Protein 8U38 (pdb70)

Secondary structure (DSSP, 8-state):
--EEEE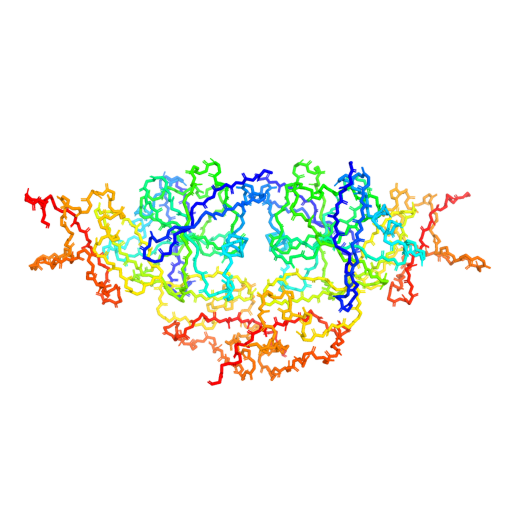EE-TT--EEEEEES-SS-BHHHHHHHTT-SSGGGEEEEEE-TTS-EEEE-TT-B--HHHHT--EEEEEE-SEEEEEEETTEEEEESSSEEEHHHHHHHTTS-GGGEEEEE--TTSPPEEE-TT-EEETTSSS-EEEEEEE---/-EEEEEE-TT--EEEEEES-SS--HHHHHHHTT-SSGGGEEEEEE-TTS-EEEE-TT----TTTTT--EEEEEE-SEEEEEEETTEEEEESSSEEEHHHHHHHTTS-GGGEEEEE--TTSPPEEEPTT-EEETTSSS-EEEEEEE--/--EEEEEE-TT--EEEEEES-SS-BHHHHHHHTT-S-GGGEEEEEE-TTS-EEEE-TT-B--HHHHT--EEEEEE-SEEEEEEETTEEEEESSSEEEHHHHHHHTTS-TTTEEEEE--TTSPPEEE-TT-EEETTSSS-EEEEEEE-SS--/-EEEEEE-TT--EEEEEES-SS--HHHHHHHTT-S-GGGEEEEEE-TTS-EEEE-TT----HHHHT--EEEEEE-SEEEEEEETTEEEEESSSEEEHHHHHHHTTS-GGGEEEEE--TTSPPEEEPTT-EEETTSSS-EEEEEEE--

InterPro domains:
  IPR019726 Protein of unknown function DUF2604 [PF10790] (162-242)
  IPR027802 Multi-ubiquitin domain [PF14452] (20-83)
  IPR027802 Multi-ubiquitin domain [PF14452] (88-153)

Radius of gyration: 26.25 Å; Cα contacts (8 Å, |Δi|>4): 1473; chains: 4; bounding box: 96×46×63 Å

Foldseek 3Di:
DWAWAWEQEQVGDTDIFTDPDLWAAQLSVCVSVVDPPSVQKWKFFQAPLLETHTGDNGRTDRCVVRVTRYMYMYGAPDWFWAEEQRHTHIRRDQWDAQLRSCVSVVHDSVQKWKWFDDPPDDIHTGHRPRIDGSPPPDHTYMYIDGNDD/DQWAWEQEQQRDTDIFDDPDQWAAQLSVCVRVVDPPSVQKWKWFQAPLRATHTGDRGRTDRCVVRVTRYMYMYGAPDWFWAEEQRHTHIHRDQWHAFLVSCVSNVHDSVFKWKWQDDPPDDTHTGHRGRIDGSPDPDHTYMYIGGRD/DWAWAWEQELQGDTDIFTDPDQWAAQLSVCVRVVDPPSVQKWKWFQAPLRATHTGDRGRTDRCVVRVTRYMYIYGAPDWFWAEEQRHTHIHRDQWHAQLVSCVSVVHDSQFKWKWFDDVPDDIHTGHRGRIDGSPDPDHTYMYIDGRPDRD/DAWAWEQELQGDTDIFDDPDLWAAQLSVCVRVPDPDSVQKWKWFQAPLRATHTGDRGRTDRCVVRVTRYMYMYGAPDWFWAEQQRHTHIHRDQWHAQLVSCVSNVHDSVFKWKWFDDPPDDIHTGHRGRIDGRVDPDHTYMYIGGDD

B-factor: mean 117.6, std 20.84, range [69.18, 245.18]

Organism: NCBI:txid269660

Solvent-accessible surface area: 25849 Å² total; per-residue (Å²): 134,74,21,62,6,77,10,24,44,51,98,43,97,60,120,98,9,122,10,131,60,38,50,1,26,0,102,83,2,0,133,44,6,54,80,146,77,12,41,58,30,6,1,0,0,19,30,73,31,22,10,3,25,10,8,10,2,80,30,90,2,44,2,165,104,42,20,5,123,67,0,4,4,0,70,10,41,18,2,26,7,0,10,2,34,34,16,2,0,6,2,3,39,141,12,2,23,0,45,7,0,0,44,8,6,35,12,84,35,74,45,18,40,0,23,9,10,52,39,36,92,91,16,78,107,2,70,25,154,74,122,4,48,3,46,114,206,33,18,10,42,4,42,18,48,128,104,92,150,119,30,65,4,71,12,20,52,56,88,29,89,56,119,106,11,120,9,143,63,35,57,1,29,0,97,78,2,0,140,44,4,55,85,146,80,20,41,54,30,5,2,0,0,11,31,76,35,23,9,3,27,8,10,11,0,65,31,92,2,44,4,171,119,45,31,4,120,58,0,2,6,1,73,9,40,21,2,25,8,0,9,2,28,39,10,4,1,5,0,3,41,142,12,3,24,0,44,6,0,1,48,4,7,37,13,83,36,70,41,26,37,0,21,8,8,56,29,27,91,106,20,79,121,3,90,28,152,69,123,2,50,5,45,97,207,33,16,8,37,6,49,20,44,154,103,147,98,157,22,60,3,78,14,23,42,49,92,39,87,62,121,100,11,112,10,45,53,23,41,2,0,0,22,44,2,0,46,44,6,55,87,74,38,11,23,52,26,5,1,0,0,15,35,87,102,34,7,4,25,8,8,9,4,20,28,30,2,40,4,149,134,53,45,3,124,62,1,4,7,1,72,9,44,20,2,25,8,0,6,2,68,46,40,5,1,9,1,3,43,142,10,2,25,0,45,5,0,1,44,6,26,54,28,89,32,54,30,45,41,0,42,6,44,52,118,97,95,120,74,81,129,2,84,21,150,72,129,2,47,3,45,98,209,35,18,10,54,5,98,20,78,166,36,110,73,96,121,117,20,62,4,80,12,23,43,52,92,33,89,58,122,96,10,136,11,78,43,43,43,1,0,0,22,42,2,0,45,43,7,55,92,79,48,8,23,54,27,5,3,1,0,14,31,90,101,34,8,3,28,7,7,10,7,21,29,28,2,47,2,166,138,46,42,3,123,61,0,2,7,0,69,8,37,19,3,21,8,0,6,3,70,49,41,4,1,8,1,3,45,144,10,3,25,0,46,8,0,6,46,6,24,55,27,86,34,92,47,40,60,0,45,9,45,61,122,96,97,118,71,79,124,3,77,36,153,67,122,3,46,3,47,116,204,33,19,12,58,5,96,20,75,156,48,149

Sequence (594 aa):
DRVAVQVFDENLNAKDVHLTDPVPTGRQIIKAAGKHPVDDYAVLAWMPDNALRPLHLDETFDLRQHGVERILVAPSDTLYRFFIDGQDQEWPVRGITGVVLKTLAGVDPAAFEVFLVIPGDDDIRVEDHELFDLARKGVEHFQTVKRKARVAVQVFDENLNAKDVHLTDPVPTGRQIIKAAGKHPVDDYAVLAWMPDNALRPLHLDETFDLRQHGVERILVAPSDTLYRFFIDGQDQEWPVRGITGVVLKTLAGVDPAAFEVFLVIPGDDDIRVEDHELFDLARKGVEHFQTVKRKDRVAVQVFDENLNAKDVHLTDPVPTGRQIIKAAGKHPVDDYAVLAWMPDNALRPLHLDETFDLRQHGVERILVAPSDTLYRFFIDGQDQEWPVRGITGVVLKTLAGVDPAAFEVFLVIPGDDDIRVEDHELFDLARKGVEHFQTVKRKAPARVAVQVFDENLNAKDVHLTDPVPTGRQIIKAAGKHPVDDYAVLAWMPDNALRPLHLDETFDLRQHGVERILVAPSDTLYRFFIDGQDQEWPVRGITGVVLKTLAGVDPAAFEVFLVIPGDDDIRVEDHELFDLARKGVEHFQTVKRK

Nearest PDB structures (foldseek):
  6d21-assembly1_A  TM=6.622E-01  e=1.595E-02  Danio rerio
  4g3x-assembly1_B  TM=6.341E-01  e=2.158E-02  Homo sapiens
  3qc8-assembly1_B  TM=6.435E-01  e=8.668E-02  Homo sapiens
  8jof-assembly1_A  TM=4.949E-01  e=1.414E-02  Homo sapiens
  3r3m-assembly1_A  TM=5.502E-01  e=3.950E-02  Homo sapiens

Structure (mmCIF, N/CA/C/O backbone):
data_8U38
#
_entry.id   8U38
#
_cell.length_a   136.024
_cell.length_b   136.024
_cell.length_c   105.807
_cell.angle_alpha   90.000
_cell.angle_beta   90.000
_cell.angle_gamma   120.000
#
_symmetry.space_group_name_H-M   'P 31 2 1'
#
loop_
_entity.id
_entity.type
_entity.pdbx_description
1 polymer 'Methylobacterium brachiatum Ubl-BilA'
2 non-polymer 'CALCIUM ION'
3 non-polymer 'PHOSPHATE ION'
4 water water
#
loop_
_atom_site.group_PDB
_atom_site.id
_atom_site.type_symbol
_atom_site.label_atom_id
_atom_site.label_alt_id
_atom_site.label_comp_id
_atom_site.label_asym_id
_atom_site.label_entity_id
_atom_site.label_seq_id
_atom_site.pdbx_PDB_ins_code
_atom_site.Cartn_x
_atom_site.Cartn_y
_atom_site.Cartn_z
_atom_site.occupancy
_atom_site.B_iso_or_equiv
_atom_site.auth_seq_id
_atom_site.auth_comp_id
_atom_site.auth_asym_id
_atom_site.auth_atom_id
_atom_site.pdbx_PDB_model_num
ATOM 1 N N . ASP A 1 9 ? -64.35477 31.88606 -10.96945 1.000 135.76830 9 ASP A N 1
ATOM 2 C CA . ASP A 1 9 ? -63.82818 31.77160 -12.32920 1.000 158.15020 9 ASP A CA 1
ATOM 3 C C . ASP A 1 9 ? -63.42463 30.32766 -12.64055 1.000 157.35887 9 ASP A C 1
ATOM 4 O O . ASP A 1 9 ? -62.36731 30.08151 -13.22603 1.000 161.12956 9 ASP A O 1
ATOM 6 N N . ARG A 1 10 ? -64.28727 29.38445 -12.26222 1.000 160.42209 10 ARG A N 1
ATOM 7 C CA . ARG A 1 10 ? -64.02220 27.95108 -12.35184 1.000 161.20355 10 ARG A CA 1
ATOM 8 C C . ARG A 1 10 ? -64.90558 27.33107 -13.43012 1.000 161.39178 10 ARG A C 1
ATOM 9 O O . ARG A 1 10 ? -66.13488 27.32489 -13.30017 1.000 171.65870 10 ARG A O 1
ATOM 11 N N . VAL A 1 11 ? -64.28440 26.79859 -14.48069 1.000 126.29543 11 VAL A N 1
ATOM 12 C CA . VAL A 1 11 ? -65.00398 26.18259 -15.59261 1.000 117.59145 11 VAL A CA 1
ATOM 13 C C . VAL A 1 11 ? -64.95642 24.67087 -15.39897 1.000 123.05099 11 VAL A C 1
ATOM 14 O O . VAL A 1 11 ? -63.87272 24.07654 -15.34707 1.000 125.36021 11 VAL A O 1
ATOM 18 N N . ALA A 1 12 ? -66.13185 24.05089 -15.28268 1.000 124.96807 12 ALA A N 1
ATOM 19 C CA . ALA A 1 12 ? -66.25701 22.61418 -15.04599 1.000 109.21566 12 ALA A CA 1
ATOM 20 C C . ALA A 1 12 ? -66.44070 21.81799 -16.33605 1.000 104.51314 12 ALA A C 1
ATOM 21 O O . ALA A 1 12 ? -67.29854 22.15018 -17.16094 1.000 123.06264 12 ALA A O 1
ATOM 23 N N . VAL A 1 13 ? -65.62641 20.77248 -16.50557 1.000 104.68445 13 VAL A N 1
ATOM 24 C CA . VAL A 1 13 ? -65.76338 19.80521 -17.59413 1.000 116.19670 13 VAL A CA 1
ATOM 25 C C . VAL A 1 13 ? -65.60616 18.39456 -17.03151 1.000 107.14201 13 VAL A C 1
ATOM 26 O O . VAL A 1 13 ? -64.78781 18.16076 -16.13684 1.000 115.79518 13 VAL A O 1
ATOM 30 N N . GLN A 1 14 ? -66.38433 17.45058 -17.55853 1.000 109.93459 14 GLN A N 1
ATOM 31 C CA . GLN A 1 14 ? -66.21333 16.04034 -17.21768 1.000 100.98457 14 GLN A CA 1
ATOM 32 C C . GLN A 1 14 ? -65.11622 15.41334 -18.07198 1.000 97.71349 14 GLN A C 1
ATOM 33 O O . GLN A 1 14 ? -65.11258 15.56432 -19.29831 1.000 106.30895 14 GLN A O 1
ATOM 39 N N . VAL A 1 15 ? -64.17946 14.72401 -17.42208 1.000 82.85380 15 VAL A N 1
ATOM 40 C CA . VAL A 1 15 ? -63.08837 14.02300 -18.09451 1.000 87.89379 15 VAL A CA 1
ATOM 41 C C . VAL A 1 15 ? -63.33925 12.52015 -18.02847 1.000 94.64640 15 VAL A C 1
ATOM 42 O O . VAL A 1 15 ? -63.40008 11.94073 -16.93693 1.000 78.77189 15 VAL A O 1
ATOM 46 N N . PHE A 1 16 ? -63.44603 11.88887 -19.19737 1.000 93.50269 16 PHE A N 1
ATOM 47 C CA . PHE A 1 16 ? -63.71326 10.46383 -19.33652 1.000 72.74169 16 PHE A CA 1
ATOM 48 C C . PHE A 1 16 ? -62.43193 9.70947 -19.68106 1.000 83.03624 16 PHE A C 1
ATOM 49 O O . PHE A 1 16 ? -61.52750 10.25161 -20.32221 1.000 104.83223 16 PHE A O 1
ATOM 57 N N . ASP A 1 17 ? -62.35839 8.45011 -19.24118 1.000 91.24303 17 ASP A N 1
ATOM 58 C CA . ASP A 1 17 ? -61.29145 7.54262 -19.63758 1.000 89.00971 17 ASP A CA 1
ATOM 59 C C . ASP A 1 17 ? -61.81430 6.53560 -20.66386 1.000 107.88959 17 ASP A C 1
ATOM 60 O O . ASP A 1 17 ? -62.95682 6.61837 -21.12806 1.000 96.98066 17 ASP A O 1
ATOM 65 N N . GLU A 1 18 ? -60.96269 5.57464 -21.03535 1.000 112.72946 18 GLU A N 1
ATOM 66 C CA . GLU A 1 18 ? -61.32034 4.62868 -22.08641 1.000 100.54048 18 GLU A CA 1
ATOM 67 C C . GLU A 1 18 ? -62.51299 3.76323 -21.71130 1.000 93.35877 18 GLU A C 1
ATOM 68 O O . GLU A 1 18 ? -63.18475 3.23167 -22.60132 1.000 97.79960 18 GLU A O 1
ATOM 74 N N . ASN A 1 19 ? -62.78851 3.61108 -20.42192 1.000 100.20397 19 ASN A N 1
ATOM 75 C CA . ASN A 1 19 ? -63.91456 2.82798 -19.94562 1.000 97.03641 19 ASN A CA 1
ATOM 76 C C . ASN A 1 19 ? -65.13119 3.69038 -19.65117 1.000 105.27027 19 ASN A C 1
ATOM 77 O O . ASN A 1 19 ? -66.13640 3.17531 -19.15038 1.000 108.30961 19 ASN A O 1
ATOM 82 N N . LEU A 1 20 ? -65.04609 4.99129 -19.94229 1.000 111.61367 20 LEU A N 1
ATOM 83 C CA . LEU A 1 20 ? -66.11617 5.96181 -19.72422 1.000 106.28566 20 LEU A CA 1
ATOM 84 C C . LEU A 1 20 ? -66.41584 6.19641 -18.24640 1.000 107.87295 20 LEU A C 1
ATOM 85 O O . LEU A 1 20 ? -67.56110 6.46765 -17.88159 1.000 116.43456 20 LEU A O 1
ATOM 90 N N . ASN A 1 21 ? -65.40842 6.08612 -17.38161 1.000 96.11567 21 ASN A N 1
ATOM 91 C CA . ASN A 1 21 ? -65.51628 6.58579 -16.01622 1.000 105.96751 21 ASN A CA 1
ATOM 92 C C . ASN A 1 21 ? -65.10431 8.05427 -15.99500 1.000 108.41762 21 ASN A C 1
ATOM 93 O O . ASN A 1 21 ? -64.01744 8.40687 -16.46561 1.000 110.62898 21 ASN A O 1
ATOM 98 N N . ALA A 1 22 ? -65.96404 8.90009 -15.43072 1.000 101.36005 22 ALA A N 1
ATOM 99 C CA . ALA A 1 22 ? -65.80693 10.34690 -15.48716 1.000 99.50683 22 ALA A CA 1
ATOM 100 C C . ALA A 1 22 ? -65.21720 10.91038 -14.19827 1.000 108.79703 22 ALA A C 1
ATOM 101 O O . ALA A 1 22 ? -65.34608 10.32301 -13.12169 1.000 113.06833 22 ALA A O 1
ATOM 103 N N . LYS A 1 23 ? -64.55367 12.05992 -14.32944 1.000 106.94551 23 LYS A N 1
ATOM 104 C CA . LYS A 1 23 ? -64.08333 12.85427 -13.19999 1.000 90.67265 23 LYS A CA 1
ATOM 105 C C . LYS A 1 23 ? -64.31118 14.32739 -13.50367 1.000 96.65953 23 LYS A C 1
ATOM 106 O O . LYS A 1 23 ? -63.88064 14.81609 -14.55277 1.000 114.20957 23 LYS A O 1
ATOM 112 N N . ASP A 1 24 ? -64.98031 15.03168 -12.59347 1.000 94.91305 24 ASP A N 1
ATOM 113 C CA . ASP A 1 24 ? -65.17078 16.46562 -12.76435 1.000 97.18659 24 ASP A CA 1
ATOM 114 C C . ASP A 1 24 ? -63.84248 17.18894 -12.57640 1.000 103.39411 24 ASP A C 1
ATOM 115 O O . ASP A 1 24 ? -63.09191 16.91160 -11.63643 1.000 104.34919 24 ASP A O 1
ATOM 120 N N . VAL A 1 25 ? -63.55451 18.12706 -13.47529 1.000 94.50608 25 VAL A N 1
ATOM 121 C CA . VAL A 1 25 ? -62.31302 18.88990 -13.44612 1.000 90.81396 25 VAL A CA 1
ATOM 122 C C . VAL A 1 25 ? -62.65315 20.36498 -13.59128 1.000 103.68785 25 VAL A C 1
ATOM 123 O O . VAL A 1 25 ? -63.45335 20.74125 -14.45476 1.000 115.60837 25 VAL A O 1
ATOM 127 N N . HIS A 1 26 ? -62.05513 21.19366 -12.74192 1.000 102.27080 26 HIS A N 1
ATOM 128 C CA . HIS A 1 26 ? -62.26293 22.63345 -12.77065 1.000 105.21427 26 HIS A CA 1
ATOM 129 C C . HIS A 1 26 ? -61.07457 23.29791 -13.44826 1.000 103.88213 26 HIS A C 1
ATOM 130 O O . HIS A 1 26 ? -59.92027 22.99636 -13.12580 1.000 111.10710 26 HIS A O 1
ATOM 137 N N . LEU A 1 27 ? -61.36020 24.18493 -14.39417 1.000 112.84590 27 LEU A N 1
ATOM 138 C CA . LEU A 1 27 ? -60.33610 24.89902 -15.13794 1.000 100.88215 27 LEU A CA 1
ATOM 139 C C . LEU A 1 27 ? -60.38297 26.37986 -14.79915 1.000 107.06208 27 LEU A C 1
ATOM 140 O O . LEU A 1 27 ? -61.46361 26.96503 -14.67866 1.000 106.75968 27 LEU A O 1
ATOM 145 N N . THR A 1 28 ? -59.20410 26.98263 -14.65307 1.000 111.06266 28 THR A N 1
ATOM 146 C CA . THR A 1 28 ? -59.11941 28.42154 -14.44695 1.000 118.19681 28 THR A CA 1
ATOM 147 C C . THR A 1 28 ? -59.27896 29.19078 -15.74789 1.000 125.22068 28 THR A C 1
ATOM 148 O O . THR A 1 28 ? -59.55807 30.39412 -15.71581 1.000 135.68526 28 THR A O 1
ATOM 152 N N . ASP A 1 29 ? -59.09131 28.52176 -16.88132 1.000 144.63791 29 ASP A N 1
ATOM 153 C CA . ASP A 1 29 ? -59.17467 29.12275 -18.20390 1.000 139.73537 29 ASP A CA 1
ATOM 154 C C . ASP A 1 29 ? -60.26808 28.41253 -18.98758 1.000 136.01579 29 ASP A C 1
ATOM 155 O O . ASP A 1 29 ? -60.19736 27.18226 -19.15434 1.000 134.87560 29 ASP A O 1
ATOM 160 N N . PRO A 1 30 ? -61.29486 29.11276 -19.47931 1.000 124.80975 30 PRO A N 1
ATOM 161 C CA . PRO A 1 30 ? -62.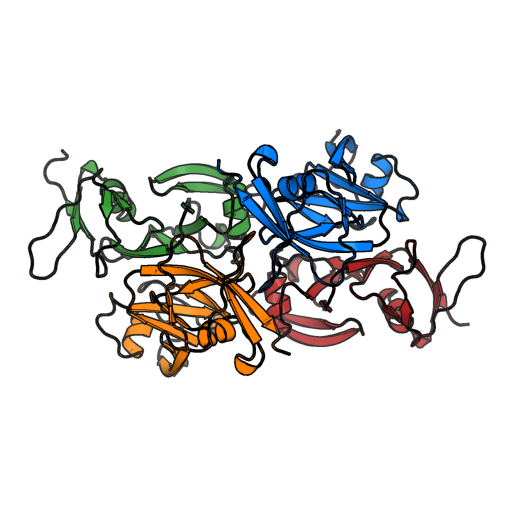30643 28.43681 -20.30481 1.000 118.24624 30 PRO A CA 1
ATOM 162 C C . PRO A 1 30 ? -61.78218 28.01047 -21.66397 1.000 127.62422 30 PRO A C 1
ATOM 163 O O . PRO A 1 30 ? -62.45195 27.22416 -22.34702 1.000 114.54775 30 PRO A O 1
ATOM 167 N N . VAL A 1 31 ? -60.61600 28.50165 -22.07379 1.000 131.87943 31 VAL A N 1
ATOM 168 C CA . VAL A 1 31 ? -59.95874 28.06386 -23.30219 1.000 110.00436 31 VAL A CA 1
ATOM 169 C C . VAL A 1 31 ? -58.61056 27.45565 -22.93050 1.000 103.32540 31 VAL A C 1
ATOM 170 O O . VAL A 1 31 ? -57.57009 28.11482 -23.07678 1.000 110.23047 31 VAL A O 1
ATOM 174 N N . PRO A 1 32 ? -58.57619 26.23081 -22.42035 1.000 99.81368 32 PRO A N 1
ATOM 175 C CA . PRO A 1 32 ? -57.29840 25.59713 -22.09269 1.000 106.45099 32 PRO A CA 1
ATOM 176 C C . PRO A 1 32 ? -56.64684 25.01317 -23.33865 1.000 104.81557 32 PRO A C 1
ATOM 177 O O . PRO A 1 32 ? -57.25963 24.88630 -24.39823 1.000 102.91819 32 PRO A O 1
ATOM 181 N N . THR A 1 33 ? -55.37881 24.65454 -23.19356 1.000 104.68400 33 THR A N 1
ATOM 182 C CA . THR A 1 33 ? -54.74195 23.83589 -24.20850 1.000 97.05178 33 THR A CA 1
ATOM 183 C C . THR A 1 33 ? -54.90473 22.36455 -23.84146 1.000 100.29729 33 THR A C 1
ATOM 184 O O . THR A 1 33 ? -55.36498 22.01708 -22.75299 1.000 111.20168 33 THR A O 1
ATOM 188 N N . GLY A 1 34 ? -54.53661 21.49060 -24.77668 1.000 100.54393 34 GLY A N 1
ATOM 189 C CA . GLY A 1 34 ? -54.58336 20.06707 -24.48961 1.000 106.08144 34 GLY A CA 1
ATOM 190 C C . GLY A 1 34 ? -53.68439 19.69431 -23.32952 1.000 101.45620 34 GLY A C 1
ATOM 191 O O . GLY A 1 34 ? -54.03763 18.85427 -22.49794 1.000 96.34112 34 GLY A O 1
ATOM 192 N N . ARG A 1 35 ? -52.50636 20.31434 -23.26571 1.000 98.46175 35 ARG A N 1
ATOM 193 C CA . ARG A 1 35 ? -51.59163 20.09642 -22.15229 1.000 93.77944 35 ARG A CA 1
ATOM 194 C C . ARG A 1 35 ? -52.24401 20.48610 -20.83193 1.000 99.80794 35 ARG A C 1
ATOM 195 O O . ARG A 1 35 ? -52.20022 19.72992 -19.85453 1.000 98.99627 35 ARG A O 1
ATOM 203 N N . GLN A 1 36 ? -52.85509 21.67411 -20.79024 1.000 95.17282 36 GLN A N 1
ATOM 204 C CA . GLN A 1 36 ? -53.50841 22.14586 -19.57298 1.000 93.51129 36 GLN A CA 1
ATOM 205 C C . GLN A 1 36 ? -54.58711 21.17673 -19.10955 1.000 79.88030 36 GLN A C 1
ATOM 206 O O . GLN A 1 36 ? -54.73498 20.93199 -17.90713 1.000 104.93314 36 GLN A O 1
ATOM 212 N N . ILE A 1 37 ? -55.35978 20.62731 -20.04907 1.000 91.88362 37 ILE A N 1
ATOM 213 C CA . ILE A 1 37 ? -56.39253 19.65470 -19.69858 1.000 90.65749 37 ILE A CA 1
ATOM 214 C C . ILE A 1 37 ? -55.76769 18.41551 -19.07113 1.000 94.22461 37 ILE A C 1
ATOM 215 O O . ILE A 1 37 ? -56.20901 17.94147 -18.01792 1.000 107.10304 37 ILE A O 1
ATOM 220 N N . ILE A 1 38 ? -54.75080 17.85171 -19.72768 1.000 94.20300 38 ILE A N 1
ATOM 221 C CA . ILE A 1 38 ? -54.13810 16.62361 -19.22719 1.000 103.79579 38 ILE A CA 1
ATOM 222 C C . ILE A 1 38 ? -53.51114 16.85285 -17.85635 1.000 102.68510 38 ILE A C 1
ATOM 223 O O . ILE A 1 38 ? -53.67201 16.03527 -16.94099 1.000 89.55245 38 ILE A O 1
ATOM 228 N N . LYS A 1 39 ? -52.79560 17.96887 -17.68957 1.000 95.31172 39 LYS A N 1
ATOM 229 C CA . LYS A 1 39 ? -52.22586 18.30118 -16.38631 1.000 93.92891 39 LYS A CA 1
ATOM 230 C C . LYS A 1 39 ? -53.31583 18.44473 -15.33304 1.000 99.21055 39 LYS A C 1
ATOM 231 O O . LYS A 1 39 ? -53.20012 17.90695 -14.22465 1.000 94.41243 39 LYS A O 1
ATOM 237 N N . ALA A 1 40 ? -54.38043 19.18165 -15.66011 1.000 90.21475 40 ALA A N 1
ATOM 238 C CA . ALA A 1 40 ? -55.47153 19.36102 -14.71002 1.000 93.02166 40 ALA A CA 1
ATOM 239 C C . ALA A 1 40 ? -56.12627 18.02664 -14.37244 1.000 98.06479 40 ALA A C 1
ATOM 240 O O . ALA A 1 40 ? -56.54637 17.80318 -13.23132 1.000 119.66040 40 ALA A O 1
ATOM 242 N N . ALA A 1 41 ? -56.22783 17.12689 -15.35371 1.000 96.76476 41 ALA A N 1
ATOM 243 C CA . ALA A 1 41 ? -56.72897 15.78151 -15.09524 1.000 100.21712 41 ALA A CA 1
ATOM 244 C C . ALA A 1 41 ? -55.80638 14.96017 -14.20121 1.000 101.03946 41 ALA A C 1
ATOM 245 O O . ALA A 1 41 ? -56.21664 13.88897 -13.74221 1.000 92.74099 41 ALA A O 1
ATOM 247 N N . GLY A 1 42 ? -54.58315 15.42308 -13.94700 1.000 94.81556 42 GLY A N 1
ATOM 248 C CA . GLY A 1 42 ? -53.65882 14.69505 -13.09915 1.000 94.22332 42 GLY A CA 1
ATOM 249 C C . GLY A 1 42 ? -53.09827 13.44951 -13.75255 1.000 99.88716 42 GLY A C 1
ATOM 250 O O . GLY A 1 42 ? -53.05028 12.38200 -13.13357 1.000 106.33823 42 GLY A O 1
ATOM 251 N N . LYS A 1 43 ? -52.66053 13.57411 -15.00106 1.000 116.19117 43 LYS A N 1
ATOM 252 C CA . LYS A 1 43 ? -52.11865 12.45639 -15.75778 1.000 109.25796 43 LYS A CA 1
ATOM 253 C C . LYS A 1 43 ? -50.67332 12.75175 -16.12726 1.000 109.29623 43 LYS A C 1
ATOM 254 O O . LYS A 1 43 ? -50.34584 13.86660 -16.54831 1.000 109.05039 43 LYS A O 1
ATOM 260 N N . HIS A 1 44 ? -49.80887 11.75521 -15.97215 1.000 106.19266 44 HIS A N 1
ATOM 261 C CA . HIS A 1 44 ? -48.42242 11.92305 -16.36809 1.000 111.15535 44 HIS A CA 1
ATOM 262 C C . HIS A 1 44 ? -47.86984 10.61278 -16.90620 1.000 114.72613 44 HIS A C 1
ATOM 263 O O . HIS A 1 44 ? -48.30477 9.53197 -16.48994 1.000 111.56917 44 HIS A O 1
ATOM 270 N N . PRO A 1 45 ? -46.89038 10.67942 -17.82153 1.000 116.42483 45 PRO A N 1
ATOM 271 C CA . PRO A 1 45 ? -46.40740 11.88871 -18.51649 1.000 108.01614 45 PRO A CA 1
ATOM 272 C C . PRO A 1 45 ? -47.45309 12.41690 -19.49724 1.000 109.20770 45 PRO A C 1
ATOM 273 O O . PRO A 1 45 ? -48.19866 11.63711 -20.07643 1.000 100.88214 45 PRO A O 1
ATOM 277 N N . VAL A 1 46 ? -47.52447 13.73738 -19.68377 1.000 103.07670 46 VAL A N 1
ATOM 278 C CA . VAL A 1 46 ? -48.54358 14.32259 -20.55414 1.000 99.11480 46 VAL A CA 1
ATOM 279 C C . VAL A 1 46 ? -48.38593 13.81591 -21.98469 1.000 100.11880 46 VAL A C 1
ATOM 280 O O . VAL A 1 46 ? -49.37424 13.60679 -22.70087 1.000 95.46539 46 VAL A O 1
ATOM 284 N N . ASP A 1 47 ? -47.14370 13.60522 -22.42262 1.000 102.63509 47 ASP A N 1
ATOM 285 C CA . ASP A 1 47 ? -46.88379 13.18910 -23.79538 1.000 101.17124 47 ASP A CA 1
ATOM 286 C C . ASP A 1 47 ? -47.39163 11.78281 -24.09865 1.000 105.04308 47 ASP A C 1
ATOM 287 O O . ASP A 1 47 ? -47.37722 11.38027 -25.26683 1.000 128.32960 47 ASP A O 1
ATOM 292 N N . ASP A 1 48 ? -47.83711 11.03067 -23.09102 1.000 97.57876 48 ASP A N 1
ATOM 293 C CA . ASP A 1 48 ? -48.34538 9.67868 -23.28436 1.000 89.67986 48 ASP A CA 1
ATOM 294 C C . ASP A 1 48 ? -49.86815 9.61745 -23.30904 1.000 89.65320 48 ASP A C 1
ATOM 295 O O . ASP A 1 48 ? -50.43018 8.51883 -23.35481 1.000 92.85654 48 ASP A O 1
ATOM 300 N N . TYR A 1 49 ? -50.54910 10.76063 -23.28343 1.000 86.23578 49 TYR A N 1
ATOM 301 C CA . TYR A 1 49 ? -52.00078 10.79639 -23.18150 1.000 84.71415 49 TYR A CA 1
ATOM 302 C C . TYR A 1 49 ? -52.59350 11.54408 -24.36500 1.000 95.15121 49 TYR A C 1
ATOM 303 O O . TYR A 1 49 ? -52.08621 12.59611 -24.76715 1.000 100.07000 49 TYR A O 1
ATOM 312 N N . ALA A 1 50 ? -53.66441 10.98825 -24.92007 1.000 87.75238 50 ALA A N 1
ATOM 313 C CA . ALA A 1 50 ? -54.44363 11.63702 -25.96242 1.000 79.37020 50 ALA A CA 1
ATOM 314 C C . ALA A 1 50 ? -55.65188 12.32171 -25.33864 1.000 87.55255 50 ALA A C 1
ATOM 315 O O . ALA A 1 50 ? -56.26042 11.79378 -24.40404 1.000 107.14605 50 ALA A O 1
ATOM 317 N N . VAL A 1 51 ? -56.00386 13.49223 -25.86290 1.000 94.54894 51 VAL A N 1
ATOM 318 C CA . VAL A 1 51 ? -57.16901 14.23642 -25.40118 1.000 97.19001 51 VAL A CA 1
ATOM 319 C C . VAL A 1 51 ? -58.07394 14.50782 -26.59444 1.000 93.31536 51 VAL A C 1
ATOM 320 O O . VAL A 1 51 ? -57.61775 15.01558 -27.62512 1.000 100.75337 51 VAL A O 1
ATOM 324 N N . LEU A 1 52 ? -59.35372 14.16277 -26.45685 1.000 86.19822 52 LEU A N 1
ATOM 325 C CA . LEU A 1 52 ? -60.32413 14.28779 -27.54077 1.000 99.60233 52 LEU A CA 1
ATOM 326 C C . LEU A 1 52 ? -61.59359 14.92149 -26.99137 1.000 92.83462 52 LEU A C 1
ATOM 327 O O . LEU A 1 52 ? -62.32796 14.28798 -26.22643 1.000 93.18502 52 LEU A O 1
ATOM 332 N N . ALA A 1 53 ? -61.84707 16.16651 -27.38636 1.000 76.48072 53 ALA A N 1
ATOM 333 C CA . ALA A 1 53 ? -63.07633 16.84980 -27.00833 1.000 77.98846 53 ALA A CA 1
ATOM 334 C C . ALA A 1 53 ? -64.29500 16.10789 -27.54225 1.000 81.06774 53 ALA A C 1
ATOM 335 O O . ALA A 1 53 ? -64.35387 15.75216 -28.72158 1.000 96.95467 53 ALA A O 1
ATOM 337 N N . TRP A 1 54 ? -65.26795 15.87134 -26.66552 1.000 83.16556 54 TRP A N 1
ATOM 338 C CA . TRP A 1 54 ? -66.49585 15.15734 -27.01737 1.000 81.60663 54 TRP A CA 1
ATOM 339 C C . TRP A 1 54 ? -67.54052 16.19024 -27.42964 1.000 87.67021 54 TRP A C 1
ATOM 340 O O . TRP A 1 54 ? -68.16550 16.83613 -26.58397 1.000 81.04957 54 TRP A O 1
ATOM 351 N N . MET A 1 55 ? -67.71970 16.34982 -28.74126 1.000 93.82007 55 MET A N 1
ATOM 352 C CA . MET A 1 55 ? -68.55603 17.40740 -29.28482 1.000 81.49573 55 MET A CA 1
ATOM 353 C C . MET A 1 55 ? -70.02916 17.14613 -28.97061 1.000 77.44936 55 MET A C 1
ATOM 354 O O . MET A 1 55 ? -70.40890 16.02871 -28.61224 1.000 91.85509 55 MET A O 1
ATOM 359 N N . PRO A 1 56 ? -70.88013 18.17045 -29.08893 1.000 80.26692 56 PRO A N 1
ATOM 360 C CA . PRO A 1 56 ? -72.30762 17.96411 -28.79124 1.000 88.66555 56 PRO A CA 1
ATOM 361 C C . PRO A 1 56 ? -72.97170 16.89622 -29.64598 1.000 107.33312 56 PRO A C 1
ATOM 362 O O . PRO A 1 56 ? -73.89128 16.22203 -29.16438 1.000 110.39923 56 PRO A O 1
ATOM 366 N N . ASP A 1 57 ? -72.53375 16.71237 -30.89332 1.000 108.97554 57 ASP A N 1
ATOM 367 C CA . ASP A 1 57 ? -73.06826 15.67726 -31.76957 1.000 96.19621 57 ASP A CA 1
ATOM 368 C C . ASP A 1 57 ? -72.36833 14.33172 -31.59163 1.000 77.43932 57 ASP A C 1
ATOM 369 O O . ASP A 1 57 ? -72.39885 13.50249 -32.50890 1.000 96.91737 57 ASP A O 1
ATOM 374 N N . ASN A 1 58 ? -71.73235 14.10939 -30.44038 1.000 100.54167 58 ASN A N 1
ATOM 375 C CA . ASN A 1 58 ? -71.03350 12.87918 -30.07378 1.000 97.03468 58 ASN A CA 1
ATOM 376 C C . ASN A 1 58 ? -69.76447 12.64737 -30.88439 1.000 97.24183 58 ASN A C 1
ATOM 377 O O . ASN A 1 58 ? -69.20380 11.54659 -30.83567 1.000 100.54296 58 ASN A O 1
ATOM 382 N N . ALA A 1 59 ? -69.29066 13.64261 -31.62891 1.000 95.07991 59 ALA A N 1
ATOM 383 C CA . ALA A 1 59 ? -68.04144 13.49737 -32.36225 1.000 88.41079 59 ALA A CA 1
ATOM 384 C C . ALA A 1 59 ? -66.85174 13.69143 -31.43102 1.000 99.05627 59 ALA A C 1
ATOM 385 O O . ALA A 1 59 ? -66.84508 14.59304 -30.58853 1.000 102.03106 59 ALA A O 1
ATOM 387 N N . LEU A 1 60 ? -65.84147 12.83676 -31.58381 1.000 91.31210 60 LEU A N 1
ATOM 388 C CA . LEU A 1 60 ? -64.61971 12.91346 -30.78829 1.000 82.01709 60 LEU A CA 1
ATOM 389 C C . LEU A 1 60 ? -63.55149 13.62809 -31.61194 1.000 99.29372 60 LEU A C 1
ATOM 390 O O . LEU A 1 60 ? -63.09581 13.10646 -32.63482 1.000 101.29839 60 LEU A O 1
ATOM 395 N N . ARG A 1 61 ? -63.15342 14.81885 -31.16743 1.000 92.31904 61 ARG A N 1
ATOM 396 C CA . ARG A 1 61 ? -62.17084 15.62593 -31.88555 1.000 85.56245 61 ARG A CA 1
ATOM 397 C C . ARG A 1 61 ? -60.83425 15.62354 -31.15700 1.000 91.09903 61 ARG A C 1
ATOM 398 O O . ARG A 1 61 ? -60.73802 16.17990 -30.05075 1.000 98.25311 61 ARG A O 1
ATOM 406 N N . PRO A 1 62 ? -59.78245 15.03532 -31.72560 1.000 91.84221 62 PRO A N 1
ATOM 407 C CA . PRO A 1 62 ? -58.48250 15.04456 -31.04708 1.000 94.97631 62 PRO A CA 1
ATOM 408 C C . PRO A 1 62 ? -57.94335 16.45747 -30.92024 1.000 85.91914 62 PRO A C 1
ATOM 409 O O . PRO A 1 62 ? -58.09392 17.28634 -31.82023 1.000 107.16470 62 PRO A O 1
ATOM 413 N N . LEU A 1 63 ? -57.31422 16.72591 -29.78491 1.000 86.11441 63 LEU A N 1
ATOM 414 C CA . LEU A 1 63 ? -56.67714 18.00408 -29.53408 1.000 79.39123 63 LEU A CA 1
ATOM 415 C C . LEU A 1 63 ? -55.18466 17.79080 -29.33562 1.000 111.16122 63 LEU A C 1
ATOM 416 O O . LEU A 1 63 ? -54.75263 16.76565 -28.79833 1.000 102.58386 63 LEU A O 1
ATOM 421 N N . HIS A 1 64 ? -54.40372 18.76945 -29.77556 1.000 114.62249 64 HIS A N 1
ATOM 422 C CA . HIS A 1 64 ? -52.96803 18.76357 -29.55807 1.000 112.62330 64 HIS A CA 1
ATOM 423 C C . HIS A 1 64 ? -52.65313 19.38587 -28.20137 1.000 116.61246 64 HIS A C 1
ATOM 424 O O . HIS A 1 64 ? -53.44935 20.14125 -27.63779 1.000 108.72142 64 HIS A O 1
ATOM 431 N N . LEU A 1 65 ? -51.47386 19.04928 -27.67201 1.000 123.89090 65 LEU A N 1
ATOM 432 C CA . LEU A 1 65 ? -51.07392 19.59156 -26.37712 1.000 110.77745 65 LEU A CA 1
ATOM 433 C C . LEU A 1 65 ? -50.98205 21.10939 -26.41414 1.000 99.18372 65 LEU A C 1
ATOM 434 O O . LEU A 1 65 ? -51.20947 21.77197 -25.39543 1.000 116.87967 65 LEU A O 1
ATOM 439 N N . ASP A 1 66 ? -50.64916 21.67361 -27.57219 1.000 113.85319 66 ASP A N 1
ATOM 440 C CA . ASP A 1 66 ? -50.51587 23.11167 -27.73784 1.000 110.38352 66 ASP A CA 1
ATOM 441 C C . ASP A 1 66 ? -51.71330 23.74844 -28.43073 1.000 110.03424 66 ASP A C 1
ATOM 442 O O . ASP A 1 66 ? -51.69607 24.95861 -28.67389 1.000 101.54928 66 ASP A O 1
ATOM 447 N N . GLU A 1 67 ? -52.74888 22.97753 -28.75150 1.000 111.22000 67 GLU A N 1
ATOM 448 C CA . GLU A 1 67 ? -53.90913 23.50841 -29.45709 1.000 122.51443 67 GLU A CA 1
ATOM 449 C C . GLU A 1 67 ? -54.88385 24.11764 -28.45556 1.000 112.52894 67 GLU A C 1
ATOM 450 O O . GLU A 1 67 ? -55.35152 23.43107 -27.54023 1.000 108.42861 67 GLU A O 1
ATOM 456 N N . THR A 1 68 ? -55.18949 25.40094 -28.63296 1.000 92.11437 68 THR A N 1
ATOM 457 C CA . THR A 1 68 ? -56.18023 26.06953 -27.80274 1.000 108.03391 68 THR A CA 1
ATOM 458 C C . THR A 1 68 ? -57.57967 25.64494 -28.23080 1.000 105.24360 68 THR A C 1
ATOM 459 O O . THR A 1 68 ? -57.85323 25.47697 -29.42264 1.000 130.25634 68 THR A O 1
ATOM 463 N N . PHE A 1 69 ? -58.46886 25.47004 -27.25322 1.000 101.13281 69 PHE A N 1
ATOM 464 C CA . PHE A 1 69 ? -59.82489 24.98562 -27.51377 1.000 95.05209 69 PHE A CA 1
ATOM 465 C C . PHE A 1 69 ? -60.81032 25.77014 -26.65985 1.000 97.95475 69 PHE A C 1
ATOM 466 O O . PHE A 1 69 ? -60.78314 25.67504 -25.42927 1.000 121.35943 69 PHE A O 1
ATOM 474 N N . ASP A 1 70 ? -61.68010 26.53703 -27.31151 1.000 113.46754 70 ASP A N 1
ATOM 475 C CA . ASP A 1 70 ? -62.72510 27.29436 -26.62619 1.000 100.00703 70 ASP A CA 1
ATOM 476 C C . ASP A 1 70 ? -63.85527 26.32507 -26.29687 1.000 112.15140 70 ASP A C 1
ATOM 477 O O . ASP A 1 70 ? -64.65355 25.96467 -27.16529 1.000 126.49946 70 ASP A O 1
ATOM 482 N N . LEU A 1 71 ? -63.91480 25.88386 -25.03652 1.000 106.49430 71 LEU A N 1
ATOM 483 C CA . LEU A 1 71 ? -64.95383 24.94142 -24.62885 1.000 107.44306 71 LEU A CA 1
ATOM 484 C C . LEU A 1 71 ? -66.34567 25.53751 -24.78577 1.000 110.64305 71 LEU A C 1
ATOM 485 O O . LEU A 1 71 ? -67.27433 24.85351 -25.23347 1.000 94.46541 71 LEU A O 1
ATOM 490 N N . ARG A 1 72 ? -66.51017 26.81042 -24.41642 1.000 100.08253 72 ARG A N 1
ATOM 491 C CA . ARG A 1 72 ? -67.83184 27.42973 -24.44563 1.000 100.87529 72 ARG A CA 1
ATOM 492 C C . ARG A 1 72 ? -68.33052 27.61809 -25.87296 1.000 121.55648 72 ARG A C 1
ATOM 493 O O . ARG A 1 72 ? -69.50080 27.34733 -26.16999 1.000 121.29674 72 ARG A O 1
ATOM 501 N N . GLN A 1 73 ? -67.46658 28.11425 -26.76463 1.000 143.52433 73 GLN A N 1
ATOM 502 C CA . GLN A 1 73 ? -67.88097 28.33049 -28.14835 1.000 147.02100 73 GLN A CA 1
ATOM 503 C C . GLN A 1 73 ? -68.34794 27.02983 -28.79153 1.000 141.07888 73 GLN A C 1
ATOM 504 O O . GLN A 1 73 ? -69.37233 27.00406 -29.48408 1.000 144.33573 73 GLN A O 1
ATOM 510 N N . HIS A 1 74 ? -67.61522 25.93930 -28.57171 1.000 117.10862 74 HIS A N 1
ATOM 511 C CA . HIS A 1 74 ? -67.98546 24.65337 -29.14733 1.000 120.46705 74 HIS A CA 1
ATOM 512 C C . HIS A 1 74 ? -69.05886 23.93222 -28.34125 1.000 121.07124 74 HIS A C 1
ATOM 513 O O . HIS A 1 74 ? -69.50714 22.86006 -28.76206 1.000 129.53150 74 HIS A O 1
ATOM 520 N N . GLY A 1 75 ? -69.48971 24.48949 -27.21076 1.000 117.16520 75 GLY A N 1
ATOM 521 C CA . GLY A 1 75 ? -70.49074 23.82478 -26.39215 1.000 124.11315 75 GLY A CA 1
ATOM 522 C C . GLY A 1 75 ? -70.03005 22.49762 -25.83504 1.000 110.10861 75 GLY A C 1
ATOM 523 O O . GLY A 1 75 ? -70.84511 21.58426 -25.66545 1.000 99.57903 75 GLY A O 1
ATOM 524 N N . VAL A 1 76 ? -68.73832 22.36446 -25.54491 1.000 97.49772 76 VAL A N 1
ATOM 525 C CA . VAL A 1 76 ? -68.15766 21.11100 -25.08117 1.000 93.19942 76 VAL A CA 1
ATOM 526 C C . VAL A 1 76 ? -68.09570 21.11869 -23.56349 1.000 104.34275 76 VAL A C 1
ATOM 527 O O . VAL A 1 76 ? -67.49603 22.01692 -22.95974 1.000 112.26425 76 VAL A O 1
ATOM 531 N N . GLU A 1 77 ? -68.69620 20.10437 -22.94859 1.000 101.65191 77 GLU A N 1
ATOM 532 C CA . GLU A 1 77 ? -68.63884 19.92665 -21.50960 1.000 105.37999 77 GLU A CA 1
ATOM 533 C C . GLU A 1 77 ? -68.05711 18.58325 -21.10702 1.000 101.71250 77 GLU A C 1
ATOM 534 O O . GLU A 1 77 ? -67.83602 18.35868 -19.91180 1.000 112.85311 77 GLU A O 1
ATOM 540 N N . ARG A 1 78 ? -67.79738 17.69520 -22.06294 1.000 96.62212 78 ARG A N 1
ATOM 541 C CA . ARG A 1 78 ? -67.21474 16.38818 -21.80564 1.000 107.16582 78 ARG A CA 1
ATOM 542 C C . ARG A 1 78 ? -65.88366 16.29482 -22.54122 1.000 89.84107 78 ARG A C 1
ATOM 543 O O . ARG A 1 78 ? -65.76958 16.73716 -23.68838 1.000 99.10169 78 ARG A O 1
ATOM 551 N N . ILE A 1 79 ? -64.87567 15.72201 -21.88134 1.000 76.29177 79 ILE A N 1
ATOM 552 C CA . ILE A 1 79 ? -63.55609 15.53500 -22.47278 1.000 82.57790 79 ILE A CA 1
ATOM 553 C C . ILE A 1 79 ? -63.10724 14.10000 -22.23408 1.000 87.85748 79 ILE A C 1
ATOM 554 O O . ILE A 1 79 ? -63.39853 13.50267 -21.19358 1.000 97.22483 79 ILE A O 1
ATOM 559 N N . LEU A 1 80 ? -62.40330 13.53989 -23.21442 1.000 97.23242 80 LEU A N 1
ATOM 560 C CA . LEU A 1 80 ? -61.81632 12.21072 -23.10361 1.000 84.75740 80 LEU A CA 1
ATOM 561 C C . LEU A 1 80 ? -60.29892 12.30991 -23.07116 1.000 93.39652 80 LEU A C 1
ATOM 562 O O . LEU A 1 80 ? -59.68805 12.87453 -23.98484 1.000 92.93786 80 LEU A O 1
ATOM 567 N N . VAL A 1 81 ? -59.70022 11.75307 -22.02468 1.000 85.54015 81 VAL A N 1
ATOM 568 C CA . VAL A 1 81 ? -58.25684 11.60818 -21.91155 1.000 78.50563 81 VAL A CA 1
ATOM 569 C C . VAL A 1 81 ? -57.96252 10.13340 -21.69334 1.000 92.28068 81 VAL A C 1
ATOM 570 O O . VAL A 1 81 ? -58.65836 9.46276 -20.92367 1.000 107.86285 81 VAL A O 1
ATOM 574 N N . ALA A 1 82 ? -56.94524 9.62230 -22.38062 1.000 81.17815 82 ALA A N 1
ATOM 575 C CA . ALA A 1 82 ? -56.62590 8.20571 -22.28593 1.000 95.38961 82 ALA A CA 1
ATOM 576 C C . ALA A 1 82 ? -55.17285 8.00314 -22.67223 1.000 95.13984 82 ALA A C 1
ATOM 577 O O . ALA A 1 82 ? -54.65482 8.73645 -23.52181 1.000 94.21259 82 ALA A O 1
ATOM 579 N N . PRO A 1 83 ? -54.48823 7.03280 -22.06814 1.000 98.12866 83 PRO A N 1
ATOM 580 C CA . PRO A 1 83 ? -53.12413 6.71505 -22.50830 1.000 96.12396 83 PRO A CA 1
ATOM 581 C C . PRO A 1 83 ? -53.17757 6.09951 -23.89731 1.000 103.52580 83 PRO A C 1
ATOM 582 O O . PRO A 1 83 ? -53.92460 5.14781 -24.13691 1.000 104.84990 83 PRO A O 1
ATOM 586 N N . SER A 1 84 ? -52.37164 6.63641 -24.81166 1.000 107.01223 84 SER A N 1
ATOM 587 C CA . SER A 1 84 ? -52.47273 6.21940 -26.20394 1.000 104.20305 84 SER A CA 1
ATOM 588 C C . SER A 1 84 ? -51.20278 6.56913 -26.95962 1.000 94.06188 84 SER A C 1
ATOM 589 O O . SER A 1 84 ? -50.70606 7.69431 -26.85847 1.000 98.04598 84 SER A O 1
ATOM 592 N N . ASP A 1 85 ? -50.68107 5.59618 -27.70413 1.000 99.08725 85 ASP A N 1
ATOM 593 C CA . ASP A 1 85 ? -49.64147 5.82636 -28.69524 1.000 109.06164 85 ASP A CA 1
ATOM 594 C C . ASP A 1 85 ? -50.17735 5.75579 -30.11758 1.000 110.97642 85 ASP A C 1
ATOM 595 O O . ASP A 1 85 ? -49.41127 5.95615 -31.06747 1.000 113.60308 85 ASP A O 1
ATOM 600 N N . THR A 1 86 ? -51.47104 5.48139 -30.28397 1.000 106.92331 86 THR A N 1
ATOM 601 C CA . THR A 1 86 ? -52.07265 5.29781 -31.59578 1.000 96.18749 86 THR A CA 1
ATOM 602 C C . THR A 1 86 ? -53.58949 5.40295 -31.49154 1.000 93.10086 86 THR A C 1
ATOM 603 O O . THR A 1 86 ? -54.19086 4.90385 -30.53686 1.000 86.35068 86 THR A O 1
ATOM 607 N N . LEU A 1 87 ? -54.19628 6.05189 -32.48122 1.000 113.89675 87 LEU A N 1
ATOM 608 C CA . LEU A 1 87 ? -55.64162 6.19136 -32.57211 1.000 102.16062 87 LEU A CA 1
ATOM 609 C C . LEU A 1 87 ? -56.15671 5.25543 -33.65482 1.000 100.46962 87 LEU A C 1
ATOM 610 O O . LEU A 1 87 ? -55.53823 5.11876 -34.71515 1.000 94.26764 87 LEU A O 1
ATOM 615 N N . TYR A 1 88 ? -57.27800 4.60004 -33.38163 1.000 100.54961 88 TYR A N 1
ATOM 616 C CA . TYR A 1 88 ? -57.86253 3.64988 -34.31311 1.000 86.35647 88 TYR A CA 1
ATOM 617 C C . TYR A 1 88 ? -59.13387 4.25339 -34.89039 1.000 95.14080 88 TYR A C 1
ATOM 618 O O . TYR A 1 88 ? -59.93867 4.84578 -34.16337 1.000 99.11219 88 TYR A O 1
ATOM 627 N N . ARG A 1 89 ? -59.31250 4.09442 -36.19649 1.000 111.60831 89 ARG A N 1
ATOM 628 C CA . ARG A 1 89 ? -60.38567 4.75960 -36.91605 1.000 91.09200 89 ARG A CA 1
ATOM 629 C C . ARG A 1 89 ? -61.52898 3.78405 -37.14707 1.000 93.12755 89 ARG A C 1
ATOM 630 O O . ARG A 1 89 ? -61.31057 2.63705 -37.54878 1.000 94.23016 89 ARG A O 1
ATOM 638 N N . PHE A 1 90 ? -62.74902 4.24652 -36.89189 1.000 76.06225 90 PHE A N 1
ATOM 639 C CA . PHE A 1 90 ? -63.91853 3.39138 -37.02719 1.000 75.95400 90 PHE A CA 1
ATOM 640 C C . PHE A 1 90 ? -65.14847 4.26384 -37.23121 1.000 78.25106 90 PHE A C 1
ATOM 641 O O . PHE A 1 90 ? -65.10160 5.48873 -37.09593 1.000 85.84289 90 PHE A O 1
ATOM 649 N N . PHE A 1 91 ? -66.25640 3.60779 -37.56013 1.000 86.60303 91 PHE A N 1
ATOM 650 C CA . PHE A 1 91 ? -67.52805 4.27162 -37.79920 1.000 100.79950 91 PHE A CA 1
ATOM 651 C C . PHE A 1 91 ? -68.60089 3.63427 -36.93267 1.000 95.88662 91 PHE A C 1
ATOM 652 O O . PHE A 1 91 ? -68.63508 2.41067 -36.76983 1.000 87.05617 91 PHE A O 1
ATOM 660 N N . ILE A 1 92 ? -69.46601 4.47089 -36.36812 1.000 84.38387 92 ILE A N 1
ATOM 661 C CA . ILE A 1 92 ? -70.63749 4.02113 -35.62560 1.000 108.96267 92 ILE A CA 1
ATOM 662 C C . ILE A 1 92 ? -71.84704 4.78874 -36.14638 1.000 93.88357 92 ILE A C 1
ATOM 663 O O . ILE A 1 92 ? -71.93539 6.01208 -35.97758 1.000 87.03988 92 ILE A O 1
ATOM 668 N N . ASP A 1 93 ? -72.76001 4.07680 -36.80829 1.000 85.74503 93 ASP A N 1
ATOM 669 C CA . ASP A 1 93 ? -73.97049 4.66366 -37.38295 1.000 98.94118 93 ASP A CA 1
ATOM 670 C C . ASP A 1 93 ? -73.64851 5.80789 -38.34420 1.000 101.23611 93 ASP A C 1
ATOM 671 O O . ASP A 1 93 ? -74.41189 6.76933 -38.46044 1.000 110.45406 93 ASP A O 1
ATOM 676 N N . GLY A 1 94 ? -72.51321 5.71800 -39.03794 1.000 96.34460 94 GLY A N 1
ATOM 677 C CA . GLY A 1 94 ? -72.12065 6.72412 -40.00329 1.000 79.80056 94 GLY A CA 1
ATOM 678 C C . GLY A 1 94 ? -71.26869 7.85954 -39.47730 1.000 94.83920 94 GLY A C 1
ATOM 679 O O . GLY A 1 94 ? -70.93977 8.76922 -40.24935 1.000 92.82702 94 GLY A O 1
ATOM 680 N N . GLN A 1 95 ? -70.90618 7.84923 -38.19802 1.000 111.80058 95 GLN A N 1
ATOM 681 C CA . GLN A 1 95 ? -70.10418 8.91897 -37.61868 1.000 88.52117 95 GLN A CA 1
ATOM 682 C C . GLN A 1 95 ? -68.62359 8.55926 -37.68055 1.000 93.23479 95 GLN A C 1
ATOM 683 O O . GLN A 1 95 ? -68.21696 7.48585 -37.22265 1.000 89.97572 95 GLN A O 1
ATOM 689 N N . ASP A 1 96 ? -67.82744 9.45420 -38.26292 1.000 100.74438 96 ASP A N 1
ATOM 690 C CA . ASP A 1 96 ? -66.38051 9.28214 -38.30559 1.000 106.40504 96 ASP A CA 1
ATOM 691 C C . ASP A 1 96 ? -65.81335 9.42889 -36.89657 1.000 108.60434 96 ASP A C 1
ATOM 692 O O . ASP A 1 96 ? -65.95610 10.48386 -36.26968 1.000 91.03265 96 ASP A O 1
ATOM 697 N N . GLN A 1 97 ? -65.17239 8.37607 -36.39238 1.000 89.16241 97 GLN A N 1
ATOM 698 C CA . GLN A 1 97 ? -64.68629 8.38218 -35.02107 1.000 89.59371 97 GLN A CA 1
ATOM 699 C C . GLN A 1 97 ? -63.25565 7.86482 -34.96775 1.000 93.20634 97 GLN A C 1
ATOM 700 O O . GLN A 1 97 ? -62.76646 7.21669 -35.89835 1.000 110.52441 97 GLN A O 1
ATOM 706 N N . GLU A 1 98 ? -62.59121 8.18441 -33.85303 1.000 108.88313 98 GLU A N 1
ATOM 707 C CA . GLU A 1 98 ? -61.24481 7.73717 -33.52513 1.000 109.35169 98 GLU A CA 1
ATOM 708 C C . GLU A 1 98 ? -61.22121 7.29104 -32.07076 1.000 104.99028 98 GLU A C 1
ATOM 709 O O . GLU A 1 98 ? -61.75936 7.97904 -31.19793 1.000 104.29585 98 GLU A O 1
ATOM 715 N N . TRP A 1 99 ? -60.59536 6.14833 -31.80542 1.000 95.69109 99 TRP A N 1
ATOM 716 C CA . TRP A 1 99 ? -60.50841 5.65284 -30.44570 1.000 95.13230 99 TRP A CA 1
ATOM 717 C C . TRP A 1 99 ? -59.04371 5.55528 -30.04601 1.000 97.30020 99 TRP A C 1
ATOM 718 O O . TRP A 1 99 ? -58.24856 4.93672 -30.76898 1.000 84.66292 99 TRP A O 1
ATOM 729 N N . PRO A 1 100 ? -58.64541 6.14642 -28.91630 1.000 96.54391 100 PRO A N 1
ATOM 730 C CA . PRO A 1 100 ? -57.22316 6.16436 -28.55424 1.000 89.27010 100 PRO A CA 1
ATOM 731 C C . PRO A 1 100 ? -56.73221 4.84862 -27.98947 1.000 84.03084 100 PRO A C 1
ATOM 732 O O . PRO A 1 100 ? -55.51542 4.66309 -27.85718 1.000 82.25470 100 PRO A O 1
ATOM 736 N N . VAL A 1 101 ? -57.63636 3.93460 -27.66629 1.000 92.71273 101 VAL A N 1
ATOM 737 C CA . VAL A 1 101 ? -57.29161 2.64816 -27.08320 1.000 103.65517 101 VAL A CA 1
ATOM 738 C C . VAL A 1 101 ? -57.66142 1.55240 -28.06995 1.000 103.83516 101 VAL A C 1
ATOM 739 O O . VAL A 1 101 ? -58.62028 1.66761 -28.84179 1.000 95.19824 101 VAL A O 1
ATOM 743 N N . ARG A 1 102 ? -56.86544 0.48671 -28.05288 1.000 107.66740 102 ARG A N 1
ATOM 744 C CA . ARG A 1 102 ? -57.04486 -0.61821 -28.98142 1.000 90.19429 102 ARG A CA 1
ATOM 745 C C . ARG A 1 102 ? -58.40490 -1.30175 -28.84223 1.000 92.50697 102 ARG A C 1
ATOM 746 O O . ARG A 1 102 ? -58.89344 -1.88006 -29.81902 1.000 90.93578 102 ARG A O 1
ATOM 754 N N . GLY A 1 103 ? -59.04046 -1.22553 -27.67288 1.000 99.18051 103 GLY A N 1
ATOM 755 C CA . GLY A 1 103 ? -60.29877 -1.90707 -27.41666 1.000 87.80092 103 GLY A CA 1
ATOM 756 C C . GLY A 1 103 ? -61.46798 -0.95525 -27.23185 1.000 81.04606 103 GLY A C 1
ATOM 757 O O . GLY A 1 103 ? -61.30109 0.17041 -26.75882 1.000 100.67247 103 GLY A O 1
ATOM 758 N N . ILE A 1 104 ? -62.65814 -1.41272 -27.61815 1.000 81.17376 104 ILE A N 1
ATOM 759 C CA . ILE A 1 104 ? -63.90140 -0.67546 -27.39831 1.000 78.47804 104 ILE A CA 1
ATOM 760 C C . ILE A 1 104 ? -65.02718 -1.68624 -27.21518 1.000 76.50135 104 ILE A C 1
ATOM 761 O O . ILE A 1 104 ? -65.05778 -2.72833 -27.87543 1.000 78.02551 104 ILE A O 1
ATOM 766 N N . THR A 1 105 ? -65.92695 -1.39614 -26.28069 1.000 95.63621 105 THR A N 1
ATOM 767 C CA . THR A 1 105 ? -67.01507 -2.29443 -25.92127 1.000 101.49028 105 THR A CA 1
ATOM 768 C C . THR A 1 105 ? -68.32679 -1.86435 -26.56928 1.000 95.87309 105 THR A C 1
ATOM 769 O O . THR A 1 105 ? -68.50230 -0.71413 -26.98131 1.000 75.72570 105 THR A O 1
ATOM 773 N N . GLY A 1 106 ? -69.25102 -2.82458 -26.66009 1.000 92.37325 106 GLY A N 1
ATOM 774 C CA . GLY A 1 106 ? -70.54444 -2.54579 -27.26360 1.000 93.10519 106 GLY A CA 1
ATOM 775 C C . GLY A 1 106 ? -71.31046 -1.44926 -26.54807 1.000 96.67205 106 GLY A C 1
ATOM 776 O O . GLY A 1 106 ? -71.98492 -0.63514 -27.18332 1.000 94.75577 106 GLY A O 1
ATOM 777 N N . VAL A 1 107 ? -71.21656 -1.40932 -25.21714 1.000 90.83731 107 VAL A N 1
ATOM 778 C CA . VAL A 1 107 ? -71.92609 -0.38066 -24.46176 1.000 95.27689 107 VAL A CA 1
ATOM 779 C C . VAL A 1 107 ? -71.32849 0.99564 -24.74279 1.000 98.24093 107 VAL A C 1
ATOM 780 O O . VAL A 1 107 ? -72.05251 1.99511 -24.82660 1.000 89.20907 107 VAL A O 1
ATOM 784 N N . VAL A 1 108 ? -70.00526 1.06866 -24.91160 1.000 93.16194 108 VAL A N 1
ATOM 785 C CA . VAL A 1 108 ? -69.36683 2.32782 -25.28425 1.000 90.56270 108 VAL A CA 1
ATOM 786 C C . VAL A 1 108 ? -69.80292 2.74538 -26.68244 1.000 93.26130 108 VAL A C 1
ATOM 787 O O . VAL A 1 108 ? -70.09565 3.92224 -26.93296 1.000 83.07719 108 VAL A O 1
ATOM 791 N N . LEU A 1 109 ? -69.84186 1.78997 -27.61459 1.000 88.41866 109 LEU A N 1
ATOM 792 C CA . LEU A 1 109 ? -70.32024 2.06998 -28.96352 1.000 79.83513 109 LEU A CA 1
ATOM 793 C C .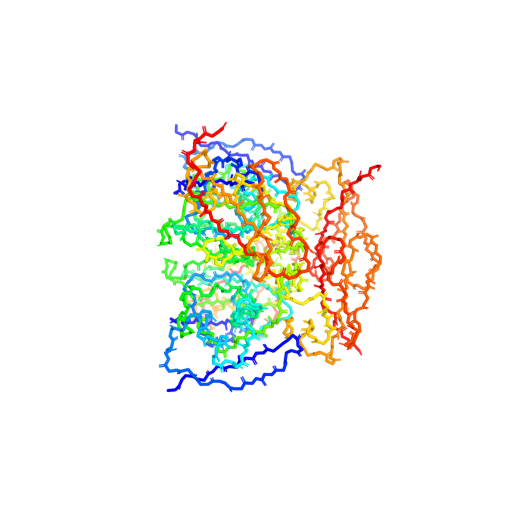 LEU A 1 109 ? -71.73713 2.63000 -28.93562 1.000 90.99277 109 LEU A C 1
ATOM 794 O O . LEU A 1 109 ? -71.99455 3.73427 -29.42904 1.000 101.63934 109 LEU A O 1
ATOM 799 N N . LYS A 1 110 ? -72.67059 1.87772 -28.34448 1.000 89.64790 110 LYS A N 1
ATOM 800 C CA . LYS A 1 110 ? -74.04997 2.34124 -28.22573 1.000 88.04911 110 LYS A CA 1
ATOM 801 C C . LYS A 1 110 ? -74.14449 3.67121 -27.49207 1.000 89.30964 110 LYS A C 1
ATOM 802 O O . LYS A 1 110 ? -75.09371 4.43226 -27.71236 1.000 80.12124 110 LYS A O 1
ATOM 808 N N . THR A 1 111 ? -73.17941 3.96883 -26.61989 1.000 82.19498 111 THR A N 1
ATOM 809 C CA . THR A 1 111 ? -73.13878 5.28303 -25.98788 1.000 97.51255 111 THR A CA 1
ATOM 810 C C . THR A 1 111 ? -72.73444 6.35463 -26.99043 1.000 87.92886 111 THR A C 1
ATOM 811 O O . THR A 1 111 ? -73.35360 7.42308 -27.05711 1.000 90.22265 111 THR A O 1
ATOM 815 N N . LEU A 1 112 ? -71.66878 6.10057 -27.75290 1.000 85.23645 112 LEU A N 1
ATOM 816 C CA . LEU A 1 112 ? -71.28020 7.02522 -28.81225 1.000 89.03496 112 LEU A CA 1
ATOM 817 C C . LEU A 1 112 ? -72.41281 7.23510 -29.80941 1.000 93.68345 112 LEU A C 1
ATOM 818 O O . LEU A 1 112 ? -72.61534 8.34934 -30.30560 1.000 85.45584 112 LEU A O 1
ATOM 823 N N . ALA A 1 113 ? -73.15173 6.16994 -30.12703 1.000 92.98423 113 ALA A N 1
ATOM 824 C CA . ALA A 1 113 ? -74.26234 6.25698 -31.06711 1.000 86.87114 113 ALA A CA 1
ATOM 825 C C . ALA A 1 113 ? -75.45207 7.03548 -30.52058 1.000 91.11501 113 ALA A C 1
ATOM 826 O O . ALA A 1 113 ? -76.36171 7.36046 -31.29271 1.000 93.07533 113 ALA A O 1
ATOM 828 N N . GLY A 1 114 ? -75.47191 7.33692 -29.22279 1.000 90.10155 114 GLY A N 1
ATOM 829 C CA . GLY A 1 114 ? -76.57445 8.07291 -28.63447 1.000 91.25129 114 GLY A CA 1
ATOM 830 C C . GLY A 1 114 ? -77.84244 7.27567 -28.43614 1.000 94.20631 114 GLY A C 1
ATOM 831 O O . GLY A 1 114 ? -78.92510 7.86242 -28.37130 1.000 99.05809 114 GLY A O 1
ATOM 832 N N . VAL A 1 115 ? -77.74727 5.95292 -28.34688 1.000 78.92724 115 VAL A N 1
ATOM 833 C CA . VAL A 1 115 ? -78.91432 5.10973 -28.14102 1.000 95.17871 115 VAL A CA 1
ATOM 834 C C . VAL A 1 115 ? -78.90635 4.57209 -26.71681 1.000 121.35739 115 VAL A C 1
ATOM 835 O O . VAL A 1 115 ? -77.89891 4.61730 -26.00552 1.000 102.08373 115 VAL A O 1
ATOM 839 N N . ASP A 1 116 ? -80.05661 4.05824 -26.30181 1.000 111.82287 116 ASP A N 1
ATOM 840 C CA . ASP A 1 116 ? -80.16871 3.37115 -25.02514 1.000 107.39282 116 ASP A CA 1
ATOM 841 C C . ASP A 1 116 ? -79.54844 1.98161 -25.13565 1.000 109.75181 116 ASP A C 1
ATOM 842 O O . ASP A 1 116 ? -80.10550 1.11334 -25.82031 1.000 120.53960 116 ASP A O 1
ATOM 847 N N . PRO A 1 117 ? -78.39252 1.73764 -24.50476 1.000 105.08327 117 PRO A N 1
ATOM 848 C CA . PRO A 1 117 ? -77.71084 0.44431 -24.69858 1.000 104.34506 117 PRO A CA 1
ATOM 849 C C . PRO A 1 117 ? -78.57512 -0.76041 -24.36520 1.000 95.04930 117 PRO A C 1
ATOM 850 O O . PRO A 1 117 ? -78.38767 -1.83059 -24.95751 1.000 101.68111 117 PRO A O 1
ATOM 854 N N . ALA A 1 118 ? -79.52283 -0.62020 -23.43659 1.000 88.93222 118 ALA A N 1
ATOM 855 C CA . ALA A 1 118 ? -80.38785 -1.74420 -23.09560 1.000 121.01952 118 ALA A CA 1
ATOM 856 C C . ALA A 1 118 ? -81.34294 -2.09254 -24.23182 1.000 118.36455 118 ALA A C 1
ATOM 857 O O . ALA A 1 118 ? -81.70405 -3.26342 -24.39851 1.000 122.18717 118 ALA A O 1
ATOM 859 N N . ALA A 1 119 ? -81.77400 -1.09908 -25.00604 1.000 115.99011 119 ALA A N 1
ATOM 860 C CA . ALA A 1 119 ? -82.79898 -1.28450 -26.02489 1.000 121.83016 119 ALA A CA 1
ATOM 861 C C . ALA A 1 119 ? -82.22611 -1.57576 -27.40689 1.000 119.09726 119 ALA A C 1
ATOM 862 O O . ALA A 1 119 ? -82.99849 -1.74690 -28.35615 1.000 122.93321 119 ALA A O 1
ATOM 864 N N . PHE A 1 120 ? -80.90154 -1.63203 -27.54351 1.000 118.14384 120 PHE A N 1
ATOM 865 C CA . PHE A 1 120 ? -80.24062 -1.79557 -28.83036 1.000 103.19785 120 PHE A CA 1
ATOM 866 C C . PHE A 1 120 ? -79.13964 -2.84726 -28.76038 1.000 110.44108 120 PHE A C 1
ATOM 867 O O . PHE A 1 120 ? -78.58732 -3.14466 -27.69714 1.000 106.44111 120 PHE A O 1
ATOM 875 N N . GLU A 1 121 ? -78.82821 -3.39801 -29.93203 1.000 113.13833 121 GLU A N 1
ATOM 876 C CA . GLU A 1 121 ? -77.64256 -4.20642 -30.16744 1.000 113.77478 121 GLU A CA 1
ATOM 877 C C . GLU A 1 121 ? -76.78201 -3.51990 -31.21445 1.000 94.83861 121 GLU A C 1
ATOM 878 O O . GLU A 1 121 ? -77.28917 -2.84843 -32.11750 1.000 96.62679 121 GLU A O 1
ATOM 884 N N . VAL A 1 122 ? -75.47421 -3.69632 -31.08281 1.000 103.64749 122 VAL A N 1
ATOM 885 C CA . VAL A 1 122 ? -74.50121 -3.15583 -32.01960 1.000 96.00203 122 VAL A CA 1
ATOM 886 C C . VAL A 1 122 ? -73.83122 -4.32149 -32.73753 1.000 97.22275 122 VAL A C 1
ATOM 887 O O . VAL A 1 122 ? -73.47549 -5.32912 -32.11113 1.000 93.19808 122 VAL A O 1
ATOM 891 N N . PHE A 1 123 ? -73.68933 -4.19430 -34.05533 1.000 95.78573 123 PHE A N 1
ATOM 892 C CA . PHE A 1 123 ? -73.06257 -5.20270 -34.89516 1.000 91.20065 123 PHE A CA 1
ATOM 893 C C . PHE A 1 123 ? -71.90051 -4.57360 -35.64389 1.000 100.71213 123 PHE A C 1
ATOM 894 O O . PHE A 1 123 ? -71.96231 -3.40160 -36.02923 1.000 96.81551 123 PHE A O 1
ATOM 902 N N . LEU A 1 124 ? -70.83386 -5.34455 -35.83190 1.000 102.60912 124 LEU A N 1
ATOM 903 C CA . LEU A 1 124 ? -69.82122 -4.99288 -36.81949 1.000 85.60400 124 LEU A CA 1
ATOM 904 C C . LEU A 1 124 ? -70.33429 -5.42326 -38.18679 1.000 101.36985 124 LEU A C 1
ATOM 905 O O . LEU A 1 124 ? -70.39829 -6.62069 -38.48621 1.000 121.67336 124 LEU A O 1
ATOM 910 N N . VAL A 1 125 ? -70.71107 -4.45281 -39.01055 1.000 102.74040 125 VAL A N 1
ATOM 911 C CA . VAL A 1 125 ? -71.29781 -4.73574 -40.31497 1.000 111.15097 125 VAL A CA 1
ATOM 912 C C . VAL A 1 125 ? -70.19364 -5.11174 -41.29567 1.000 105.52998 125 VAL A C 1
ATOM 913 O O . VAL A 1 125 ? -69.24759 -4.34513 -41.50647 1.000 87.76224 125 VAL A O 1
ATOM 917 N N . ILE A 1 126 ? -70.30902 -6.29202 -41.88886 1.000 109.89498 126 ILE A N 1
ATOM 918 C CA . ILE A 1 126 ? -69.40256 -6.77528 -42.92522 1.000 114.88148 126 ILE A CA 1
ATOM 919 C C . ILE A 1 126 ? -70.18507 -6.82104 -44.23463 1.000 121.21734 126 ILE A C 1
ATOM 920 O O . ILE A 1 126 ? -71.13344 -7.60772 -44.35173 1.000 104.64626 126 ILE A O 1
ATOM 925 N N . PRO A 1 127 ? -69.83518 -6.00528 -45.22738 1.000 119.19223 127 PRO A N 1
ATOM 926 C CA . PRO A 1 127 ? -70.58622 -6.01087 -46.49296 1.000 109.34339 127 PRO A CA 1
ATOM 927 C C . PRO A 1 127 ? -70.46226 -7.34393 -47.21354 1.000 107.82080 127 PRO A C 1
ATOM 928 O O . PRO A 1 127 ? -69.36133 -7.82638 -47.48580 1.000 109.72032 127 PRO A O 1
ATOM 932 N N . GLY A 1 128 ? -71.61371 -7.94322 -47.51817 1.000 111.42006 128 GLY A N 1
ATOM 933 C CA . GLY A 1 128 ? -71.67067 -9.19707 -48.24138 1.000 113.44857 128 GLY A CA 1
ATOM 934 C C . GLY A 1 128 ? -71.36890 -10.43619 -47.43086 1.000 109.07623 128 GLY A C 1
ATOM 935 O O . GLY A 1 128 ? -71.64208 -11.54574 -47.90568 1.000 124.52208 128 GLY A O 1
ATOM 936 N N . ASP A 1 129 ? -70.82195 -10.29239 -46.22958 1.000 136.80762 129 ASP A N 1
ATOM 937 C CA . ASP A 1 129 ? -70.52141 -11.41005 -45.35069 1.000 134.10260 129 ASP A CA 1
ATOM 938 C C . ASP A 1 129 ? -71.32619 -11.26212 -44.06464 1.000 131.89532 129 ASP A C 1
ATOM 939 O O . ASP A 1 129 ? -72.02533 -10.26801 -43.85295 1.000 122.97940 129 ASP A O 1
ATOM 944 N N . ASP A 1 130 ? -71.22378 -12.26762 -43.20057 1.000 142.18983 130 ASP A N 1
ATOM 945 C CA . ASP A 1 130 ? -72.00073 -12.27415 -41.97023 1.000 130.08209 130 ASP A CA 1
ATOM 946 C C . ASP A 1 130 ? -71.49751 -11.20954 -41.00175 1.000 127.41327 130 ASP A C 1
ATOM 947 O O . ASP A 1 130 ? -70.29113 -10.98946 -40.86001 1.000 120.44721 130 ASP A O 1
ATOM 952 N N . ASP A 1 131 ? -72.43990 -10.54842 -40.33391 1.000 130.36990 131 ASP A N 1
ATOM 953 C CA . ASP A 1 131 ? -72.12291 -9.49352 -39.38063 1.000 116.89070 131 ASP A CA 1
ATOM 954 C C . ASP A 1 131 ? -71.78163 -10.06974 -38.01190 1.000 120.32718 131 ASP A C 1
ATOM 955 O O . ASP A 1 131 ? -72.34840 -11.08188 -37.58862 1.000 121.67579 131 ASP A O 1
ATOM 960 N N . ILE A 1 132 ? -70.84636 -9.41819 -37.32418 1.000 118.21760 132 ILE A N 1
ATOM 961 C CA . ILE A 1 132 ? -70.40068 -9.82837 -35.99674 1.000 118.72110 132 ILE A CA 1
ATOM 962 C C . ILE A 1 132 ? -71.02558 -8.90021 -34.96314 1.000 108.74085 132 ILE A C 1
ATOM 963 O O . ILE A 1 132 ? -70.81717 -7.68145 -35.00542 1.000 116.11006 132 ILE A O 1
ATOM 968 N N . ARG A 1 133 ? -71.79045 -9.47550 -34.03568 1.000 110.87013 133 ARG A N 1
ATOM 969 C CA . ARG A 1 133 ? -72.43134 -8.70788 -32.97355 1.000 110.51539 133 ARG A CA 1
ATOM 970 C C . ARG A 1 133 ? -71.44411 -8.42021 -31.84810 1.000 112.63072 133 ARG A C 1
ATOM 971 O O . ARG A 1 133 ? -70.72009 -9.31641 -31.40281 1.000 93.42550 133 ARG A O 1
ATOM 979 N N . VAL A 1 134 ? -71.42089 -7.17143 -31.38652 1.000 122.77761 134 VAL A N 1
ATOM 980 C CA . VAL A 1 134 ? -70.54256 -6.74541 -30.30269 1.000 127.89532 134 VAL A CA 1
ATOM 981 C C . VAL A 1 134 ? -71.34908 -6.70358 -29.01262 1.000 124.56680 134 VAL A C 1
ATOM 982 O O . VAL A 1 134 ? -72.28906 -5.91041 -28.88310 1.000 128.77559 134 VAL A O 1
ATOM 986 N N . GLU A 1 135 ? -70.98417 -7.55502 -28.05856 1.000 131.15686 135 GLU A N 1
ATOM 987 C CA . GLU A 1 135 ? -71.68009 -7.59167 -26.78124 1.000 118.15606 135 GLU A CA 1
ATOM 988 C C . GLU A 1 135 ? -71.38332 -6.33312 -25.97050 1.000 114.36410 135 GLU A C 1
ATOM 989 O O . GLU A 1 135 ? -70.34640 -5.68597 -26.14361 1.000 121.36559 135 GLU A O 1
ATOM 995 N N . ASP A 1 136 ? -72.33084 -5.97849 -25.09589 1.000 124.18340 136 ASP A N 1
ATOM 996 C CA . ASP A 1 136 ? -72.21109 -4.77356 -24.27628 1.000 125.71032 136 ASP A CA 1
ATOM 997 C C . ASP A 1 136 ? -70.85855 -4.68195 -23.57853 1.000 102.96282 136 ASP A C 1
ATOM 998 O O . ASP A 1 136 ? -70.19843 -3.63773 -23.61433 1.000 99.65111 136 ASP A O 1
ATOM 1003 N N . HIS A 1 137 ? -70.42572 -5.76797 -22.94211 1.000 114.41384 137 HIS A N 1
ATOM 1004 C CA . HIS A 1 137 ? -69.18850 -5.76431 -22.17552 1.000 113.64342 137 HIS A CA 1
ATOM 1005 C C . HIS A 1 137 ? -68.08337 -6.56897 -22.84440 1.000 117.93870 137 HIS A C 1
ATOM 1006 O O . HIS A 1 137 ? -67.02506 -6.77625 -22.24028 1.000 125.31380 137 HIS A O 1
ATOM 1013 N N . GLU A 1 138 ? -68.30691 -7.03238 -24.07068 1.000 129.76219 138 GLU A N 1
ATOM 1014 C CA . GLU A 1 138 ? -67.22018 -7.55380 -24.88648 1.000 123.77987 138 GLU A CA 1
ATOM 1015 C C . GLU A 1 138 ? -66.30363 -6.41763 -25.31874 1.000 120.32469 138 GLU A C 1
ATOM 1016 O O . GLU A 1 138 ? -66.75682 -5.42992 -25.90318 1.000 119.00090 138 GLU A O 1
ATOM 1022 N N . LEU A 1 139 ? -65.01323 -6.56033 -25.04155 1.000 88.65351 139 LEU A N 1
ATOM 1023 C CA . LEU A 1 139 ? -64.01407 -5.59236 -25.47794 1.000 97.11180 139 LEU A CA 1
ATOM 1024 C C . LEU A 1 139 ? -63.57080 -5.95820 -26.89223 1.000 113.28693 139 LEU A C 1
ATOM 1025 O O . LEU A 1 139 ? -62.88838 -6.96847 -27.09081 1.000 127.47224 139 LEU A O 1
ATOM 1030 N N . PHE A 1 140 ? -63.95582 -5.13861 -27.87415 1.000 106.90915 140 PHE A N 1
ATOM 1031 C CA . PHE A 1 140 ? -63.64886 -5.39868 -29.27898 1.000 104.47110 140 PHE A CA 1
ATOM 1032 C C . PHE A 1 140 ? -62.30959 -4.78777 -29.67267 1.000 103.23330 140 PHE A C 1
ATOM 1033 O O . PHE A 1 140 ? -62.00265 -3.64593 -29.31936 1.000 106.97823 140 PHE A O 1
ATOM 1041 N N . ASP A 1 141 ? -61.52724 -5.55483 -30.43010 1.000 103.42756 141 ASP A N 1
ATOM 1042 C CA . ASP A 1 141 ? -60.18437 -5.16001 -30.84342 1.000 109.45217 141 ASP A CA 1
ATOM 1043 C C . ASP A 1 141 ? -60.26174 -4.34860 -32.13269 1.000 116.94452 141 ASP A C 1
ATOM 1044 O O . ASP A 1 141 ? -60.49034 -4.90318 -33.21266 1.000 107.73165 141 ASP A O 1
ATOM 1049 N N . LEU A 1 142 ? -60.05501 -3.03745 -32.02110 1.000 112.59556 142 LEU A N 1
ATOM 1050 C CA . LEU A 1 142 ? -60.04129 -2.16089 -33.18390 1.000 96.20464 142 LEU A CA 1
ATOM 1051 C C . LEU A 1 142 ? -58.73505 -2.23316 -33.95905 1.000 101.51115 142 LEU A C 1
ATOM 1052 O O . LEU A 1 142 ? -58.59501 -1.53899 -34.97135 1.000 124.28826 142 LEU A O 1
ATOM 1057 N N . ALA A 1 143 ? -57.77660 -3.04492 -33.51985 1.000 99.26638 143 ALA A N 1
ATOM 1058 C CA . ALA A 1 143 ? -56.52706 -3.16863 -34.25509 1.000 111.95580 143 ALA A CA 1
ATOM 1059 C C . ALA A 1 143 ? -56.64448 -4.07550 -35.47188 1.000 116.53284 143 ALA A C 1
ATOM 1060 O O . ALA A 1 143 ? -55.63458 -4.30604 -36.14392 1.000 109.19575 143 ALA A O 1
ATOM 1062 N N . ARG A 1 144 ? -57.83083 -4.61136 -35.75811 1.000 126.91825 144 ARG A N 1
ATOM 1063 C CA . ARG A 1 144 ? -58.01436 -5.39670 -36.97099 1.000 131.67369 144 ARG A CA 1
ATOM 1064 C C . ARG A 1 144 ? -57.77166 -4.52451 -38.19702 1.000 137.67480 144 ARG A C 1
ATOM 1065 O O . ARG A 1 144 ? -58.08630 -3.33085 -38.20121 1.000 133.73134 144 ARG A O 1
ATOM 1073 N N . LYS A 1 145 ? -57.18961 -5.12288 -39.23540 1.000 129.65952 145 LYS A N 1
ATOM 1074 C CA . LYS A 1 145 ? -56.93862 -4.38676 -40.46729 1.000 126.21753 145 LYS A CA 1
ATOM 1075 C C . LYS A 1 145 ? -58.24878 -3.91956 -41.08861 1.000 129.55303 145 LYS A C 1
ATOM 1076 O O . LYS A 1 145 ? -59.23016 -4.66634 -41.15548 1.000 122.46255 145 LYS A O 1
ATOM 1082 N N . GLY A 1 146 ? -58.25576 -2.67387 -41.54739 1.000 127.52927 146 GLY A N 1
ATOM 1083 C CA . GLY A 1 146 ? -59.43376 -2.06283 -42.12063 1.000 120.51794 146 GLY A CA 1
ATOM 1084 C C . GLY A 1 146 ? -60.10785 -1.11411 -41.14480 1.000 101.48394 146 GLY A C 1
ATOM 1085 O O . GLY A 1 146 ? -59.83232 -1.09632 -39.94197 1.000 103.09053 146 GLY A O 1
ATOM 1086 N N . VAL A 1 147 ? -61.01517 -0.31382 -41.68812 1.000 105.46086 147 VAL A N 1
ATOM 1087 C CA . VAL A 1 147 ? -61.78364 0.63804 -40.89811 1.000 86.52393 147 VAL A CA 1
ATOM 1088 C C . VAL A 1 147 ? -63.04608 -0.05502 -40.40552 1.000 84.96758 147 VAL A C 1
ATOM 1089 O O . VAL A 1 147 ? -63.85108 -0.54522 -41.20429 1.000 96.50510 147 VAL A O 1
ATOM 1093 N N . GLU A 1 148 ? -63.21642 -0.09724 -39.08849 1.000 113.24609 148 GLU A N 1
ATOM 1094 C CA . GLU A 1 148 ? -64.30237 -0.85065 -38.48067 1.000 86.03064 148 GLU A CA 1
ATOM 1095 C C . GLU A 1 148 ? -65.61166 -0.08112 -38.61006 1.000 89.22794 148 GLU A C 1
ATOM 1096 O O . GLU A 1 148 ? -65.67756 1.11023 -38.29602 1.000 94.77631 148 GLU A O 1
ATOM 1102 N N . HIS A 1 149 ? -66.64773 -0.75472 -39.09468 1.000 101.37239 149 HIS A N 1
ATOM 1103 C CA . HIS A 1 149 ? -67.95707 -0.14493 -39.28739 1.000 92.29779 149 HIS A CA 1
ATOM 1104 C C . HIS A 1 149 ? -68.94958 -0.80253 -38.34202 1.000 102.90292 149 HIS A C 1
ATOM 1105 O O . HIS A 1 149 ? -69.22148 -2.00169 -38.45798 1.000 112.70586 149 HIS A O 1
ATOM 1112 N N . PHE A 1 150 ? -69.48865 -0.01977 -37.41608 1.000 92.37304 150 PHE A N 1
ATOM 1113 C CA . PHE A 1 150 ? -70.42839 -0.51177 -36.42283 1.000 98.43591 150 PHE A CA 1
ATOM 1114 C C . PHE A 1 150 ? -71.78224 0.13731 -36.66948 1.000 96.61228 150 PHE A C 1
ATOM 1115 O O . PHE A 1 150 ? -71.85789 1.30972 -37.05140 1.000 85.08059 150 PHE A O 1
ATOM 1123 N N . GLN A 1 151 ? -72.84959 -0.62907 -36.46595 1.000 91.92449 151 GLN A N 1
ATOM 1124 C CA . GLN A 1 151 ? -74.19546 -0.11956 -36.67392 1.000 100.11611 151 GLN A CA 1
ATOM 1125 C C . GLN A 1 151 ? -75.12426 -0.71615 -35.62789 1.000 104.26199 151 GLN A C 1
ATOM 1126 O O . GLN A 1 151 ? -75.02002 -1.89960 -35.29512 1.000 96.68476 151 GLN A O 1
ATOM 1132 N N . THR A 1 152 ? -76.02569 0.11472 -35.11041 1.000 100.08197 152 THR A N 1
ATOM 1133 C CA . THR A 1 152 ? -76.91703 -0.26992 -34.02381 1.000 107.18203 152 THR A CA 1
ATOM 1134 C C . THR A 1 152 ? -78.26256 -0.74341 -34.55203 1.000 95.59444 152 THR A C 1
ATOM 1135 O O . THR A 1 152 ? -78.81706 -0.16491 -35.49102 1.000 112.81829 152 THR A O 1
ATOM 1139 N N . VAL A 1 153 ? -78.78381 -1.80018 -33.93517 1.000 104.50561 153 VAL A N 1
ATOM 1140 C CA . VAL A 1 153 ? -80.05987 -2.39228 -34.31086 1.000 92.31798 153 VAL A CA 1
ATOM 1141 C C . VAL A 1 153 ? -80.96938 -2.39848 -33.09086 1.000 105.38626 153 VAL A C 1
ATOM 1142 O O . VAL A 1 153 ? -80.55365 -2.80650 -32.00033 1.000 106.18918 153 VAL A O 1
ATOM 1146 N N . LYS A 1 154 ? -82.20390 -1.94124 -33.28052 1.000 113.27913 154 LYS A N 1
ATOM 1147 C CA . LYS A 1 154 ? -83.19440 -1.92980 -32.21322 1.000 109.05331 154 LYS A CA 1
ATOM 1148 C C . LYS A 1 154 ? -83.45385 -3.34251 -31.70471 1.000 115.72184 154 LYS A C 1
ATOM 1149 O O . LYS A 1 154 ? -83.73329 -4.25512 -32.48759 1.000 117.15915 154 LYS A O 1
ATOM 1155 N N . ARG A 1 155 ? -83.35885 -3.52442 -30.38733 1.000 125.46955 155 ARG A N 1
ATOM 1156 C CA . ARG A 1 155 ? -83.61403 -4.82806 -29.76701 1.000 133.86973 155 ARG A CA 1
ATOM 1157 C C . ARG A 1 155 ? -85.11299 -4.96315 -29.47829 1.000 138.20822 155 ARG A C 1
ATOM 1158 O O . ARG A 1 155 ? -85.56481 -5.13109 -28.33943 1.000 139.96583 155 ARG A O 1
ATOM 1166 N N . LYS A 1 156 ? -85.88667 -4.91168 -30.56493 1.000 126.57320 156 LYS A N 1
ATOM 1167 C CA . LYS A 1 156 ? -87.34249 -4.99212 -30.50771 1.000 140.65926 156 LYS A CA 1
ATOM 1168 C C . LYS A 1 156 ? -87.74744 -6.40532 -30.11357 1.000 145.28578 156 LYS A C 1
ATOM 1169 O O . LYS A 1 156 ? -87.43136 -7.37077 -30.81873 1.000 129.64212 156 LYS A O 1
ATOM 1171 N N . ALA A 1 157 ? -88.43284 -6.53305 -28.98302 1.000 147.48895 157 ALA A N 1
ATOM 1172 C CA . ALA A 1 157 ? -88.99643 -7.81512 -28.59700 1.000 142.53122 157 ALA A CA 1
ATOM 1173 C C . ALA A 1 157 ? -90.36415 -7.99677 -29.26141 1.000 148.79711 157 ALA A C 1
ATOM 1174 O O . ALA A 1 157 ? -90.56252 -7.61945 -30.42203 1.000 153.39745 157 ALA A O 1
ATOM 1176 N N . ARG B 1 10 ? -74.47108 29.72586 -75.45467 1.000 142.17644 10 ARG B N 1
ATOM 1177 C CA . ARG B 1 10 ? -74.92585 28.34551 -75.32181 1.000 158.24072 10 ARG B CA 1
ATOM 1178 C C . ARG B 1 10 ? -74.19806 27.61464 -74.19464 1.000 160.30629 10 ARG B C 1
ATOM 1179 O O . ARG B 1 10 ? -72.98987 27.38750 -74.26785 1.000 154.54316 10 ARG B O 1
ATOM 1181 N N . VAL B 1 11 ? -74.94122 27.24624 -73.15480 1.000 146.87660 11 VAL B N 1
ATOM 1182 C CA . VAL B 1 11 ? -74.39592 26.52888 -72.00864 1.000 151.27859 11 VAL B CA 1
ATOM 1183 C C . VAL B 1 11 ? -74.77188 25.06396 -72.17009 1.000 150.42193 11 VAL B C 1
ATOM 1184 O O . VAL B 1 11 ? -75.95903 24.71884 -72.18768 1.000 152.04201 11 VAL B O 1
ATOM 1188 N N . ALA B 1 12 ? -73.76815 24.19732 -72.25899 1.000 139.30181 12 ALA B N 1
ATOM 1189 C CA . ALA B 1 12 ? -73.99763 22.77165 -72.44415 1.000 124.42157 12 ALA B CA 1
ATOM 1190 C C . ALA B 1 12 ? -74.06238 22.06939 -71.09555 1.000 123.72275 12 ALA B C 1
ATOM 1191 O O . ALA B 1 12 ? -73.16632 22.22831 -70.26067 1.000 142.15346 12 ALA B O 1
ATOM 1193 N N . VAL B 1 13 ? -75.12629 21.29645 -70.88888 1.000 120.92816 13 VAL B N 1
ATOM 1194 C CA . VAL B 1 13 ? -75.28561 20.45858 -69.70722 1.000 127.05331 13 VAL B CA 1
ATOM 1195 C C . VAL B 1 13 ? -75.71451 19.06859 -70.15173 1.000 121.39641 13 VAL B C 1
ATOM 1196 O O . VAL B 1 13 ? -76.51334 18.91935 -71.08397 1.000 123.23590 13 VAL B O 1
ATOM 1200 N N . GLN B 1 14 ? -75.18261 18.05241 -69.48067 1.000 119.55468 14 GLN B N 1
ATOM 1201 C CA . GLN B 1 14 ? -75.61289 16.68268 -69.70916 1.000 103.34896 14 GLN B CA 1
ATOM 1202 C C . GLN B 1 14 ? -76.86865 16.40231 -68.89728 1.000 115.16422 14 GLN B C 1
ATOM 1203 O O . GLN B 1 14 ? -76.88795 16.60987 -67.67978 1.000 116.98647 14 GLN B O 1
ATOM 1209 N N . VAL B 1 15 ? -77.91609 15.93240 -69.56829 1.000 102.56837 15 VAL B N 1
ATOM 1210 C CA . VAL B 1 15 ? -79.16945 15.57536 -68.91457 1.000 110.98551 15 VAL B CA 1
ATOM 1211 C C . VAL B 1 15 ? -79.27737 14.05846 -68.90577 1.000 105.91212 15 VAL B C 1
ATOM 1212 O O . VAL B 1 15 ? -79.29396 13.42381 -69.96733 1.000 103.63219 15 VAL B O 1
ATOM 1216 N N . PHE B 1 16 ? -79.35635 13.48177 -67.71079 1.000 101.35174 16 PHE B N 1
ATOM 1217 C CA . PHE B 1 16 ? -79.42747 12.04072 -67.52417 1.000 96.76077 16 PHE B CA 1
ATOM 1218 C C . PHE B 1 16 ? -80.85455 11.60484 -67.22045 1.000 100.61499 16 PHE B C 1
ATOM 1219 O O . PHE B 1 16 ? -81.64464 12.35103 -66.63639 1.000 111.69243 16 PHE B O 1
ATOM 1227 N N . ASP B 1 17 ? -81.17464 10.38207 -67.62714 1.000 94.03705 17 ASP B N 1
ATOM 1228 C CA . ASP B 1 17 ? -82.41781 9.73189 -67.25406 1.000 105.81461 17 ASP B CA 1
ATOM 1229 C C . ASP B 1 17 ? -82.14167 8.69659 -66.16243 1.000 112.44865 17 ASP B C 1
ATOM 1230 O O . ASP B 1 17 ? -81.02735 8.58471 -65.64537 1.000 102.98181 17 ASP B O 1
ATOM 1235 N N . GLU B 1 18 ? -83.17765 7.93685 -65.79635 1.000 98.31839 18 GLU B N 1
ATOM 1236 C CA . GLU B 1 18 ? -83.05207 7.00342 -64.68014 1.000 101.06111 18 GLU B CA 1
ATOM 1237 C C . GLU B 1 18 ? -82.00343 5.92251 -64.92248 1.000 107.63776 18 GLU B C 1
ATOM 1238 O O . GLU B 1 18 ? -81.52805 5.31170 -63.95942 1.000 101.12257 18 GLU B O 1
ATOM 1244 N N . ASN B 1 19 ? -81.62796 5.67033 -66.17064 1.000 103.17595 19 ASN B N 1
ATOM 1245 C CA . ASN B 1 19 ? -80.61299 4.67099 -66.46554 1.000 101.04163 19 ASN B CA 1
ATOM 1246 C C . ASN B 1 19 ? -79.22199 5.27356 -66.58523 1.000 106.42993 19 ASN B C 1
ATOM 1247 O O . ASN B 1 19 ? -78.27918 4.55678 -66.94049 1.000 97.33888 19 ASN B O 1
ATOM 1252 N N . LEU B 1 20 ? -79.08729 6.57439 -66.31545 1.000 103.05228 20 LEU B N 1
ATOM 1253 C CA . LEU B 1 20 ? -77.82353 7.30069 -66.39942 1.000 97.05790 20 LEU B CA 1
ATOM 1254 C C . LEU B 1 20 ? -77.30786 7.38138 -67.83012 1.000 120.72517 20 LEU B C 1
ATOM 1255 O O . LEU B 1 20 ? -76.09797 7.41751 -68.06079 1.000 120.15885 20 LEU B O 1
ATOM 1260 N N . ASN B 1 21 ? -78.22650 7.38838 -68.79170 1.000 116.06772 21 ASN B N 1
ATOM 1261 C CA . ASN B 1 21 ? -77.92520 7.73612 -70.17270 1.000 110.62754 21 ASN B CA 1
ATOM 1262 C C . ASN B 1 21 ? -78.06318 9.24214 -70.35134 1.000 113.08869 21 ASN B C 1
ATOM 1263 O O . ASN B 1 21 ? -79.06876 9.83076 -69.94140 1.000 114.36307 21 ASN B O 1
ATOM 1268 N N . ALA B 1 22 ? -77.05700 9.85933 -70.95984 1.000 120.68198 22 ALA B N 1
ATOM 1269 C CA . ALA B 1 22 ? -76.97661 11.30790 -71.06049 1.000 110.78625 22 ALA B CA 1
ATOM 1270 C C . ALA B 1 22 ? -77.47535 11.80419 -72.41371 1.000 125.47280 22 ALA B C 1
ATOM 1271 O O . ALA B 1 22 ? -77.44679 11.09179 -73.41988 1.000 100.88327 22 ALA B O 1
ATOM 1273 N N . LYS B 1 23 ? -77.94096 13.05269 -72.41488 1.000 134.40918 23 LYS B N 1
ATOM 1274 C CA . LYS B 1 23 ? -78.28581 13.78577 -73.62672 1.000 122.66373 23 LYS B CA 1
ATOM 1275 C C . LYS B 1 23 ? -77.76543 15.20656 -73.48560 1.000 125.11928 23 LYS B C 1
ATOM 1276 O O . LYS B 1 23 ? -78.06656 15.88387 -72.49757 1.000 137.86524 23 LYS B O 1
ATOM 1282 N N . ASP B 1 24 ? -76.98879 15.65279 -74.47012 1.000 118.99930 24 ASP B N 1
ATOM 1283 C CA . ASP B 1 24 ? -76.46532 17.01159 -74.44771 1.000 126.07961 24 ASP B CA 1
ATOM 1284 C C . ASP B 1 24 ? -77.57923 18.01956 -74.70798 1.000 126.65162 24 ASP B C 1
ATOM 1285 O O . ASP B 1 24 ? -78.36222 17.86940 -75.65177 1.000 146.21352 24 ASP B O 1
ATOM 1290 N N . VAL B 1 25 ? -77.63675 19.05751 -73.87493 1.000 118.44373 25 VAL B N 1
ATOM 1291 C CA . VAL B 1 25 ? -78.63614 20.11497 -73.98334 1.000 117.70886 25 VAL B CA 1
ATOM 1292 C C . VAL B 1 25 ? -77.93591 21.45941 -73.83432 1.000 132.17345 25 VAL B C 1
ATOM 1293 O O . VAL B 1 25 ? -77.08897 21.63342 -72.95171 1.000 141.89879 25 VAL B O 1
ATOM 1297 N N . HIS B 1 26 ? -78.28136 22.40638 -74.70404 1.000 126.22418 26 HIS B N 1
ATOM 1298 C CA . HIS B 1 26 ? -77.72103 23.75182 -74.67087 1.000 131.21372 26 HIS B CA 1
ATOM 1299 C C . HIS B 1 26 ? -78.71830 24.70564 -74.02111 1.000 134.53469 26 HIS B C 1
ATOM 1300 O O . HIS B 1 26 ? -79.90964 24.68162 -74.34912 1.000 135.51336 26 HIS B O 1
ATOM 1307 N N . LEU B 1 27 ? -78.23662 25.52097 -73.08344 1.000 137.23769 27 LEU B N 1
ATOM 1308 C CA . LEU B 1 27 ? -79.06413 26.49157 -72.37845 1.000 137.58661 27 LEU B CA 1
ATOM 1309 C C . LEU B 1 27 ? -78.65332 27.90778 -72.75767 1.000 147.59681 27 LEU B C 1
ATOM 1310 O O . LEU B 1 27 ? -77.46090 28.21769 -72.85046 1.000 150.39089 27 LEU B O 1
ATOM 1315 N N . THR B 1 28 ? -79.64970 28.76859 -72.96445 1.000 129.59534 28 THR B N 1
ATOM 1316 C CA . THR B 1 28 ? -79.38367 30.17311 -73.24185 1.000 128.29350 28 THR B CA 1
ATOM 1317 C C . THR B 1 28 ? -79.09218 30.97101 -71.97937 1.000 144.24782 28 THR B C 1
ATOM 1318 O O . THR B 1 28 ? -78.49714 32.05090 -72.06620 1.000 155.34659 28 THR B O 1
ATOM 1322 N N . ASP B 1 29 ? -79.48521 30.46061 -70.81620 1.000 142.01085 29 ASP B N 1
ATOM 1323 C CA . ASP B 1 29 ? -79.29112 31.14699 -69.54766 1.000 139.53798 29 ASP B CA 1
ATOM 1324 C C . ASP B 1 29 ? -78.43764 30.26374 -68.64805 1.000 139.18434 29 ASP B C 1
ATOM 1325 O O . ASP B 1 29 ? -78.82957 29.11768 -68.36624 1.000 138.20964 29 ASP B O 1
ATOM 1330 N N . PRO B 1 30 ? -77.27966 30.73304 -68.17187 1.000 141.44321 30 PRO B N 1
ATOM 1331 C CA . PRO B 1 30 ? -76.46855 29.90943 -67.26020 1.000 133.66192 30 PRO B CA 1
ATOM 1332 C C . PRO B 1 30 ? -77.08873 29.71855 -65.88528 1.000 121.73528 30 PRO B C 1
ATOM 1333 O O . PRO B 1 30 ? -76.60019 28.87525 -65.12185 1.000 119.63169 30 PRO B O 1
ATOM 1337 N N . VAL B 1 31 ? -78.13537 30.46491 -65.54483 1.000 122.81359 31 VAL B N 1
ATOM 1338 C CA . VAL B 1 31 ? -78.86266 30.26935 -64.29246 1.000 111.61145 31 VAL B CA 1
ATOM 1339 C C . VAL B 1 31 ? -80.28908 29.85914 -64.63799 1.000 118.52818 31 VAL B C 1
ATOM 1340 O O . VAL B 1 31 ? -81.20909 30.68888 -64.57338 1.000 117.88695 31 VAL B O 1
ATOM 1344 N N . PRO B 1 32 ? -80.52107 28.60867 -65.01930 1.000 117.21806 32 PRO B N 1
ATOM 1345 C CA . PRO B 1 32 ? -81.87837 28.17859 -65.35287 1.000 113.29606 32 PRO B CA 1
ATOM 1346 C C . PRO B 1 32 ? -82.70120 27.87004 -64.11209 1.000 111.42658 32 PRO B C 1
ATOM 1347 O O . PRO B 1 32 ? -82.18584 27.69900 -63.00699 1.000 111.89442 32 PRO B O 1
ATOM 1351 N N . THR B 1 33 ? -84.00781 27.79587 -64.32442 1.000 116.63265 33 THR B N 1
ATOM 1352 C CA . THR B 1 33 ? -84.93141 27.26141 -63.34025 1.000 107.84459 33 THR B CA 1
ATOM 1353 C C . THR B 1 33 ? -85.16870 25.77745 -63.60578 1.000 111.43112 33 THR B C 1
ATOM 1354 O O . THR B 1 33 ? -84.69623 25.21236 -64.59385 1.000 103.84673 33 THR B O 1
ATOM 1358 N N . GLY B 1 34 ? -85.88833 25.13406 -62.68722 1.000 103.24991 34 GLY B N 1
ATOM 1359 C CA . GLY B 1 34 ? -86.25263 23.74415 -62.90319 1.000 98.90367 34 GLY B CA 1
ATOM 1360 C C . GLY B 1 34 ? -87.09798 23.56155 -64.14873 1.000 111.50217 34 GLY B C 1
ATOM 1361 O O . GLY B 1 34 ? -86.93381 22.58579 -64.88560 1.000 120.97761 34 GLY B O 1
ATOM 1362 N N . ARG B 1 35 ? -88.02701 24.49161 -64.38781 1.000 111.44522 35 ARG B N 1
ATOM 1363 C CA . ARG B 1 35 ? -88.83511 24.46206 -65.60410 1.000 107.33992 35 ARG B CA 1
ATOM 1364 C C . ARG B 1 35 ? -87.96616 24.56739 -66.85029 1.000 105.20363 35 ARG B C 1
ATOM 1365 O O . ARG B 1 35 ? -88.12075 23.78813 -67.79781 1.000 102.70661 35 ARG B O 1
ATOM 1373 N N . GLN B 1 36 ? -87.04755 25.53730 -66.86581 1.000 117.21596 36 GLN B N 1
ATOM 1374 C CA . GLN B 1 36 ? -86.19908 25.74775 -68.03438 1.000 121.45433 36 GLN B CA 1
ATOM 1375 C C . GLN B 1 36 ? -85.41407 24.49148 -68.38939 1.000 117.88816 36 GLN B C 1
ATOM 1376 O O . GLN B 1 36 ? -85.26665 24.16006 -69.57139 1.000 124.83136 36 GLN B O 1
ATOM 1382 N N . ILE B 1 37 ? -84.89936 23.78160 -67.38291 1.000 104.74660 37 ILE B N 1
ATOM 1383 C CA . ILE B 1 37 ? -84.18050 22.53664 -67.64417 1.000 102.29623 37 ILE B CA 1
ATOM 1384 C C . ILE B 1 37 ? -85.10958 21.50485 -68.27503 1.000 108.89377 37 ILE B C 1
ATOM 1385 O O . ILE B 1 37 ? -84.79388 20.91211 -69.31333 1.000 109.15173 37 ILE B O 1
ATOM 1390 N N . ILE B 1 38 ? -86.26667 21.26852 -67.65068 1.000 110.43164 38 ILE B N 1
ATOM 1391 C CA . ILE B 1 38 ? -87.19253 20.25427 -68.15116 1.000 110.36627 38 ILE B CA 1
ATOM 1392 C C . ILE B 1 38 ? -87.69416 20.61967 -69.54345 1.000 114.66556 38 ILE B C 1
ATOM 1393 O O . ILE B 1 38 ? -87.77035 19.76404 -70.43552 1.000 104.24044 38 ILE B O 1
ATOM 1398 N N . LYS B 1 39 ? -88.03988 21.89471 -69.75284 1.000 126.79262 39 LYS B N 1
ATOM 1399 C CA . LYS B 1 39 ? -88.48904 22.34208 -71.06941 1.000 117.73097 39 LYS B CA 1
ATOM 1400 C C . LYS B 1 39 ? -87.41691 22.10067 -72.12505 1.000 106.76883 39 LYS B C 1
ATOM 1401 O O . LYS B 1 39 ? -87.69705 21.55327 -73.19760 1.000 115.79901 39 LYS B O 1
ATOM 1407 N N . ALA B 1 40 ? -86.17772 22.50594 -71.83630 1.000 115.76209 40 ALA B N 1
ATOM 1408 C CA . ALA B 1 40 ? -85.09078 22.30390 -72.78941 1.000 111.77044 40 ALA B CA 1
ATOM 1409 C C . ALA B 1 40 ? -84.84496 20.81963 -73.03746 1.000 109.73235 40 ALA B C 1
ATOM 1410 O O . ALA B 1 40 ? -84.50321 20.41683 -74.15572 1.000 130.91958 40 ALA B O 1
ATOM 1412 N N . ALA B 1 41 ? -85.00341 19.98997 -72.00313 1.000 115.34608 41 ALA B N 1
ATOM 1413 C CA . ALA B 1 41 ? -84.89544 18.54688 -72.17887 1.000 110.48161 41 ALA B CA 1
ATOM 1414 C C . ALA B 1 41 ? -85.99432 17.97702 -73.06730 1.000 123.57851 41 ALA B C 1
ATOM 1415 O O . ALA B 1 41 ? -85.89821 16.81057 -73.46734 1.000 127.59996 41 ALA B O 1
ATOM 1417 N N . GLY B 1 42 ? -87.02730 18.75818 -73.38339 1.000 112.69071 42 GLY B N 1
ATOM 1418 C CA . GLY B 1 42 ? -88.10048 18.28145 -74.23201 1.000 106.24996 42 GLY B CA 1
ATOM 1419 C C . GLY B 1 42 ? -88.99207 17.28038 -73.53116 1.000 112.76549 42 GLY B C 1
ATOM 1420 O O . GLY B 1 42 ? -89.34579 16.24358 -74.10161 1.000 136.32583 42 GLY B O 1
ATOM 1421 N N . LYS B 1 43 ? -89.36965 17.58774 -72.29358 1.000 119.51028 43 LYS B N 1
ATOM 1422 C CA . LYS B 1 43 ? -90.21114 16.71971 -71.48552 1.000 110.60196 43 LYS B CA 1
ATOM 1423 C C . LYS B 1 43 ? -91.49847 17.45370 -71.13801 1.000 109.25624 43 LYS B C 1
ATOM 1424 O O . LYS B 1 43 ? -91.47048 18.63778 -70.78486 1.000 97.37240 43 LYS B O 1
ATOM 1430 N N . HIS B 1 44 ? -92.62532 16.75230 -71.25277 1.000 117.24350 44 HIS B N 1
ATOM 1431 C CA . HIS B 1 44 ? -93.92178 17.30597 -70.89063 1.000 118.26076 44 HIS B CA 1
ATOM 1432 C C . HIS B 1 44 ? -94.79541 16.19832 -70.32541 1.000 118.54509 44 HIS B C 1
ATOM 1433 O O . HIS B 1 44 ? -94.63412 15.03165 -70.70373 1.000 109.74931 44 HIS B O 1
ATOM 1440 N N . PRO B 1 45 ? -95.74249 16.52782 -69.43301 1.000 125.12732 45 PRO B N 1
ATOM 1441 C CA . PRO B 1 45 ? -95.93262 17.82912 -68.76208 1.000 114.94680 45 PRO B CA 1
ATOM 1442 C C . PRO B 1 45 ? -94.81254 18.11747 -67.75920 1.000 122.06757 45 PRO B C 1
ATOM 1443 O O . PRO B 1 45 ? -94.27339 17.20220 -67.14623 1.000 114.60377 45 PRO B O 1
ATOM 1447 N N . VAL B 1 46 ? -94.45029 19.39286 -67.59401 1.000 124.33182 46 VAL B N 1
ATOM 1448 C CA . VAL B 1 46 ? -93.32575 19.75568 -66.73175 1.000 119.76902 46 VAL B CA 1
ATOM 1449 C C . VAL B 1 46 ? -93.58303 19.33481 -65.28845 1.000 120.79166 46 VAL B C 1
ATOM 1450 O O . VAL B 1 46 ? -92.66537 18.90200 -64.57942 1.000 125.44658 46 VAL B O 1
ATOM 1454 N N . ASP B 1 47 ? -94.83124 19.44547 -64.83032 1.000 113.85061 47 ASP B N 1
ATOM 1455 C CA . ASP B 1 47 ? -95.14770 19.15018 -63.43667 1.000 104.16431 47 ASP B CA 1
ATOM 1456 C C . ASP B 1 47 ? -94.99329 17.67567 -63.08204 1.000 105.44461 47 ASP B C 1
ATOM 1457 O O . ASP B 1 47 ? -95.08146 17.33437 -61.89839 1.000 131.83966 47 ASP B O 1
ATOM 1462 N N . ASP B 1 48 ? -94.76637 16.80083 -64.06054 1.000 102.67760 48 ASP B N 1
ATOM 1463 C CA . ASP B 1 48 ? -94.63494 15.36981 -63.82164 1.000 98.99984 48 ASP B CA 1
ATOM 1464 C C . ASP B 1 48 ? -93.18530 14.89668 -63.79253 1.000 91.72662 48 ASP B C 1
ATOM 1465 O O . ASP B 1 48 ? -92.94329 13.68696 -63.73690 1.000 109.35365 48 ASP B O 1
ATOM 1470 N N . TYR B 1 49 ? -92.21849 15.80862 -63.83706 1.000 91.65595 49 TYR B N 1
ATOM 1471 C CA . TYR B 1 49 ? -90.81304 15.44388 -63.94454 1.000 94.60788 49 TYR B CA 1
ATOM 1472 C C . TYR B 1 49 ? -90.01540 16.01343 -62.78115 1.000 106.27355 49 TYR B C 1
ATOM 1473 O O . TYR B 1 49 ? -90.20130 17.17055 -62.38922 1.000 104.74818 49 TYR B O 1
ATOM 1482 N N . ALA B 1 50 ? -89.11964 15.19235 -62.24221 1.000 102.71346 50 ALA B N 1
ATOM 1483 C CA . ALA B 1 50 ? -88.18891 15.62758 -61.21462 1.000 93.84719 50 ALA B CA 1
ATOM 1484 C C . ALA B 1 50 ? -86.87072 16.02129 -61.86279 1.000 102.68012 50 ALA B C 1
ATOM 1485 O O . ALA B 1 50 ? -86.40898 15.36881 -62.80239 1.000 111.00496 50 ALA B O 1
ATOM 1487 N N . VAL B 1 51 ? -86.25982 17.08339 -61.34848 1.000 107.15426 51 VAL B N 1
ATOM 1488 C CA . VAL B 1 51 ? -84.96599 17.54850 -61.82887 1.000 99.18634 51 VAL B CA 1
ATOM 1489 C C . VAL B 1 51 ? -84.01361 17.60758 -60.64266 1.000 100.74884 51 VAL B C 1
ATOM 1490 O O . VAL B 1 51 ? -84.34540 18.18193 -59.59919 1.000 104.48753 51 VAL B O 1
ATOM 1494 N N . LEU B 1 52 ? -82.84528 16.98319 -60.79240 1.000 99.21243 52 LEU B N 1
ATOM 1495 C CA . LEU B 1 52 ? -81.86874 16.87725 -59.71081 1.000 103.66934 52 LEU B CA 1
ATOM 1496 C C . LEU B 1 52 ? -80.49058 17.19509 -60.26940 1.000 100.67076 52 LEU B C 1
ATOM 1497 O O . LEU B 1 52 ? -79.94031 16.40955 -61.04763 1.000 99.61740 52 LEU B O 1
ATOM 1502 N N . ALA B 1 53 ? -79.93910 18.34041 -59.87778 1.000 96.57069 53 ALA B N 1
ATOM 1503 C CA . ALA B 1 53 ? -78.57217 18.67428 -60.24997 1.000 96.57874 53 ALA B CA 1
ATOM 1504 C C . ALA B 1 53 ? -77.61244 17.63600 -59.68507 1.000 100.11559 53 ALA B C 1
ATOM 1505 O O . ALA B 1 53 ? -77.65188 17.32313 -58.49272 1.000 112.85519 53 ALA B O 1
ATOM 1507 N N . TRP B 1 54 ? -76.74642 17.10081 -60.54221 1.000 104.60667 54 TRP B N 1
ATOM 1508 C CA . TRP B 1 54 ? -75.79367 16.06825 -60.13580 1.000 101.27201 54 TRP B CA 1
ATOM 1509 C C . TRP B 1 54 ? -74.50285 16.77099 -59.73570 1.000 94.57971 54 TRP B C 1
ATOM 1510 O O . TRP B 1 54 ? -73.71583 17.18896 -60.58892 1.000 99.64515 54 TRP B O 1
ATOM 1521 N N . MET B 1 55 ? -74.29024 16.90379 -58.42963 1.000 92.53230 55 MET B N 1
ATOM 1522 C CA . MET B 1 55 ? -73.20727 17.71823 -57.91129 1.000 96.04280 55 MET B CA 1
ATOM 1523 C C . MET B 1 55 ? -71.85124 17.09759 -58.24653 1.000 97.96425 55 MET B C 1
ATOM 1524 O O . MET B 1 55 ? -71.76528 15.91874 -58.60092 1.000 98.64235 55 MET B O 1
ATOM 1529 N N . PRO B 1 56 ? -70.77403 17.88398 -58.15504 1.000 88.63451 56 PRO B N 1
ATOM 1530 C CA . PRO B 1 56 ? -69.44103 17.33237 -58.45079 1.000 96.43910 56 PRO B CA 1
ATOM 1531 C C . PRO B 1 56 ? -69.05237 16.15186 -57.57726 1.000 107.86061 56 PRO B C 1
ATOM 1532 O O . PRO B 1 56 ? -68.31974 15.26885 -58.04019 1.000 120.18062 56 PRO B O 1
ATOM 1536 N N . ASP B 1 57 ? -69.52193 16.09971 -56.33194 1.000 109.73180 57 ASP B N 1
ATOM 1537 C CA . ASP B 1 57 ? -69.25599 14.97373 -55.44820 1.000 89.16615 57 ASP B CA 1
ATOM 1538 C C . ASP B 1 57 ? -70.25433 13.83555 -55.63629 1.000 102.82562 57 ASP B C 1
ATOM 1539 O O . ASP B 1 57 ? -70.42664 13.01488 -54.72704 1.000 115.65995 57 ASP B O 1
ATOM 1544 N N . ASN B 1 58 ? -70.92775 13.78859 -56.78640 1.000 96.63126 58 ASN B N 1
ATOM 1545 C CA . ASN B 1 58 ? -71.89309 12.76237 -57.17283 1.000 97.24182 58 ASN B CA 1
ATOM 1546 C C . ASN B 1 58 ? -73.16097 12.78467 -56.32908 1.000 107.77541 58 ASN B C 1
ATOM 1547 O O . ASN B 1 58 ? -73.96234 11.84625 -56.40885 1.000 100.93564 58 ASN B O 1
ATOM 1552 N N . ALA B 1 59 ? -73.36987 13.82044 -55.52137 1.000 102.74418 59 ALA B N 1
ATOM 1553 C CA . ALA B 1 59 ? -74.60431 13.94556 -54.76080 1.000 90.07417 59 ALA B CA 1
ATOM 1554 C C . ALA B 1 59 ? -75.71553 14.49034 -55.64913 1.000 110.05817 59 ALA B C 1
ATOM 1555 O O . ALA B 1 59 ? -75.49224 15.38767 -56.46655 1.000 115.53661 59 ALA B O 1
ATOM 1557 N N . LEU B 1 60 ? -76.91659 13.93813 -55.49359 1.000 105.76385 60 LEU B N 1
ATOM 1558 C CA . LEU B 1 60 ? -78.08438 14.37535 -56.25267 1.000 107.36065 60 LEU B CA 1
ATOM 1559 C C . LEU B 1 60 ? -78.87831 15.36360 -55.40596 1.000 105.37925 60 LEU B C 1
ATOM 1560 O O . LEU B 1 60 ? -79.43976 14.99226 -54.37042 1.000 93.67762 60 LEU B O 1
ATOM 1565 N N . ARG B 1 61 ? -78.92645 16.61829 -55.84955 1.000 90.03628 61 ARG B N 1
ATOM 1566 C CA . ARG B 1 61 ? -79.63622 17.67487 -55.13561 1.000 83.92724 61 ARG B CA 1
ATOM 1567 C C . ARG B 1 61 ? -80.92079 18.02958 -55.87067 1.000 88.23019 61 ARG B C 1
ATOM 1568 O O . ARG B 1 61 ? -80.85850 18.56875 -56.98717 1.000 102.69291 61 ARG B O 1
ATOM 1576 N N . PRO B 1 62 ? -82.09511 17.75221 -55.30562 1.000 102.05691 62 PRO B N 1
ATOM 1577 C CA . PRO B 1 62 ? -83.34287 18.11349 -55.98962 1.000 110.01764 62 PRO B CA 1
ATOM 1578 C C . PRO B 1 62 ? -83.50201 19.62008 -56.11317 1.000 103.42438 62 PRO B C 1
ATOM 1579 O O . PRO B 1 62 ? -83.14873 20.38044 -55.20827 1.000 113.36244 62 PRO B O 1
ATOM 1583 N N . LEU B 1 63 ? -84.04017 20.04252 -57.25349 1.000 93.05869 63 LEU B N 1
ATOM 1584 C CA . LEU B 1 63 ? -84.33968 21.43816 -57.52735 1.000 101.32058 63 LEU B CA 1
ATOM 1585 C C . LEU B 1 63 ? -85.83803 21.60879 -57.73499 1.000 114.83888 63 LEU B C 1
ATOM 1586 O O . LEU B 1 63 ? -86.51365 20.71357 -58.25193 1.000 95.93285 63 LEU B O 1
ATOM 1591 N N . HIS B 1 64 ? -86.35350 22.76644 -57.33432 1.000 124.42596 64 HIS B N 1
ATOM 1592 C CA . HIS B 1 64 ? -87.74473 23.09388 -57.59966 1.000 122.68193 64 HIS B CA 1
ATOM 1593 C C . HIS B 1 64 ? -87.87669 23.71577 -58.98395 1.000 110.62486 64 HIS B C 1
ATOM 1594 O O . HIS B 1 64 ? -86.92032 24.25734 -59.54321 1.000 98.44626 64 HIS B O 1
ATOM 1601 N N . LEU B 1 65 ? -89.08882 23.62875 -59.53680 1.000 126.00657 65 LEU B N 1
ATOM 1602 C CA . LEU B 1 65 ? -89.33756 24.20318 -60.85478 1.000 131.85895 65 LEU B CA 1
ATOM 1603 C C . LEU B 1 65 ? -89.12132 25.71036 -60.85708 1.000 122.97989 65 LEU B C 1
ATOM 1604 O O . LEU B 1 65 ? -88.72971 26.28181 -61.88123 1.000 119.05938 65 LEU B O 1
ATOM 1609 N N . ASP B 1 66 ? -89.36246 26.36531 -59.72486 1.000 136.29961 66 ASP B N 1
ATOM 1610 C CA . ASP B 1 66 ? -89.18295 27.80237 -59.58927 1.000 137.48867 66 ASP B CA 1
ATOM 1611 C C . ASP B 1 66 ? -87.88627 28.17216 -58.87873 1.000 145.10271 66 ASP B C 1
ATOM 1612 O O . ASP B 1 66 ? -87.65340 29.35751 -58.62258 1.000 156.50498 66 ASP B O 1
ATOM 1617 N N . GLU B 1 67 ? -87.04691 27.19058 -58.54857 1.000 126.96434 67 GLU B N 1
ATOM 1618 C CA . GLU B 1 67 ? -85.78289 27.42959 -57.85929 1.000 131.08537 67 GLU B CA 1
ATOM 1619 C C . GLU B 1 67 ? -84.69651 27.77184 -58.87273 1.000 123.81615 67 GLU B C 1
ATOM 1620 O O . GLU B 1 67 ? -84.42320 26.98586 -59.78663 1.000 114.56303 67 GLU B O 1
ATOM 1626 N N . THR B 1 68 ? -84.08069 28.93914 -58.70984 1.000 131.96391 68 THR B N 1
ATOM 1627 C CA . THR B 1 68 ? -82.95101 29.32487 -59.54256 1.000 126.83101 68 THR B CA 1
ATOM 1628 C C . THR B 1 68 ? -81.69435 28.59313 -59.08778 1.000 127.45697 68 THR B C 1
ATOM 1629 O O . THR B 1 68 ? -81.46184 28.42137 -57.88772 1.000 145.79251 68 THR B O 1
ATOM 1633 N N . PHE B 1 69 ? -80.88198 28.15684 -60.04988 1.000 103.64520 69 PHE B N 1
ATOM 1634 C CA . PHE B 1 69 ? -79.66989 27.40063 -59.74434 1.000 118.54977 69 PHE B CA 1
ATOM 1635 C C . PHE B 1 69 ? -78.54314 27.83444 -60.66721 1.000 120.95382 69 PHE B C 1
ATOM 1636 O O . PHE B 1 69 ? -78.62947 27.65151 -61.88494 1.000 119.39914 69 PHE B O 1
ATOM 1644 N N . ASP B 1 70 ? -77.49381 28.40917 -60.08533 1.000 129.76272 70 ASP B N 1
ATOM 1645 C CA . ASP B 1 70 ? -76.30360 28.81767 -60.82941 1.000 128.88218 70 ASP B CA 1
ATOM 1646 C C . ASP B 1 70 ? -75.44707 27.58340 -61.08532 1.000 130.63847 70 ASP B C 1
ATOM 1647 O O . ASP B 1 70 ? -74.77122 27.08068 -60.18370 1.000 129.12811 70 ASP B O 1
ATOM 1652 N N . LEU B 1 71 ? -75.49097 27.08113 -62.32089 1.000 119.67806 71 LEU B N 1
ATOM 1653 C CA . LEU B 1 71 ? -74.69897 25.90889 -62.67789 1.000 119.62392 71 LEU B CA 1
ATOM 1654 C C . LEU B 1 71 ? -73.20683 26.17642 -62.51268 1.000 120.89085 71 LEU B C 1
ATOM 1655 O O . LEU B 1 71 ? -72.45887 25.30610 -62.05267 1.000 104.71119 71 LEU B O 1
ATOM 1660 N N . ARG B 1 72 ? -72.75567 27.37530 -62.88815 1.000 117.30801 72 ARG B N 1
ATOM 1661 C CA . ARG B 1 72 ? -71.32859 27.68399 -62.85467 1.000 115.17957 72 ARG B CA 1
ATOM 1662 C C . ARG B 1 72 ? -70.79987 27.76927 -61.42684 1.000 128.88351 72 ARG B C 1
ATOM 1663 O O . ARG B 1 72 ? -69.74347 27.20654 -61.11465 1.000 118.52800 72 ARG B O 1
ATOM 1671 N N . GLN B 1 73 ? -71.51933 28.47572 -60.54696 1.000 137.71453 73 GLN B N 1
ATOM 1672 C CA . GLN B 1 73 ? -71.05886 28.64781 -59.17008 1.000 131.72891 73 GLN B CA 1
ATOM 1673 C C . GLN B 1 73 ? -70.87596 27.30949 -58.47090 1.000 127.11369 73 GLN B C 1
ATOM 1674 O O . GLN B 1 73 ? -69.86259 27.08274 -57.79939 1.000 130.79324 73 GLN B O 1
ATOM 1680 N N . HIS B 1 74 ? -71.84425 26.41321 -58.61735 1.000 112.54882 74 HIS B N 1
ATOM 1681 C CA . HIS B 1 74 ? -71.79882 25.10872 -57.97595 1.000 120.73897 74 HIS B CA 1
ATOM 1682 C C . HIS B 1 74 ? -70.97284 24.10133 -58.75918 1.000 123.59499 74 HIS B C 1
ATOM 1683 O O . HIS B 1 74 ? -70.81758 22.96226 -58.30463 1.000 117.43157 74 HIS B O 1
ATOM 1690 N N . GLY B 1 75 ? -70.43928 24.49541 -59.91330 1.000 122.21581 75 GLY B N 1
ATOM 1691 C CA . GLY B 1 75 ? -69.66068 23.58433 -60.73172 1.000 109.10778 75 GLY B CA 1
ATOM 1692 C C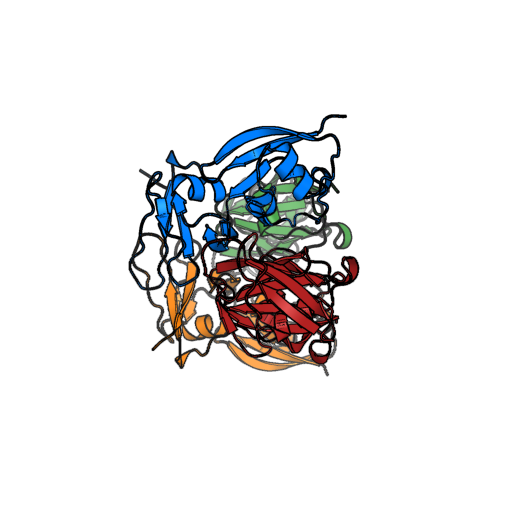 . GLY B 1 75 ? -70.45624 22.41526 -61.26041 1.000 117.42886 75 GLY B C 1
ATOM 1693 O O . GLY B 1 75 ? -69.90502 21.32221 -61.42710 1.000 124.98709 75 GLY B O 1
ATOM 1694 N N . VAL B 1 76 ? -71.74210 22.61536 -61.53373 1.000 127.15643 76 VAL B N 1
ATOM 1695 C CA . VAL B 1 76 ? -72.63089 21.54617 -61.97061 1.000 122.31385 76 VAL B CA 1
ATOM 1696 C C . VAL B 1 76 ? -72.70666 21.56108 -63.49145 1.000 125.59672 76 VAL B C 1
ATOM 1697 O O . VAL B 1 76 ? -73.02187 22.59217 -64.09873 1.000 133.79766 76 VAL B O 1
ATOM 1701 N N . GLU B 1 77 ? -72.39774 20.41523 -64.10418 1.000 127.30395 77 GLU B N 1
ATOM 1702 C CA . GLU B 1 77 ? -72.50798 20.22143 -65.54292 1.000 121.90757 77 GLU B CA 1
ATOM 1703 C C . GLU B 1 77 ? -73.40124 19.04677 -65.91456 1.000 114.37111 77 GLU B C 1
ATOM 1704 O O . GLU B 1 77 ? -73.66705 18.84625 -67.10579 1.000 124.03964 77 GLU B O 1
ATOM 1710 N N . ARG B 1 78 ? -73.86529 18.27145 -64.93629 1.000 119.21215 78 ARG B N 1
ATOM 1711 C CA . ARG B 1 78 ? -74.73678 17.12644 -65.15060 1.000 105.07374 78 ARG B CA 1
ATOM 1712 C C . ARG B 1 78 ? -76.05417 17.36310 -64.42800 1.000 103.03588 78 ARG B C 1
ATOM 1713 O O . ARG B 1 78 ? -76.06906 17.84518 -63.29172 1.000 121.05453 78 ARG B O 1
ATOM 1721 N N . ILE B 1 79 ? -77.15833 17.02309 -65.08582 1.000 86.42026 79 ILE B N 1
ATOM 1722 C CA . ILE B 1 79 ? -78.49094 17.15529 -64.51122 1.000 88.27475 79 ILE B CA 1
ATOM 1723 C C . ILE B 1 79 ? -79.24310 15.85582 -64.75304 1.000 100.28389 79 ILE B C 1
ATOM 1724 O O . ILE B 1 79 ? -79.05942 15.20535 -65.78686 1.000 113.23875 79 ILE B O 1
ATOM 1729 N N . LEU B 1 80 ? -80.07702 15.46736 -63.79677 1.000 100.98257 80 LEU B N 1
ATOM 1730 C CA . LEU B 1 80 ? -80.92934 14.29384 -63.93372 1.000 105.66466 80 LEU B CA 1
ATOM 1731 C C . LEU B 1 80 ? -82.38216 14.74044 -64.02448 1.000 113.09830 80 LEU B C 1
ATOM 1732 O O . LEU B 1 80 ? -82.86960 15.46034 -63.14547 1.000 110.76728 80 LEU B O 1
ATOM 1737 N N . VAL B 1 81 ? -83.06351 14.32221 -65.08920 1.000 98.15645 81 VAL B N 1
ATOM 1738 C CA . VAL B 1 81 ? -84.49639 14.53012 -65.24998 1.000 101.80221 81 VAL B CA 1
ATOM 1739 C C . VAL B 1 81 ? -85.15211 13.17308 -65.45453 1.000 105.06292 81 VAL B C 1
ATOM 1740 O O . VAL B 1 81 ? -84.65874 12.34788 -66.23066 1.000 121.00485 81 VAL B O 1
ATOM 1744 N N . ALA B 1 82 ? -86.27078 12.94790 -64.76744 1.000 94.34248 82 ALA B N 1
ATOM 1745 C CA . ALA B 1 82 ? -86.96950 11.67181 -64.83212 1.000 105.74822 82 ALA B CA 1
ATOM 1746 C C . ALA B 1 82 ? -88.41552 11.88772 -64.41956 1.000 103.04582 82 ALA B C 1
ATOM 1747 O O . ALA B 1 82 ? -88.68758 12.73785 -63.56486 1.000 118.29815 82 ALA B O 1
ATOM 1749 N N . PRO B 1 83 ? -89.36012 11.14435 -64.99753 1.000 102.30690 83 PRO B N 1
ATOM 1750 C CA . PRO B 1 83 ? -90.75216 11.23706 -64.53330 1.000 101.37333 83 PRO B CA 1
ATOM 1751 C C . PRO B 1 83 ? -90.87837 10.65540 -63.13315 1.000 108.87354 83 PRO B C 1
ATOM 1752 O O . PRO B 1 83 ? -90.42733 9.53848 -62.86817 1.000 107.69514 83 PRO B O 1
ATOM 1756 N N . SER B 1 84 ? -91.49673 11.41880 -62.23408 1.000 95.19787 84 SER B N 1
ATOM 1757 C CA . SER B 1 84 ? -91.55254 11.00424 -60.83884 1.000 102.60753 84 SER B CA 1
ATOM 1758 C C . SER B 1 84 ? -92.65220 11.75367 -60.10575 1.000 108.37112 84 SER B C 1
ATOM 1759 O O . SER B 1 84 ? -92.73501 12.98220 -60.19197 1.000 109.80220 84 SER B O 1
ATOM 1762 N N . ASP B 1 85 ? -93.48293 11.00833 -59.37995 1.000 96.73432 85 ASP B N 1
ATOM 1763 C CA . ASP B 1 85 ? -94.41022 11.57198 -58.41138 1.000 105.94141 85 ASP B CA 1
ATOM 1764 C C . ASP B 1 85 ? -93.94926 11.33650 -56.98001 1.000 117.95967 85 ASP B C 1
ATOM 1765 O O . ASP B 1 85 ? -94.63029 11.76527 -56.04106 1.000 120.23175 85 ASP B O 1
ATOM 1770 N N . THR B 1 86 ? -92.80551 10.67563 -56.79614 1.000 113.68253 86 THR B N 1
ATOM 1771 C CA . THR B 1 86 ? -92.28897 10.32723 -55.48084 1.000 113.64932 86 THR B CA 1
ATOM 1772 C C . THR B 1 86 ? -90.80372 9.99526 -55.59723 1.000 107.73263 86 THR B C 1
ATOM 1773 O O . THR B 1 86 ? -90.37501 9.35170 -56.55957 1.000 108.23627 86 THR B O 1
ATOM 1777 N N . LEU B 1 87 ? -90.02734 10.47005 -54.62360 1.000 116.67195 87 LEU B N 1
ATOM 1778 C CA . LEU B 1 87 ? -88.59041 10.24171 -54.54218 1.000 111.40776 87 LEU B CA 1
ATOM 1779 C C . LEU B 1 87 ? -88.28899 9.25295 -53.42255 1.000 108.50584 87 LEU B C 1
ATOM 1780 O O . LEU B 1 87 ? -88.89422 9.31458 -52.34712 1.000 98.34660 87 LEU B O 1
ATOM 1785 N N . TYR B 1 88 ? -87.35600 8.34066 -53.67418 1.000 93.98339 88 TYR B N 1
ATOM 1786 C CA . TYR B 1 88 ? -87.01419 7.30100 -52.71604 1.000 101.07659 88 TYR B CA 1
ATOM 1787 C C . TYR B 1 88 ? -85.63425 7.57966 -52.13648 1.000 109.63190 88 TYR B C 1
ATOM 1788 O O . TYR B 1 88 ? -84.70693 7.94583 -52.86468 1.000 114.81598 88 TYR B O 1
ATOM 1797 N N . ARG B 1 89 ? -85.50589 7.40282 -50.82444 1.000 108.41164 89 ARG B N 1
ATOM 1798 C CA . ARG B 1 89 ? -84.30479 7.77899 -50.09103 1.000 98.46362 89 ARG B CA 1
ATOM 1799 C C . ARG B 1 89 ? -83.46435 6.54119 -49.80675 1.000 98.01946 89 ARG B C 1
ATOM 1800 O O . ARG B 1 89 ? -83.99693 5.49958 -49.41129 1.000 94.18311 89 ARG B O 1
ATOM 1808 N N . PHE B 1 90 ? -82.15775 6.65358 -50.02924 1.000 90.79413 90 PHE B N 1
ATOM 1809 C CA . PHE B 1 90 ? -81.24485 5.53585 -49.83183 1.000 96.21051 90 PHE B CA 1
ATOM 1810 C C . PHE B 1 90 ? -79.83237 6.07608 -49.65269 1.000 104.60619 90 PHE B C 1
ATOM 1811 O O . PHE B 1 90 ? -79.57065 7.26754 -49.83646 1.000 105.23018 90 PHE B O 1
ATOM 1819 N N . PHE B 1 91 ? -78.92055 5.17368 -49.29050 1.000 99.49304 91 PHE B N 1
ATOM 1820 C CA . PHE B 1 91 ? -77.51644 5.50070 -49.08839 1.000 97.55069 91 PHE B CA 1
ATOM 1821 C C . PHE B 1 91 ? -76.66236 4.56616 -49.93200 1.000 102.61878 91 PHE B C 1
ATOM 1822 O O . PHE B 1 91 ? -76.93174 3.36319 -50.00532 1.000 103.62628 91 PHE B O 1
ATOM 1830 N N . ILE B 1 92 ? -75.63015 5.12268 -50.56211 1.000 100.31581 92 ILE B N 1
ATOM 1831 C CA . ILE B 1 92 ? -74.63936 4.35152 -51.30771 1.000 104.63845 92 ILE B CA 1
ATOM 1832 C C . ILE B 1 92 ? -73.24895 4.79663 -50.86998 1.000 100.50644 92 ILE B C 1
ATOM 1833 O O . ILE B 1 92 ? -72.85892 5.94812 -51.10030 1.000 97.45534 92 ILE B O 1
ATOM 1838 N N . ASP B 1 93 ? -72.51470 3.89393 -50.21728 1.000 98.77463 93 ASP B N 1
ATOM 1839 C CA . ASP B 1 93 ? -71.17134 4.17670 -49.71071 1.000 117.94624 93 ASP B CA 1
ATOM 1840 C C . ASP B 1 93 ? -71.16221 5.36980 -48.75892 1.000 116.70381 93 ASP B C 1
ATOM 1841 O O . ASP B 1 93 ? -70.18422 6.11911 -48.69645 1.000 111.52962 93 ASP B O 1
ATOM 1846 N N . GLY B 1 94 ? -72.25522 5.56296 -48.02261 1.000 102.53783 94 GLY B N 1
ATOM 1847 C CA . GLY B 1 94 ? -72.36205 6.64299 -47.06600 1.000 88.36516 94 GLY B CA 1
ATOM 1848 C C . GLY B 1 94 ? -72.92068 7.94500 -47.60067 1.000 118.66322 94 GLY B C 1
ATOM 1849 O O . GLY B 1 94 ? -73.02999 8.91100 -46.83463 1.000 124.43050 94 GLY B O 1
ATOM 1850 N N . GLN B 1 95 ? -73.28383 8.01139 -48.87812 1.000 113.53054 95 GLN B N 1
ATOM 1851 C CA . GLN B 1 95 ? -73.79625 9.24492 -49.46182 1.000 102.77118 95 GLN B CA 1
ATOM 1852 C C . GLN B 1 95 ? -75.31988 9.26251 -49.38571 1.000 116.65450 95 GLN B C 1
ATOM 1853 O O . GLN B 1 95 ? -75.98334 8.32601 -49.84570 1.000 92.40279 95 GLN B O 1
ATOM 1859 N N . ASP B 1 96 ? -75.86768 10.32185 -48.79248 1.000 138.16998 96 ASP B N 1
ATOM 1860 C CA . ASP B 1 96 ? -77.31256 10.51729 -48.75239 1.000 129.33721 96 ASP B CA 1
ATOM 1861 C C . ASP B 1 96 ? -77.82303 10.84501 -50.15218 1.000 128.44069 96 ASP B C 1
ATOM 1862 O O . ASP B 1 96 ? -77.41366 11.84880 -50.74417 1.000 130.07555 96 ASP B O 1
ATOM 1867 N N . GLN B 1 97 ? -78.72509 10.01436 -50.67757 1.000 105.89797 97 GLN B N 1
ATOM 1868 C CA . GLN B 1 97 ? -79.21661 10.16097 -52.04163 1.000 106.40694 97 GLN B CA 1
ATOM 1869 C C . GLN B 1 97 ? -80.73514 10.03926 -52.08241 1.000 108.02920 97 GLN B C 1
ATOM 1870 O O . GLN B 1 97 ? -81.36978 9.54857 -51.14483 1.000 116.60427 97 GLN B O 1
ATOM 1876 N N . GLU B 1 98 ? -81.30436 10.50166 -53.19922 1.000 98.10741 98 GLU B N 1
ATOM 1877 C CA . GLU B 1 98 ? -82.72281 10.38618 -53.51857 1.000 104.73078 98 GLU B CA 1
ATOM 1878 C C . GLU B 1 98 ? -82.86525 9.89038 -54.95066 1.000 107.83180 98 GLU B C 1
ATOM 1879 O O . GLU B 1 98 ? -82.15966 10.35864 -55.85128 1.000 104.24896 98 GLU B O 1
ATOM 1885 N N . TRP B 1 99 ? -83.76175 8.92883 -55.15860 1.000 98.66023 99 TRP B N 1
ATOM 1886 C CA . TRP B 1 99 ? -83.96504 8.37600 -56.48439 1.000 96.85282 99 TRP B CA 1
ATOM 1887 C C . TRP B 1 99 ? -85.39736 8.60746 -56.94327 1.000 101.73305 99 TRP B C 1
ATOM 1888 O O . TRP B 1 99 ? -86.34127 8.27012 -56.21455 1.000 107.17838 99 TRP B O 1
ATOM 1899 N N . PRO B 1 100 ? -85.60302 9.17835 -58.13348 1.000 100.41495 100 PRO B N 1
ATOM 1900 C CA . PRO B 1 100 ? -86.96363 9.52535 -58.56424 1.000 86.70839 100 PRO B CA 1
ATOM 1901 C C . PRO B 1 100 ? -87.78350 8.35634 -59.08150 1.000 93.59786 100 PRO B C 1
ATOM 1902 O O . PRO B 1 100 ? -89.00456 8.50107 -59.22399 1.000 99.46614 100 PRO B O 1
ATOM 1906 N N . VAL B 1 101 ? -87.17533 7.20609 -59.34451 1.000 89.30378 101 VAL B N 1
ATOM 1907 C CA . VAL B 1 101 ? -87.87767 6.05890 -59.90341 1.000 102.24475 101 VAL B CA 1
ATOM 1908 C C . VAL B 1 101 ? -87.87995 4.94010 -58.87291 1.000 102.22523 101 VAL B C 1
ATOM 1909 O O . VAL B 1 101 ? -86.92295 4.78017 -58.10637 1.000 99.57738 101 VAL B O 1
ATOM 1913 N N . ARG B 1 102 ? -88.97098 4.17347 -58.85085 1.000 106.53193 102 ARG B N 1
ATOM 1914 C CA . ARG B 1 102 ? -89.12170 3.10782 -57.86738 1.000 100.69179 102 ARG B CA 1
ATOM 1915 C C . ARG B 1 102 ? -88.03479 2.04576 -58.00266 1.000 106.73778 102 ARG B C 1
ATOM 1916 O O . ARG B 1 102 ? -87.69966 1.37358 -57.02011 1.000 102.48982 102 ARG B O 1
ATOM 1924 N N . GLY B 1 103 ? -87.45479 1.89601 -59.19136 1.000 109.38281 103 GLY B N 1
ATOM 1925 C CA . GLY B 1 103 ? -86.45209 0.87842 -59.44870 1.000 109.23860 103 GLY B CA 1
ATOM 1926 C C . GLY B 1 103 ? -85.08491 1.48619 -59.70562 1.000 105.48793 103 GLY B C 1
ATOM 1927 O O . GLY B 1 103 ? -84.97233 2.59093 -60.24230 1.000 88.24605 103 GLY B O 1
ATOM 1928 N N . ILE B 1 104 ? -84.04212 0.75563 -59.31799 1.000 106.86683 104 ILE B N 1
ATOM 1929 C CA . ILE B 1 104 ? -82.66450 1.15557 -59.58974 1.000 105.82498 104 ILE B CA 1
ATOM 1930 C C . ILE B 1 104 ? -81.81337 -0.10057 -59.73097 1.000 100.32647 104 ILE B C 1
ATOM 1931 O O . ILE B 1 104 ? -82.00172 -1.07937 -59.00431 1.000 109.61813 104 ILE B O 1
ATOM 1936 N N . THR B 1 105 ? -80.88697 -0.07457 -60.68334 1.000 102.31044 105 THR B N 1
ATOM 1937 C CA . THR B 1 105 ? -80.05480 -1.22251 -61.01267 1.000 118.79192 105 THR B CA 1
ATOM 1938 C C . THR B 1 105 ? -78.67525 -1.11101 -60.36956 1.000 106.62520 105 THR B C 1
ATOM 1939 O O . THR B 1 105 ? -78.22544 -0.03012 -59.98145 1.000 98.91660 105 THR B O 1
ATOM 1943 N N . GLY B 1 106 ? -78.01964 -2.26873 -60.23952 1.000 99.78524 106 GLY B N 1
ATOM 1944 C CA . GLY B 1 106 ? -76.70499 -2.31594 -59.61435 1.000 104.75025 106 GLY B CA 1
ATOM 1945 C C . GLY B 1 106 ? -75.65241 -1.48609 -60.32724 1.000 95.49132 106 GLY B C 1
ATOM 1946 O O . GLY B 1 106 ? -74.78565 -0.88725 -59.68557 1.000 103.06853 106 GLY B O 1
ATOM 1947 N N . VAL B 1 107 ? -75.69620 -1.45537 -61.66143 1.000 96.38621 107 VAL B N 1
ATOM 1948 C CA . VAL B 1 107 ? -74.70324 -0.68738 -62.41026 1.000 113.33287 107 VAL B CA 1
ATOM 1949 C C . VAL B 1 107 ? -74.88532 0.80699 -62.16702 1.000 104.07270 107 VAL B C 1
ATOM 1950 O O . VAL B 1 107 ? -73.90646 1.56073 -62.10093 1.000 105.28643 107 VAL B O 1
ATOM 1954 N N . VAL B 1 108 ? -76.13437 1.25897 -62.02652 1.000 101.21856 108 VAL B N 1
ATOM 1955 C CA . VAL B 1 108 ? -76.39065 2.66074 -61.70825 1.000 84.15884 108 VAL B CA 1
ATOM 1956 C C . VAL B 1 108 ? -75.85809 2.98737 -60.32035 1.000 103.52226 108 VAL B C 1
ATOM 1957 O O . VAL B 1 108 ? -75.22371 4.02793 -60.10541 1.000 101.00936 108 VAL B O 1
ATOM 1961 N N . LEU B 1 109 ? -76.12543 2.10570 -59.35439 1.000 107.38571 109 LEU B N 1
ATOM 1962 C CA . LEU B 1 109 ? -75.59539 2.28069 -58.00725 1.000 94.64340 109 LEU B CA 1
ATOM 1963 C C . LEU B 1 109 ? -74.07354 2.34843 -58.02649 1.000 95.37875 109 LEU B C 1
ATOM 1964 O O . LEU B 1 109 ? -73.47517 3.32071 -57.55154 1.000 103.01361 109 LEU B O 1
ATOM 1969 N N . LYS B 1 110 ? -73.42790 1.32062 -58.58676 1.000 94.19637 110 LYS B N 1
ATOM 1970 C CA . LYS B 1 110 ? -71.97297 1.33714 -58.69530 1.000 96.43698 110 LYS B CA 1
ATOM 1971 C C . LYS B 1 110 ? -71.48187 2.56326 -59.44924 1.000 102.37193 110 LYS B C 1
ATOM 1972 O O . LYS B 1 110 ? -70.36607 3.03408 -59.20642 1.000 96.63663 110 LYS B O 1
ATOM 1978 N N . THR B 1 111 ? -72.29796 3.09872 -60.35757 1.000 101.44837 111 THR B N 1
ATOM 1979 C CA . THR B 1 111 ? -71.94324 4.34851 -61.02006 1.000 94.99403 111 THR B CA 1
ATOM 1980 C C . THR B 1 111 ? -72.08764 5.53178 -60.06892 1.000 99.12930 111 THR B C 1
ATOM 1981 O O . THR B 1 111 ? -71.20213 6.39187 -59.99713 1.000 104.44764 111 THR B O 1
ATOM 1985 N N . LEU B 1 112 ? -73.21003 5.60212 -59.34290 1.000 98.46959 112 LEU B N 1
ATOM 1986 C CA . LEU B 1 112 ? -73.38740 6.65205 -58.34116 1.000 100.32822 112 LEU B CA 1
ATOM 1987 C C . LEU B 1 112 ? -72.25118 6.65521 -57.32875 1.000 101.81474 112 LEU B C 1
ATOM 1988 O O . LEU B 1 112 ? -71.78451 7.72051 -56.90849 1.000 103.64162 112 LEU B O 1
ATOM 1993 N N . ALA B 1 113 ? -71.78948 5.46824 -56.92991 1.000 105.46157 113 ALA B N 1
ATOM 1994 C CA . ALA B 1 113 ? -70.69614 5.34865 -55.97448 1.000 96.85927 113 ALA B CA 1
ATOM 1995 C C . ALA B 1 113 ? -69.36292 5.81208 -56.54082 1.000 94.72685 113 ALA B C 1
ATOM 1996 O O . ALA B 1 113 ? -68.40310 5.95667 -55.77716 1.000 115.22757 113 ALA B O 1
ATOM 1998 N N . GLY B 1 114 ? -69.27915 6.04842 -57.84686 1.000 91.35430 114 GLY B N 1
ATOM 1999 C CA . GLY B 1 114 ? -68.03356 6.47798 -58.44614 1.000 104.10507 114 GLY B CA 1
ATOM 2000 C C . GLY B 1 114 ? -67.00347 5.38479 -58.59688 1.000 92.36603 114 GLY B C 1
ATOM 2001 O O . GLY B 1 114 ? -65.80974 5.68038 -58.69022 1.000 105.87747 114 GLY B O 1
ATOM 2002 N N . VAL B 1 115 ? -67.43249 4.12609 -58.63037 1.000 102.55102 115 VAL B N 1
ATOM 2003 C CA . VAL B 1 115 ? -66.53613 2.99148 -58.79661 1.000 112.12142 115 VAL B CA 1
ATOM 2004 C C . VAL B 1 115 ? -66.70288 2.44294 -60.20858 1.000 119.75722 115 VAL B C 1
ATOM 2005 O O . VAL B 1 115 ? -67.66790 2.74888 -60.91478 1.000 115.33518 115 VAL B O 1
ATOM 2009 N N . ASP B 1 116 ? -65.74939 1.61860 -60.61734 1.000 123.77950 116 ASP B N 1
ATOM 2010 C CA . ASP B 1 116 ? -65.83923 0.92546 -61.89863 1.000 124.08692 116 ASP B CA 1
ATOM 2011 C C . ASP B 1 116 ? -66.84978 -0.21003 -61.79690 1.000 134.57609 116 ASP B C 1
ATOM 2012 O O . ASP B 1 116 ? -66.57760 -1.19599 -61.09880 1.000 125.67676 116 ASP B O 1
ATOM 2017 N N . PRO B 1 117 ? -68.01829 -0.11640 -62.44491 1.000 134.69085 117 PRO B N 1
ATOM 2018 C CA . PRO B 1 117 ? -69.06303 -1.13668 -62.23734 1.000 130.47360 117 PRO B CA 1
ATOM 2019 C C . PRO B 1 117 ? -68.60388 -2.56002 -62.50473 1.000 123.22997 117 PRO B C 1
ATOM 2020 O O . PRO B 1 117 ? -69.11653 -3.49624 -61.87768 1.000 131.55423 117 PRO B O 1
ATOM 2024 N N . ALA B 1 118 ? -67.65013 -2.75391 -63.41727 1.000 125.77407 118 ALA B N 1
ATOM 2025 C CA . ALA B 1 118 ? -67.15191 -4.09734 -63.69128 1.000 134.17760 118 ALA B CA 1
ATOM 2026 C C . ALA B 1 118 ? -66.32145 -4.64476 -62.53656 1.000 134.15489 118 ALA B C 1
ATOM 2027 O O . ALA B 1 118 ? -66.32698 -5.85628 -62.29108 1.000 135.52961 118 ALA B O 1
ATOM 2029 N N . ALA B 1 119 ? -65.60690 -3.77924 -61.82221 1.000 143.00058 119 ALA B N 1
ATOM 2030 C CA . ALA B 1 119 ? -64.64150 -4.20269 -60.81674 1.000 144.68839 119 ALA B CA 1
ATOM 2031 C C . ALA B 1 119 ? -65.21275 -4.27411 -59.40543 1.000 135.93986 119 ALA B C 1
ATOM 2032 O O . ALA B 1 119 ? -64.46732 -4.59184 -58.47316 1.000 132.33475 119 ALA B O 1
ATOM 2034 N N . PHE B 1 120 ? -66.49562 -3.97610 -59.21128 1.000 135.03267 120 PHE B N 1
ATOM 2035 C CA . PHE B 1 120 ? -67.06299 -3.90811 -57.87339 1.000 118.22296 120 PHE B CA 1
ATOM 2036 C C . PHE B 1 120 ? -68.39296 -4.64742 -57.81826 1.000 130.21077 120 PHE B C 1
ATOM 2037 O O . PHE B 1 120 ? -69.06029 -4.85417 -58.83527 1.000 117.88195 120 PHE B O 1
ATOM 2045 N N . GLU B 1 121 ? -68.77196 -5.03785 -56.60428 1.000 127.20382 121 GLU B N 1
ATOM 2046 C CA . GLU B 1 121 ? -70.09431 -5.56723 -56.31498 1.000 117.22151 121 GLU B CA 1
ATOM 2047 C C . GLU B 1 121 ? -70.80024 -4.62727 -55.35234 1.000 105.73565 121 GLU B C 1
ATOM 2048 O O . GLU B 1 121 ? -70.16729 -4.02525 -54.48219 1.000 116.89020 121 GLU B O 1
ATOM 2054 N N . VAL B 1 122 ? -72.11449 -4.50456 -55.50739 1.000 101.21080 122 VAL B N 1
ATOM 2055 C CA . VAL B 1 122 ? -72.93335 -3.69341 -54.61582 1.000 104.98021 122 VAL B CA 1
ATOM 2056 C C . VAL B 1 122 ? -73.89067 -4.60934 -53.86337 1.000 116.93283 122 VAL B C 1
ATOM 2057 O O . VAL B 1 122 ? -74.48508 -5.52600 -54.44492 1.000 101.91759 122 VAL B O 1
ATOM 2061 N N . PHE B 1 123 ? -74.01250 -4.37580 -52.56007 1.000 109.25016 123 PHE B N 1
ATOM 2062 C CA . PHE B 1 123 ? -74.89440 -5.13484 -51.69007 1.000 99.29744 123 PHE B CA 1
ATOM 2063 C C . PHE B 1 123 ? -75.85728 -4.19316 -50.98591 1.000 105.54274 123 PHE B C 1
ATOM 2064 O O . PHE B 1 123 ? -75.50530 -3.05850 -50.64769 1.000 100.70965 123 PHE B O 1
ATOM 2072 N N . LEU B 1 124 ? -77.07921 -4.66976 -50.76900 1.000 107.85951 124 LEU B N 1
ATOM 2073 C CA . LEU B 1 124 ? -77.95706 -4.04036 -49.79145 1.000 106.20237 124 LEU B CA 1
ATOM 2074 C C . LEU B 1 124 ? -77.50975 -4.51532 -48.41617 1.000 110.27879 124 LEU B C 1
ATOM 2075 O O . LEU B 1 124 ? -77.73536 -5.67243 -48.04637 1.000 123.30957 124 LEU B O 1
ATOM 2080 N N . VAL B 1 125 ? -76.87542 -3.62655 -47.65966 1.000 114.74407 125 VAL B N 1
ATOM 2081 C CA . VAL B 1 125 ? -76.30808 -3.98480 -46.36464 1.000 111.61460 125 VAL B CA 1
ATOM 2082 C C . VAL B 1 125 ? -77.42192 -4.05757 -45.33044 1.000 98.29328 125 VAL B C 1
ATOM 2083 O O . VAL B 1 125 ? -78.12328 -3.06982 -45.08467 1.000 104.72315 125 VAL B O 1
ATOM 2087 N N . ILE B 1 126 ? -77.58612 -5.22698 -44.71678 1.000 105.30906 126 ILE B N 1
ATOM 2088 C CA . ILE B 1 126 ? -78.54053 -5.42669 -43.64088 1.000 121.30924 126 ILE B CA 1
ATOM 2089 C C . ILE B 1 126 ? -77.75282 -5.71385 -42.35810 1.000 114.85094 126 ILE B C 1
ATOM 2090 O O . ILE B 1 126 ? -77.08699 -6.75434 -42.26344 1.000 108.97613 126 ILE B O 1
ATOM 2095 N N . PRO B 1 127 ? -77.78507 -4.82249 -41.37061 1.000 122.80637 127 PRO B N 1
ATOM 2096 C CA . PRO B 1 127 ? -77.06719 -5.08105 -40.11323 1.000 111.38815 127 PRO B CA 1
ATOM 2097 C C . PRO B 1 127 ? -77.66495 -6.27152 -39.37650 1.000 115.12325 127 PRO B C 1
ATOM 2098 O O . PRO B 1 127 ? -78.87011 -6.32351 -39.12334 1.000 116.56839 127 PRO B O 1
ATOM 2102 N N . GLY B 1 128 ? -76.80581 -7.22624 -39.02462 1.000 117.51264 128 GLY B N 1
ATOM 2103 C CA . GLY B 1 128 ? -77.21239 -8.42147 -38.31611 1.000 122.01025 128 GLY B CA 1
ATOM 2104 C C . GLY B 1 128 ? -77.80806 -9.52015 -39.16844 1.000 122.49557 128 GLY B C 1
ATOM 2105 O O . GLY B 1 128 ? -77.92927 -10.65368 -38.68616 1.000 126.53137 128 GLY B O 1
ATOM 2106 N N . ASP B 1 129 ? -78.18467 -9.23603 -40.41055 1.000 135.56430 129 ASP B N 1
ATOM 2107 C CA . ASP B 1 129 ? -78.65663 -10.25260 -41.33737 1.000 130.07180 129 ASP B CA 1
ATOM 2108 C C . ASP B 1 129 ? -77.73398 -10.29212 -42.54695 1.000 137.28313 129 ASP B C 1
ATOM 2109 O O . ASP B 1 129 ? -76.82565 -9.47036 -42.69281 1.000 121.73676 129 ASP B O 1
ATOM 2114 N N . ASP B 1 130 ? -77.97214 -11.27320 -43.41250 1.000 149.24556 130 ASP B N 1
ATOM 2115 C CA . ASP B 1 130 ? -77.16001 -11.42492 -44.61009 1.000 138.58741 130 ASP B CA 1
ATOM 2116 C C . ASP B 1 130 ? -77.48152 -10.32612 -45.61272 1.000 130.32181 130 ASP B C 1
ATOM 2117 O O . ASP B 1 130 ? -78.63758 -9.92437 -45.77623 1.000 111.05035 130 ASP B O 1
ATOM 2122 N N . ASP B 1 131 ? -76.44328 -9.84467 -46.28666 1.000 138.44649 131 ASP B N 1
ATOM 2123 C CA . ASP B 1 131 ? -76.58872 -8.77671 -47.26278 1.000 129.40947 131 ASP B CA 1
ATOM 2124 C C . ASP B 1 131 ? -77.07550 -9.33415 -48.59393 1.000 130.24253 131 ASP B C 1
ATOM 2125 O O . ASP B 1 131 ? -76.72432 -10.45340 -48.98057 1.000 126.60785 131 ASP B O 1
ATOM 2130 N N . ILE B 1 132 ? -77.89769 -8.55137 -49.28812 1.000 127.97691 132 ILE B N 1
ATOM 2131 C CA . ILE B 1 132 ? -78.45707 -8.94298 -50.57535 1.000 122.26992 132 ILE B CA 1
ATOM 2132 C C . ILE B 1 132 ? -77.68112 -8.22476 -51.66810 1.000 119.44481 132 ILE B C 1
ATOM 2133 O O . ILE B 1 132 ? -77.64982 -6.98887 -51.71217 1.000 119.34802 132 ILE B O 1
ATOM 2138 N N . ARG B 1 133 ? -77.06261 -8.99992 -52.55284 1.000 112.72035 133 ARG B N 1
ATOM 2139 C CA . ARG B 1 133 ? -76.28441 -8.44219 -53.64838 1.000 125.37102 133 ARG B CA 1
ATOM 2140 C C . ARG B 1 133 ? -77.20392 -8.00697 -54.78161 1.000 122.70772 133 ARG B C 1
ATOM 2141 O O . ARG B 1 133 ? -78.09928 -8.75431 -55.18986 1.000 109.19884 133 ARG B O 1
ATOM 2149 N N . VAL B 1 134 ? -76.97470 -6.80179 -55.29275 1.000 131.48832 134 VAL B N 1
ATOM 2150 C CA . VAL B 1 134 ? -77.75027 -6.25534 -56.39775 1.000 124.71559 134 VAL B CA 1
ATOM 2151 C C . VAL B 1 134 ? -76.93475 -6.47134 -57.66360 1.000 117.97341 134 VAL B C 1
ATOM 2152 O O . VAL B 1 134 ? -75.83123 -5.93350 -57.80384 1.000 112.84240 134 VAL B O 1
ATOM 2156 N N . GLU B 1 135 ? -77.47158 -7.27196 -58.57905 1.000 136.44544 135 GLU B N 1
ATOM 2157 C CA . GLU B 1 135 ? -76.77952 -7.56884 -59.82238 1.000 132.00406 135 GLU B CA 1
ATOM 2158 C C . GLU B 1 135 ? -76.73241 -6.31186 -60.68947 1.000 132.59067 135 GLU B C 1
ATOM 2159 O O . GLU B 1 135 ? -77.55240 -5.40256 -60.53688 1.000 139.85867 135 GLU B O 1
ATOM 2165 N N . ASP B 1 136 ? -75.73783 -6.25099 -61.58282 1.000 126.08092 136 ASP B N 1
ATOM 2166 C CA . ASP B 1 136 ? -75.54566 -5.06718 -62.42283 1.000 126.70316 136 ASP B CA 1
ATOM 2167 C C . ASP B 1 136 ? -76.84976 -4.60095 -63.06528 1.000 127.24927 136 ASP B C 1
ATOM 2168 O O . ASP B 1 136 ? -77.18780 -3.41255 -63.01834 1.000 131.85409 136 ASP B O 1
ATOM 2173 N N . HIS B 1 137 ? -77.60440 -5.52682 -63.65692 1.000 126.00730 137 HIS B N 1
ATOM 2174 C CA . HIS B 1 137 ? -78.82862 -5.19272 -64.37396 1.000 122.43682 137 HIS B CA 1
ATOM 2175 C C . HIS B 1 137 ? -80.08422 -5.67112 -63.65477 1.000 137.86117 137 HIS B C 1
ATOM 2176 O O . HIS B 1 137 ? -81.17723 -5.61346 -64.22939 1.000 123.30731 137 HIS B O 1
ATOM 2183 N N . GLU B 1 138 ? -79.95029 -6.15949 -62.42324 1.000 150.93251 138 GLU B N 1
ATOM 2184 C CA . GLU B 1 138 ? -81.10815 -6.37390 -61.56647 1.000 146.48142 138 GLU B CA 1
ATOM 2185 C C . GLU B 1 138 ? -81.70117 -5.03291 -61.15880 1.000 145.55303 138 GLU B C 1
ATOM 2186 O O . GLU B 1 138 ? -81.00076 -4.17409 -60.61565 1.000 144.70511 138 GLU B O 1
ATOM 2192 N N . LEU B 1 139 ? -82.99665 -4.86033 -61.39825 1.000 127.96277 139 LEU B N 1
ATOM 2193 C CA . LEU B 1 139 ? -83.70386 -3.65131 -60.99222 1.000 128.38487 139 LEU B CA 1
ATOM 2194 C C . LEU B 1 139 ? -84.14482 -3.81381 -59.54257 1.000 126.46706 139 LEU B C 1
ATOM 2195 O O . LEU B 1 139 ? -85.03377 -4.61757 -59.24363 1.000 130.26224 139 LEU B O 1
ATOM 2200 N N . PHE B 1 140 ? -83.53004 -3.05068 -58.64288 1.000 123.58518 140 PHE B N 1
ATOM 2201 C CA . PHE B 1 140 ? -83.83690 -3.15128 -57.22446 1.000 113.42256 140 PHE B CA 1
ATOM 2202 C C . PHE B 1 140 ? -85.00331 -2.23184 -56.88325 1.000 116.52667 140 PHE B C 1
ATOM 2203 O O . PHE B 1 140 ? -85.04803 -1.07442 -57.31190 1.000 115.56030 140 PHE B O 1
ATOM 2211 N N . ASP B 1 141 ? -85.94081 -2.75597 -56.09667 1.000 122.47334 141 ASP B N 1
ATOM 2212 C CA . ASP B 1 141 ? -87.16136 -2.04150 -55.73915 1.000 113.06149 141 ASP B CA 1
ATOM 2213 C C . ASP B 1 141 ? -86.89391 -1.18811 -54.50539 1.000 118.61559 141 ASP B C 1
ATOM 2214 O O . ASP B 1 141 ? -86.77394 -1.71182 -53.39335 1.000 125.81731 141 ASP B O 1
ATOM 2219 N N . LEU B 1 142 ? -86.79678 0.12569 -54.69978 1.000 115.08620 142 LEU B N 1
ATOM 2220 C CA . LEU B 1 142 ? -86.59814 1.03582 -53.58018 1.000 111.12402 142 LEU B CA 1
ATOM 2221 C C . LEU B 1 142 ? -87.87805 1.30127 -52.80327 1.000 104.19850 142 LEU B C 1
ATOM 2222 O O . LEU B 1 142 ? -87.84223 2.05012 -51.82167 1.000 121.78750 142 LEU B O 1
ATOM 2227 N N . ALA B 1 143 ? -89.00003 0.71450 -53.21408 1.000 112.08120 143 ALA B N 1
ATOM 2228 C CA . ALA B 1 143 ? -90.24962 0.86571 -52.48429 1.000 116.03329 143 ALA B CA 1
ATOM 2229 C C . ALA B 1 143 ? -90.32213 -0.04130 -51.26783 1.000 126.82247 143 ALA B C 1
ATOM 2230 O O . ALA B 1 143 ? -91.35027 -0.04919 -50.58241 1.000 137.04830 143 ALA B O 1
ATOM 2232 N N . ARG B 1 144 ? -89.27061 -0.81204 -50.99900 1.000 148.98194 144 ARG B N 1
ATOM 2233 C CA . ARG B 1 144 ? -89.22673 -1.61921 -49.79101 1.000 151.10460 144 ARG B CA 1
ATOM 2234 C C . ARG B 1 144 ? -89.28896 -0.72232 -48.56174 1.000 153.36123 144 ARG B C 1
ATOM 2235 O O . ARG B 1 144 ? -88.79596 0.40959 -48.56478 1.000 151.10574 144 ARG B O 1
ATOM 2243 N N . LYS B 1 145 ? -89.92662 -1.23244 -47.51139 1.000 141.45024 145 LYS B N 1
ATOM 2244 C CA . LYS B 1 145 ? -89.98619 -0.50995 -46.24914 1.000 130.88766 145 LYS B CA 1
ATOM 2245 C C . LYS B 1 145 ? -88.58451 -0.27910 -45.69912 1.000 131.88004 145 LYS B C 1
ATOM 2246 O O . LYS B 1 145 ? -87.74968 -1.18791 -45.67578 1.000 122.16110 145 LYS B O 1
ATOM 2252 N N . GLY B 1 146 ? -88.32976 0.94326 -45.24816 1.000 136.99375 146 GLY B N 1
ATOM 2253 C CA . GLY B 1 146 ? -87.03744 1.29744 -44.70293 1.000 130.40220 146 GLY B CA 1
ATOM 2254 C C . GLY B 1 146 ? -86.17891 2.05365 -45.70112 1.000 119.95064 146 GLY B C 1
ATOM 2255 O O . GLY B 1 146 ? -86.46614 2.13269 -46.89824 1.000 129.76361 146 GLY B O 1
ATOM 2256 N N . VAL B 1 147 ? -85.09982 2.62252 -45.17759 1.000 128.78238 147 VAL B N 1
ATOM 2257 C CA . VAL B 1 147 ? -84.11859 3.33175 -45.98873 1.000 112.94143 147 VAL B CA 1
ATOM 2258 C C . VAL B 1 147 ? -83.06980 2.32648 -46.44473 1.000 117.42567 147 VAL B C 1
ATOM 2259 O O . VAL B 1 147 ? -82.43685 1.65840 -45.62033 1.000 128.08893 147 VAL B O 1
ATOM 2263 N N . GLU B 1 148 ? -82.90325 2.20214 -47.75815 1.000 115.11477 148 GLU B N 1
ATOM 2264 C CA . GLU B 1 148 ? -82.02393 1.19040 -48.32604 1.000 110.70786 148 GLU B CA 1
ATOM 2265 C C . GLU B 1 148 ? -80.57225 1.63243 -48.18447 1.000 116.11530 148 GLU B C 1
ATOM 2266 O O . GLU B 1 148 ? -80.22549 2.77014 -48.51483 1.000 109.87245 148 GLU B O 1
ATOM 2272 N N . HIS B 1 149 ? -79.72817 0.73927 -47.67692 1.000 125.34427 149 HIS B N 1
ATOM 2273 C CA . HIS B 1 149 ? -78.31898 1.03082 -47.44161 1.000 105.02015 149 HIS B CA 1
ATOM 2274 C C . HIS B 1 149 ? -77.47933 0.17825 -48.38460 1.000 100.91515 149 HIS B C 1
ATOM 2275 O O . HIS B 1 149 ? -77.48891 -1.05310 -48.28213 1.000 109.70001 149 HIS B O 1
ATOM 2282 N N . PHE B 1 150 ? -76.75432 0.82921 -49.29403 1.000 99.39175 150 PHE B N 1
ATOM 2283 C CA . PHE B 1 150 ? -75.95736 0.14421 -50.30344 1.000 104.79860 150 PHE B CA 1
ATOM 2284 C C . PHE B 1 150 ? -74.47333 0.42751 -50.10285 1.000 97.37015 150 PHE B C 1
ATOM 2285 O O . PHE B 1 150 ? -74.08643 1.54087 -49.73016 1.000 88.58919 150 PHE B O 1
ATOM 2293 N N . GLN B 1 151 ? -73.64484 -0.58712 -50.35350 1.000 87.87065 151 GLN B N 1
ATOM 2294 C CA . GLN B 1 151 ? -72.20041 -0.45519 -50.22070 1.000 97.61126 151 GLN B CA 1
ATOM 2295 C C . GLN B 1 151 ? -71.51217 -1.29572 -51.28854 1.000 106.85305 151 GLN B C 1
ATOM 2296 O O . GLN B 1 151 ? -71.95927 -2.40338 -51.59940 1.000 90.89625 151 GLN B O 1
ATOM 2302 N N . THR B 1 152 ? -70.43544 -0.75237 -51.85483 1.000 112.89617 152 THR B N 1
ATOM 2303 C CA . THR B 1 152 ? -69.69287 -1.38817 -52.93665 1.000 101.81724 152 THR B CA 1
ATOM 2304 C C . THR B 1 152 ? -68.49925 -2.16453 -52.38880 1.000 99.43036 152 THR B C 1
ATOM 2305 O O . THR B 1 152 ? -67.80295 -1.69627 -51.48334 1.000 110.24806 152 THR B O 1
ATOM 2309 N N . VAL B 1 153 ? -68.26529 -3.35090 -52.95142 1.000 112.19299 153 VAL B N 1
ATOM 2310 C CA . VAL B 1 153 ? -67.20149 -4.25567 -52.52421 1.000 99.38803 153 VAL B CA 1
ATOM 2311 C C . VAL B 1 153 ? -66.30115 -4.57664 -53.71447 1.000 119.42901 153 VAL B C 1
ATOM 2312 O O . VAL B 1 153 ? -66.79728 -4.86310 -54.81087 1.000 122.06989 153 VAL B O 1
ATOM 2316 N N . LYS B 1 154 ? -64.98105 -4.51649 -53.49925 1.000 128.18017 154 LYS B N 1
ATOM 2317 C CA . LYS B 1 154 ? -64.01642 -4.84716 -54.54903 1.000 118.57556 154 LYS B CA 1
ATOM 2318 C C . LYS B 1 154 ? -64.19792 -6.28009 -55.03996 1.000 123.58248 154 LYS B C 1
ATOM 2319 O O . LYS B 1 154 ? -64.18605 -7.22432 -54.24083 1.000 112.10171 154 LYS B O 1
ATOM 2325 N N . ARG B 1 155 ? -64.36136 -6.44119 -56.35837 1.000 158.79285 155 ARG B N 1
ATOM 2326 C CA . ARG B 1 155 ? -64.52455 -7.76071 -56.97507 1.000 155.09597 155 ARG B CA 1
ATOM 2327 C C . ARG B 1 155 ? -63.17607 -8.32878 -57.40869 1.000 154.78179 155 ARG B C 1
ATOM 2328 O O . ARG B 1 155 ? -62.69210 -8.04649 -58.51118 1.000 169.34218 155 ARG B O 1
ATOM 2336 N N . LYS B 1 156 ? -62.58847 -9.16989 -56.56571 1.000 140.25387 156 LYS B N 1
ATOM 2337 C CA . LYS B 1 156 ? -61.30856 -9.78154 -56.89433 1.000 141.71012 156 LYS B CA 1
ATOM 2338 C C . LYS B 1 156 ? -61.55511 -10.77540 -58.03144 1.000 140.81475 156 LYS B C 1
ATOM 2339 O O . LYS B 1 156 ? -60.63198 -11.39532 -58.55253 1.000 130.93914 156 LYS B O 1
ATOM 2341 N N . ASP C 1 9 ? -71.62538 30.96390 -31.10459 1.000 223.00051 9 ASP C N 1
ATOM 2342 C CA . ASP C 1 9 ? -72.80975 31.54021 -31.73238 1.000 227.20318 9 ASP C CA 1
ATOM 2343 C C . ASP C 1 9 ? -74.01225 30.60674 -31.61781 1.000 218.77366 9 ASP C C 1
ATOM 2344 O O . ASP C 1 9 ? -74.15985 29.68054 -32.41458 1.000 213.93336 9 ASP C O 1
ATOM 2349 N N . ARG C 1 10 ? -74.87148 30.85710 -30.62862 1.000 185.85188 10 ARG C N 1
ATOM 2350 C CA . ARG C 1 10 ? -76.06791 30.04425 -30.42571 1.000 164.31363 10 ARG C CA 1
ATOM 2351 C C . ARG C 1 10 ? -77.14342 30.47890 -31.41336 1.000 165.06233 10 ARG C C 1
ATOM 2352 O O . ARG C 1 10 ? -77.68150 31.58629 -31.31326 1.000 172.16289 10 ARG C O 1
ATOM 2360 N N . VAL C 1 11 ? -77.46155 29.60452 -32.36164 1.000 144.91090 11 VAL C N 1
ATOM 2361 C CA . VAL C 1 11 ? -78.46499 29.87182 -33.38381 1.000 139.25713 11 VAL C CA 1
ATOM 2362 C C . VAL C 1 11 ? -79.72598 29.09784 -33.02983 1.000 133.05013 11 VAL C C 1
ATOM 2363 O O . VAL C 1 11 ? -79.69503 27.86712 -32.90861 1.000 133.61926 11 VAL C O 1
ATOM 2367 N N . ALA C 1 12 ? -80.83214 29.81412 -32.85459 1.000 125.39077 12 ALA C N 1
ATOM 2368 C CA . ALA C 1 12 ? -82.11337 29.19486 -32.54909 1.000 126.54537 12 ALA C CA 1
ATOM 2369 C C . ALA C 1 12 ? -82.86320 28.93351 -33.84824 1.000 137.01508 12 ALA C C 1
ATOM 2370 O O . ALA C 1 12 ? -83.00558 29.83574 -34.67894 1.000 148.38114 12 ALA C O 1
ATOM 2372 N N . VAL C 1 13 ? -83.33746 27.70182 -34.02286 1.000 109.26058 13 VAL C N 1
ATOM 2373 C CA . VAL C 1 13 ? -84.15334 27.32938 -35.17124 1.000 116.56669 13 VAL C CA 1
ATOM 2374 C C . VAL C 1 13 ? -85.37616 26.57001 -34.67890 1.000 112.49402 13 VAL C C 1
ATOM 2375 O O . VAL C 1 13 ? -85.28838 25.76863 -33.74212 1.000 117.62957 13 VAL C O 1
ATOM 2379 N N . GLN C 1 14 ? -86.51959 26.82938 -35.30439 1.000 109.19298 14 GLN C N 1
ATOM 2380 C CA . GLN C 1 14 ? -87.71782 26.04913 -35.03546 1.000 115.53033 14 GLN C CA 1
ATOM 2381 C C . GLN C 1 14 ? -87.68072 24.78234 -35.87735 1.000 125.76170 14 GLN C C 1
ATOM 2382 O O . GLN C 1 14 ? -87.51088 24.84617 -37.09984 1.000 119.93034 14 GLN C O 1
ATOM 2388 N N . VAL C 1 15 ? -87.83396 23.63364 -35.22660 1.000 111.08931 15 VAL C N 1
ATOM 2389 C CA . VAL C 1 15 ? -87.85448 22.34662 -35.90709 1.000 109.82367 15 VAL C CA 1
ATOM 2390 C C . VAL C 1 15 ? -89.28572 21.83613 -35.90465 1.000 111.17636 15 VAL C C 1
ATOM 2391 O O . VAL C 1 15 ? -89.87420 21.61882 -34.83874 1.000 110.93746 15 VAL C O 1
ATOM 2395 N N . PHE C 1 16 ? -89.84046 21.64194 -37.09505 1.000 104.62012 16 PHE C N 1
ATOM 2396 C CA . PHE C 1 16 ? -91.21011 21.18607 -37.25763 1.000 102.30812 16 PHE C CA 1
ATOM 2397 C C . PHE C 1 16 ? -91.21658 19.70551 -37.61061 1.000 104.95362 16 PHE C C 1
ATOM 2398 O O . PHE C 1 16 ? -90.28269 19.19191 -38.23250 1.000 115.07234 16 PHE C O 1
ATOM 2406 N N . ASP C 1 17 ? -92.27416 19.02150 -37.19772 1.000 92.39385 17 ASP C N 1
ATOM 2407 C CA . ASP C 1 17 ? -92.50405 17.64716 -37.59925 1.000 114.60396 17 ASP C CA 1
ATOM 2408 C C . ASP C 1 17 ? -93.58611 17.60619 -38.67341 1.000 120.61567 17 ASP C C 1
ATOM 2409 O O . ASP C 1 17 ? -94.05915 18.64056 -39.15597 1.000 104.43578 17 ASP C O 1
ATOM 2414 N N . GLU C 1 18 ? -93.98618 16.39224 -39.05294 1.000 118.00519 18 GLU C N 1
ATOM 2415 C CA . GLU C 1 18 ? -94.96421 16.22127 -40.11801 1.000 115.62696 18 GLU C CA 1
ATOM 2416 C C . GLU C 1 18 ? -96.30178 16.85238 -39.76960 1.000 114.67401 18 GLU C C 1
ATOM 2417 O O . GLU C 1 18 ? -97.09147 17.15211 -40.67122 1.000 114.61748 18 GLU C O 1
ATOM 2423 N N . ASN C 1 19 ? -96.56970 17.05865 -38.48534 1.000 120.55180 19 ASN C N 1
ATOM 2424 C CA . ASN C 1 19 ? -97.79720 17.68298 -38.02816 1.000 121.31411 19 ASN C CA 1
ATOM 2425 C C . ASN C 1 19 ? -97.62590 19.17395 -37.78617 1.000 121.64724 19 ASN C C 1
ATOM 2426 O O . ASN C 1 19 ? -98.56586 19.82368 -37.31650 1.000 123.34005 19 ASN C O 1
ATOM 2431 N N . LEU C 1 20 ? -96.43897 19.71747 -38.07386 1.000 114.05962 20 LEU C N 1
ATOM 2432 C CA . LEU C 1 20 ? -96.11878 21.12867 -37.87247 1.000 109.78563 20 LEU C CA 1
ATOM 2433 C C . LEU C 1 20 ? -96.12418 21.51391 -36.39560 1.000 130.07933 20 LEU C C 1
ATOM 2434 O O . LEU C 1 20 ? -96.48044 22.63828 -36.03884 1.000 110.60747 20 LEU C O 1
ATOM 2439 N N . ASN C 1 21 ? -95.74396 20.57880 -35.53017 1.000 124.74264 21 ASN C N 1
ATOM 2440 C CA . ASN C 1 21 ? -95.44854 20.87823 -34.13689 1.000 110.74174 21 ASN C CA 1
ATOM 2441 C C . ASN C 1 21 ? -93.99497 21.32251 -34.03169 1.000 115.49923 21 ASN C C 1
ATOM 2442 O O . ASN C 1 21 ? -93.09704 20.63747 -34.53182 1.000 138.40796 21 ASN C O 1
ATOM 2447 N N . ALA C 1 22 ? -93.76170 22.46036 -33.38234 1.000 119.24347 22 ALA C N 1
ATOM 2448 C CA . ALA C 1 22 ? -92.43599 23.06186 -33.35605 1.000 124.80523 22 ALA C CA 1
ATOM 2449 C C . ALA C 1 22 ? -91.69625 22.75775 -32.05661 1.000 116.12208 22 ALA C C 1
ATOM 2450 O O . ALA C 1 22 ? -92.30335 22.55178 -31.00201 1.000 117.14167 22 ALA C O 1
ATOM 2452 N N . LYS C 1 23 ? -90.36581 22.72152 -32.15509 1.000 113.05050 23 LYS C N 1
ATOM 2453 C CA . LYS C 1 23 ? -89.47550 22.64753 -31.00300 1.000 107.13914 23 LYS C CA 1
ATOM 2454 C C . LYS C 1 23 ? -88.25237 23.51435 -31.26563 1.000 121.91534 23 LYS C C 1
ATOM 2455 O O . LYS C 1 23 ? -87.58910 23.35628 -32.29479 1.000 129.94778 23 LYS C O 1
ATOM 2461 N N . ASP C 1 24 ? -87.95459 24.42051 -30.33822 1.000 125.25218 24 ASP C N 1
ATOM 2462 C CA . ASP C 1 24 ? -86.77145 25.26390 -30.45872 1.000 119.57316 24 ASP C CA 1
ATOM 2463 C C . ASP C 1 24 ? -85.49418 24.46042 -30.23308 1.000 117.22443 24 ASP C C 1
ATOM 2464 O O . ASP C 1 24 ? -85.41434 23.62785 -29.32536 1.000 124.72350 24 ASP C O 1
ATOM 2469 N N . VAL C 1 25 ? -84.49538 24.70547 -31.08077 1.000 113.86354 25 VAL C N 1
ATOM 2470 C CA . VAL C 1 25 ? -83.19375 24.05179 -30.99862 1.000 107.83171 25 VAL C CA 1
ATOM 2471 C C . VAL C 1 25 ? -82.11718 25.12191 -31.11269 1.000 116.09784 25 VAL C C 1
ATOM 2472 O O . VAL C 1 25 ? -82.19141 25.98939 -31.98941 1.000 125.70772 25 VAL C O 1
ATOM 2476 N N . HIS C 1 26 ? -81.12136 25.06238 -30.23308 1.000 125.62826 26 HIS C N 1
ATOM 2477 C CA . HIS C 1 26 ? -79.99785 25.98919 -30.26238 1.000 127.10631 26 HIS C CA 1
ATOM 2478 C C . HIS C 1 26 ? -78.81132 25.29328 -30.91179 1.000 131.54407 26 HIS C C 1
ATOM 2479 O O . HIS C 1 26 ? -78.47180 24.16363 -30.54442 1.000 130.25269 26 HIS C O 1
ATOM 2486 N N . LEU C 1 27 ? -78.19062 25.96257 -31.87684 1.000 132.25109 27 LEU C N 1
ATOM 2487 C CA . LEU C 1 27 ? -77.05890 25.41317 -32.60618 1.000 123.23507 27 LEU C CA 1
ATOM 2488 C C . LEU C 1 27 ? -75.80241 26.20785 -32.28545 1.000 134.57045 27 LEU C C 1
ATOM 2489 O O . LEU C 1 27 ? -75.83746 27.43939 -32.22001 1.000 143.12907 27 LEU C O 1
ATOM 2494 N N . THR C 1 28 ? -74.68788 25.49913 -32.10491 1.000 133.67318 28 THR C N 1
ATOM 2495 C CA . THR C 1 28 ? -73.41236 26.15881 -31.85607 1.000 135.11756 28 THR C CA 1
ATOM 2496 C C . THR C 1 28 ? -72.76544 26.69139 -33.12609 1.000 140.47322 28 THR C C 1
ATOM 2497 O O . THR C 1 28 ? -71.88998 27.55964 -33.04219 1.000 149.52805 28 THR C O 1
ATOM 2501 N N . ASP C 1 29 ? -73.16893 26.19041 -34.28964 1.000 142.72099 29 ASP C N 1
ATOM 2502 C CA . ASP C 1 29 ? -72.59831 26.59183 -35.56848 1.000 149.04706 29 ASP C CA 1
ATOM 2503 C C . ASP C 1 29 ? -73.70763 27.16572 -36.43829 1.000 140.73217 29 ASP C C 1
ATOM 2504 O O . ASP C 1 29 ? -74.71261 26.47484 -36.68100 1.000 141.89902 29 ASP C O 1
ATOM 2509 N N . PRO C 1 30 ? -73.59260 28.40562 -36.92403 1.000 137.37445 30 PRO C N 1
ATOM 2510 C CA . PRO C 1 30 ? -74.63190 28.94220 -37.81668 1.000 131.96633 30 PRO C CA 1
ATOM 2511 C C . PRO C 1 30 ? -74.67786 28.27400 -39.18202 1.000 126.11780 30 PRO C C 1
ATOM 2512 O O . PRO C 1 30 ? -75.64752 28.49309 -39.91990 1.000 118.96656 30 PRO C O 1
ATOM 2516 N N . VAL C 1 31 ? -73.67766 27.47423 -39.54194 1.000 124.94826 31 VAL C N 1
ATOM 2517 C CA . VAL C 1 31 ? -73.70483 26.70789 -40.78646 1.000 105.81816 31 VAL C CA 1
ATOM 2518 C C . VAL C 1 31 ? -73.66852 25.22254 -40.43875 1.000 104.89604 31 VAL C C 1
ATOM 2519 O O . VAL C 1 31 ? -72.61397 24.58119 -40.56015 1.000 100.00547 31 VAL C O 1
ATOM 2523 N N . PRO C 1 32 ? -74.77568 24.63962 -39.99061 1.000 105.27619 32 PRO C N 1
ATOM 2524 C CA . PRO C 1 32 ? -74.78817 23.21316 -39.65859 1.000 102.05321 32 PRO C CA 1
ATOM 2525 C C . PRO C 1 32 ? -74.96305 22.34573 -40.89781 1.000 102.73114 32 PRO C C 1
ATOM 2526 O O . PRO C 1 32 ? -75.33501 22.80880 -41.97559 1.000 109.18093 32 PRO C O 1
ATOM 2530 N N . THR C 1 33 ? -74.69032 21.05927 -40.71918 1.000 104.19715 33 THR C N 1
ATOM 2531 C CA . THR C 1 33 ? -75.06277 20.07054 -41.71501 1.000 99.28928 33 THR C CA 1
ATOM 2532 C C . THR C 1 33 ? -76.42247 19.46725 -41.37212 1.000 95.19953 33 THR C C 1
ATOM 2533 O O . THR C 1 33 ? -76.98364 19.69977 -40.30059 1.000 101.06592 33 THR C O 1
ATOM 2537 N N . GLY C 1 34 ? -76.96128 18.69108 -42.31312 1.000 101.76800 34 GLY C N 1
ATOM 2538 C CA . GLY C 1 34 ? -78.20626 17.98864 -42.04881 1.000 87.75781 34 GLY C CA 1
ATOM 2539 C C . GLY C 1 34 ? -78.07148 17.00908 -40.90164 1.000 95.19345 34 GLY C C 1
ATOM 2540 O O . GLY C 1 34 ? -78.98223 16.86235 -40.08284 1.000 102.82322 34 GLY C O 1
ATOM 2541 N N . ARG C 1 35 ? -76.93223 16.31841 -40.83888 1.000 96.90636 35 ARG C N 1
ATOM 2542 C CA . ARG C 1 35 ? -76.65020 15.40458 -39.73784 1.000 102.87141 35 ARG C CA 1
ATOM 2543 C C . ARG C 1 35 ? -76.67401 16.13764 -38.40262 1.000 102.11860 35 ARG C C 1
ATOM 2544 O O . ARG C 1 35 ? -77.30876 15.68810 -37.44187 1.000 102.96282 35 ARG C O 1
ATOM 2552 N N . GLN C 1 36 ? -75.96905 17.26811 -38.32492 1.000 96.26889 36 GLN C N 1
ATOM 2553 C CA . GLN C 1 36 ? -75.92823 18.04889 -37.09284 1.000 94.63526 36 GLN C CA 1
ATOM 2554 C C . GLN C 1 36 ? -77.31802 18.50939 -36.67138 1.000 94.02786 36 GLN C C 1
ATOM 2555 O O . GLN C 1 36 ? -77.64117 18.50841 -35.47837 1.000 91.79759 36 GLN C O 1
ATOM 2561 N N . ILE C 1 37 ? -78.14736 18.92537 -37.63178 1.000 96.74290 37 ILE C N 1
ATOM 2562 C CA . ILE C 1 37 ? -79.50734 19.35409 -37.30811 1.000 93.40804 37 ILE C CA 1
ATOM 2563 C C . ILE C 1 37 ? -80.30317 18.20524 -36.70231 1.000 105.22230 37 ILE C C 1
ATOM 2564 O O . ILE C 1 37 ? -80.95808 18.36072 -35.66469 1.000 107.54218 37 ILE C O 1
ATOM 2569 N N . ILE C 1 38 ? -80.28673 17.04351 -37.36015 1.000 98.81476 38 ILE C N 1
ATOM 2570 C CA . ILE C 1 38 ? -81.06483 15.90600 -36.87572 1.000 111.32876 38 ILE C CA 1
ATOM 2571 C C . ILE C 1 38 ? -80.58990 15.48377 -35.48961 1.000 114.19235 38 ILE C C 1
ATOM 2572 O O . ILE C 1 38 ? -81.40132 15.18469 -34.60279 1.000 100.18312 38 ILE C O 1
ATOM 2577 N N . LYS C 1 39 ? -79.26944 15.44955 -35.28357 1.000 111.84406 39 LYS C N 1
ATOM 2578 C CA . LYS C 1 39 ? -78.71778 15.13196 -33.96832 1.000 103.67601 39 LYS C CA 1
ATOM 2579 C C . LYS C 1 39 ? -79.19456 16.13060 -32.91753 1.000 110.15561 39 LYS C C 1
ATOM 2580 O O . LYS C 1 39 ? -79.63714 15.74424 -31.82802 1.000 106.15922 39 LYS C O 1
ATOM 2586 N N . ALA C 1 40 ? -79.10199 17.42734 -33.23043 1.000 113.91924 40 ALA C N 1
ATOM 2587 C CA . ALA C 1 40 ? -79.50517 18.46062 -32.28041 1.000 93.42878 40 ALA C CA 1
ATOM 2588 C C . ALA C 1 40 ? -80.99083 18.36974 -31.95075 1.000 99.21099 40 ALA C C 1
ATOM 2589 O O . ALA C 1 40 ? -81.39824 18.62394 -30.81067 1.000 110.41479 40 ALA C O 1
ATOM 2591 N N . ALA C 1 41 ? -81.81755 18.01194 -32.93633 1.000 105.78737 41 ALA C N 1
ATOM 2592 C CA . ALA C 1 41 ? -83.23901 17.79208 -32.69211 1.000 113.43227 41 ALA C CA 1
ATOM 2593 C C . ALA C 1 41 ? -83.50268 16.61685 -31.75937 1.000 113.94763 41 ALA C C 1
ATOM 2594 O O . ALA C 1 41 ? -84.64531 16.43987 -31.32245 1.000 111.22126 41 ALA C O 1
ATOM 2596 N N . GLY C 1 42 ? -82.48360 15.82106 -31.44331 1.000 94.69487 42 GLY C N 1
ATOM 2597 C CA . GLY C 1 42 ? -82.63516 14.67075 -30.57676 1.000 104.46629 42 GLY C CA 1
ATOM 2598 C C . GLY C 1 42 ? -83.34670 13.53051 -31.26925 1.000 99.30924 42 GLY C C 1
ATOM 2599 O O . GLY C 1 42 ? -84.25308 12.90913 -30.70525 1.000 118.52070 42 GLY C O 1
ATOM 2600 N N . LYS C 1 43 ? -82.93966 13.25203 -32.50347 1.000 96.90294 43 LYS C N 1
ATOM 2601 C CA . LYS C 1 43 ? -83.52316 12.18955 -33.30676 1.000 108.08449 43 LYS C CA 1
ATOM 2602 C C . LYS C 1 43 ? -82.44743 11.18430 -33.68482 1.000 107.58552 43 LYS C C 1
ATOM 2603 O O . LYS C 1 43 ? -81.34857 11.56948 -34.09705 1.000 113.76265 43 LYS C O 1
ATOM 2609 N N . HIS C 1 44 ? -82.76406 9.90206 -33.53989 1.000 96.05060 44 HIS C N 1
ATOM 2610 C CA . HIS C 1 44 ? -81.88637 8.83557 -33.99175 1.000 100.97051 44 HIS C CA 1
ATOM 2611 C C . HIS C 1 44 ? -82.76660 7.67954 -34.43514 1.000 111.59072 44 HIS C C 1
ATOM 2612 O O . HIS C 1 44 ? -83.89634 7.54828 -33.94942 1.000 110.30921 44 HIS C O 1
ATOM 2619 N N . PRO C 1 45 ? -82.29194 6.83131 -35.35843 1.000 117.85173 45 PRO C N 1
ATOM 2620 C CA . PRO C 1 45 ? -81.05493 6.95504 -36.14862 1.000 106.02784 45 PRO C CA 1
ATOM 2621 C C . PRO C 1 45 ? -81.13550 8.09695 -37.15626 1.000 113.17702 45 PRO C C 1
ATOM 2622 O O . PRO C 1 45 ? -82.19445 8.37984 -37.70531 1.000 99.99065 45 PRO C O 1
ATOM 2626 N N . VAL C 1 46 ? -80.00566 8.76352 -37.39934 1.000 125.82793 46 VAL C N 1
ATOM 2627 C CA . VAL C 1 46 ? -79.98406 9.91384 -38.29907 1.000 117.03424 46 VAL C CA 1
ATOM 2628 C C . VAL C 1 46 ? -80.37079 9.49867 -39.71530 1.000 120.89585 46 VAL C C 1
ATOM 2629 O O . VAL C 1 46 ? -81.04700 10.24373 -40.43633 1.000 128.12433 46 VAL C O 1
ATOM 2633 N N . ASP C 1 47 ? -79.95684 8.29986 -40.13358 1.000 116.30675 47 ASP C N 1
ATOM 2634 C CA . ASP C 1 47 ? -80.17374 7.84992 -41.50475 1.000 112.63055 47 ASP C CA 1
ATOM 2635 C C . ASP C 1 47 ? -81.64082 7.60971 -41.84416 1.000 112.82652 47 ASP C C 1
ATOM 2636 O O . ASP C 1 47 ? -81.95504 7.41127 -43.02231 1.000 133.58558 47 ASP C O 1
ATOM 2641 N N . ASP C 1 48 ? -82.54028 7.62259 -40.86221 1.000 107.25317 48 ASP C N 1
ATOM 2642 C CA . ASP C 1 48 ? -83.96058 7.40468 -41.10259 1.000 102.43257 48 ASP C CA 1
ATOM 2643 C C . ASP C 1 48 ? -84.76451 8.69837 -41.11251 1.000 99.10486 48 ASP C C 1
ATOM 2644 O O . ASP C 1 48 ? -85.99758 8.64791 -41.16305 1.000 89.35475 48 ASP C O 1
ATOM 2649 N N . TYR C 1 49 ? -84.10379 9.85134 -41.06346 1.000 108.66551 49 TYR C N 1
ATOM 2650 C CA . TYR C 1 49 ? -84.78456 11.13218 -40.95283 1.000 101.39974 49 TYR C CA 1
ATOM 2651 C C . TYR C 1 49 ? -84.43031 12.02243 -42.13342 1.000 102.95318 49 TYR C C 1
ATOM 2652 O O . TYR C 1 49 ? -83.26370 12.11987 -42.52929 1.000 105.23562 49 TYR C O 1
ATOM 2661 N N . ALA C 1 50 ? -85.44644 12.66970 -42.68869 1.000 84.35019 50 ALA C N 1
ATOM 2662 C CA . ALA C 1 50 ? -85.26468 13.67427 -43.72111 1.000 82.38081 50 ALA C CA 1
ATOM 2663 C C . ALA C 1 50 ? -85.28181 15.04942 -43.07314 1.000 79.49257 50 ALA C C 1
ATOM 2664 O O . ALA C 1 50 ? -86.05321 15.29706 -42.14222 1.000 95.26524 50 ALA C O 1
ATOM 2666 N N . VAL C 1 51 ? -84.43669 15.94429 -43.57061 1.000 109.20349 51 VAL C N 1
ATOM 2667 C CA . VAL C 1 51 ? -84.38177 17.31929 -43.09325 1.000 101.17306 51 VAL C CA 1
ATOM 2668 C C . VAL C 1 51 ? -84.58383 18.24145 -44.28686 1.000 96.07268 51 VAL C C 1
ATOM 2669 O O . VAL C 1 51 ? -83.91424 18.09274 -45.31603 1.000 94.29288 51 VAL C O 1
ATOM 2673 N N . LEU C 1 52 ? -85.52373 19.17685 -44.15496 1.000 97.27782 52 LEU C N 1
ATOM 2674 C CA . LEU C 1 52 ? -85.89266 20.08635 -45.23545 1.000 103.93699 52 LEU C CA 1
ATOM 2675 C C . LEU C 1 52 ? -85.97293 21.49830 -44.67593 1.000 98.18328 52 LEU C C 1
ATOM 2676 O O . LEU C 1 52 ? -86.89078 21.81603 -43.91221 1.000 99.19743 52 LEU C O 1
ATOM 2681 N N . ALA C 1 53 ? -85.01365 22.33862 -45.05584 1.000 85.30426 53 ALA C N 1
ATOM 2682 C CA . ALA C 1 53 ? -85.05170 23.74365 -44.67627 1.000 88.20180 53 ALA C CA 1
ATOM 2683 C C . ALA C 1 53 ? -86.29696 24.40943 -45.24681 1.000 85.06545 53 ALA C C 1
ATOM 2684 O O . ALA C 1 53 ? -86.58801 24.29192 -46.44013 1.000 106.12660 53 ALA C O 1
ATOM 2686 N N . TRP C 1 54 ? -87.03045 25.11474 -44.39008 1.000 86.58506 54 TRP C N 1
ATOM 2687 C CA . TRP C 1 54 ? -88.27470 25.77352 -44.78308 1.000 94.19694 54 TRP C CA 1
ATOM 2688 C C . TRP C 1 54 ? -87.93265 27.19807 -45.20584 1.000 96.82812 54 TRP C C 1
ATOM 2689 O O . TRP C 1 54 ? -87.70351 28.07136 -44.36559 1.000 97.04463 54 TRP C O 1
ATOM 2700 N N . MET C 1 55 ? -87.88688 27.42899 -46.51554 1.000 100.11972 55 MET C N 1
ATOM 2701 C CA . MET C 1 55 ? -87.40654 28.68926 -47.05484 1.000 98.51936 55 MET C CA 1
ATOM 2702 C C . MET C 1 55 ? -88.36557 29.83253 -46.72138 1.000 95.75740 55 MET C C 1
ATOM 2703 O O . MET C 1 55 ? -89.52156 29.60232 -46.35675 1.000 92.25251 55 MET C O 1
ATOM 2708 N N . PRO C 1 56 ? -87.89841 31.08173 -46.83043 1.000 92.42076 56 PRO C N 1
ATOM 2709 C CA . PRO C 1 56 ? -88.78820 32.22131 -46.54934 1.000 93.11690 56 PRO C CA 1
ATOM 2710 C C . PRO C 1 56 ? -90.02100 32.27085 -47.43439 1.000 100.24438 56 PRO C C 1
ATOM 2711 O O . PRO C 1 56 ? -91.07263 32.74487 -46.98555 1.000 122.32833 56 PRO C O 1
ATOM 2715 N N . ASP C 1 57 ? -89.93136 31.80258 -48.67922 1.000 93.16146 57 ASP C N 1
ATOM 2716 C CA . ASP C 1 57 ? -91.09129 31.73701 -49.55610 1.000 95.40552 57 ASP C CA 1
ATOM 2717 C C . ASP C 1 57 ? -91.88755 30.45084 -49.36252 1.000 85.25724 57 ASP C C 1
ATOM 2718 O O . ASP C 1 57 ? -92.65567 30.06302 -50.25047 1.000 96.41215 57 ASP C O 1
ATOM 2723 N N . ASN C 1 58 ? -91.70513 29.78570 -48.22112 1.000 106.04449 58 ASN C N 1
ATOM 2724 C CA . ASN C 1 58 ? -92.40897 28.57912 -47.79483 1.000 107.74561 58 ASN C CA 1
ATOM 2725 C C . ASN C 1 58 ? -92.08952 27.35097 -48.63962 1.000 106.88531 58 ASN C C 1
ATOM 2726 O O . ASN C 1 58 ? -92.78291 26.33379 -48.52081 1.000 106.87762 58 ASN C O 1
ATOM 2731 N N . ALA C 1 59 ? -91.06443 27.40417 -49.48538 1.000 102.44778 59 ALA C N 1
ATOM 2732 C CA . ALA C 1 59 ? -90.65347 26.22614 -50.23621 1.000 97.53949 59 ALA C CA 1
ATOM 2733 C C . ALA C 1 59 ? -89.82496 25.30808 -49.34668 1.000 111.63569 59 ALA C C 1
ATOM 2734 O O . ALA C 1 59 ? -88.98776 25.76824 -48.56530 1.000 107.85161 59 ALA C O 1
ATOM 2736 N N . LEU C 1 60 ? -90.06139 24.00323 -49.46511 1.000 111.61936 60 LEU C N 1
ATOM 2737 C CA . LEU C 1 60 ? -89.34070 23.00455 -48.68205 1.000 105.03778 60 LEU C CA 1
ATOM 2738 C C . LEU C 1 60 ? -88.18386 22.46063 -49.51216 1.000 107.26906 60 LEU C C 1
ATOM 2739 O O . LEU C 1 60 ? -88.39845 21.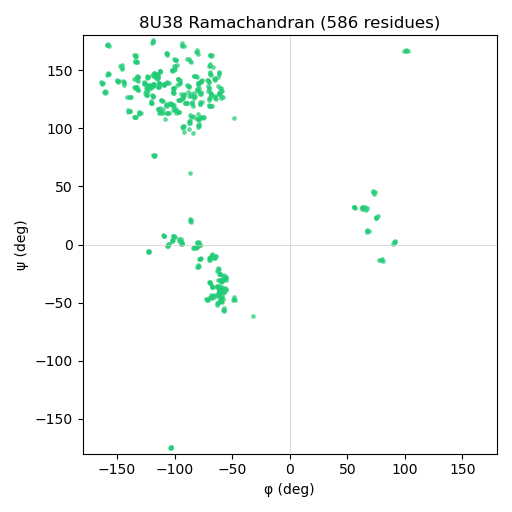79061 -50.52732 1.000 111.75144 60 LEU C O 1
ATOM 2744 N N . ARG C 1 61 ? -86.96101 22.74793 -49.07037 1.000 89.69320 61 ARG C N 1
ATOM 2745 C CA . ARG C 1 61 ? -85.74189 22.31835 -49.74680 1.000 95.48717 61 ARG C CA 1
ATOM 2746 C C . ARG C 1 61 ? -85.09357 21.18920 -48.96091 1.000 101.42495 61 ARG C C 1
ATOM 2747 O O . ARG C 1 61 ? -84.61109 21.42171 -47.84052 1.000 108.16476 61 ARG C O 1
ATOM 2755 N N . PRO C 1 62 ? -85.04336 19.96943 -49.49223 1.000 101.00959 62 PRO C N 1
ATOM 2756 C CA . PRO C 1 62 ? -84.40749 18.87306 -48.75373 1.000 105.10843 62 PRO C CA 1
ATOM 2757 C C . PRO C 1 62 ? -82.91993 19.12999 -48.57263 1.000 98.74408 62 PRO C C 1
ATOM 2758 O O . PRO C 1 62 ? -82.25393 19.67639 -49.45484 1.000 109.31652 62 PRO C O 1
ATOM 2762 N N . LEU C 1 63 ? -82.40553 18.74181 -47.40758 1.000 99.19016 63 LEU C N 1
ATOM 2763 C CA . LEU C 1 63 ? -80.98624 18.83785 -47.10157 1.000 105.29897 63 LEU C CA 1
ATOM 2764 C C . LEU C 1 63 ? -80.42074 17.44374 -46.87261 1.000 107.37495 63 LEU C C 1
ATOM 2765 O O . LEU C 1 63 ? -81.09317 16.57532 -46.30787 1.000 93.89816 63 LEU C O 1
ATOM 2770 N N . HIS C 1 64 ? -79.18178 17.23886 -47.30338 1.000 107.31684 64 HIS C N 1
ATOM 2771 C CA . HIS C 1 64 ? -78.46836 15.99779 -47.04956 1.000 115.58247 64 HIS C CA 1
ATOM 2772 C C . HIS C 1 64 ? -77.71403 16.08035 -45.72551 1.000 122.41857 64 HIS C C 1
ATOM 2773 O O . HIS C 1 64 ? -77.44741 17.16369 -45.19954 1.000 116.17724 64 HIS C O 1
ATOM 2780 N N . LEU C 1 65 ? -77.37817 14.90555 -45.18483 1.000 131.80108 65 LEU C N 1
ATOM 2781 C CA . LEU C 1 65 ? -76.68734 14.84529 -43.89977 1.000 109.43919 65 LEU C CA 1
ATOM 2782 C C . LEU C 1 65 ? -75.34432 15.56282 -43.93794 1.000 112.99543 65 LEU C C 1
ATOM 2783 O O . LEU C 1 65 ? -74.90342 16.10594 -42.91872 1.000 118.30936 65 LEU C O 1
ATOM 2788 N N . ASP C 1 66 ? -74.68468 15.58076 -45.09410 1.000 116.03519 66 ASP C N 1
ATOM 2789 C CA . ASP C 1 66 ? -73.38755 16.22350 -45.24663 1.000 104.32508 66 ASP C CA 1
ATOM 2790 C C . ASP C 1 66 ? -73.46285 17.58503 -45.92888 1.000 117.04307 66 ASP C C 1
ATOM 2791 O O . ASP C 1 66 ? -72.41803 18.20649 -46.14795 1.000 113.58909 66 ASP C O 1
ATOM 2796 N N . GLU C 1 67 ? -74.66047 18.07268 -46.25215 1.000 125.41049 67 GLU C N 1
ATOM 2797 C CA . GLU C 1 67 ? -74.81787 19.33345 -46.97081 1.000 138.72874 67 GLU C CA 1
ATOM 2798 C C . GLU C 1 67 ? -74.79137 20.50051 -45.98990 1.000 125.91742 67 GLU C C 1
ATOM 2799 O O . GLU C 1 67 ? -75.62055 20.57143 -45.07763 1.000 117.64853 67 GLU C O 1
ATOM 2805 N N . THR C 1 68 ? -73.84456 21.41452 -46.18649 1.000 121.87320 68 THR C N 1
ATOM 2806 C CA . THR C 1 68 ? -73.76022 22.61822 -45.37248 1.000 115.85519 68 THR C CA 1
ATOM 2807 C C . THR C 1 68 ? -74.81175 23.63173 -45.80521 1.000 117.10996 68 THR C C 1
ATOM 2808 O O . THR C 1 68 ? -75.08732 23.79254 -46.99830 1.000 125.85166 68 THR C O 1
ATOM 2812 N N . PHE C 1 69 ? -75.40818 24.30994 -44.82512 1.000 111.70666 69 PHE C N 1
ATOM 2813 C CA . PHE C 1 69 ? -76.47963 25.26685 -45.08908 1.000 107.27275 69 PHE C CA 1
ATOM 2814 C C . PHE C 1 69 ? -76.29274 26.46550 -44.16899 1.000 104.04106 69 PHE C C 1
ATOM 2815 O O . PHE C 1 69 ? -76.41452 26.33839 -42.94688 1.000 117.92216 69 PHE C O 1
ATOM 2823 N N . ASP C 1 70 ? -75.99564 27.62290 -44.75085 1.000 113.04496 70 ASP C N 1
ATOM 2824 C CA . ASP C 1 70 ? -75.84922 28.86172 -43.98998 1.000 103.61954 70 ASP C CA 1
ATOM 2825 C C . ASP C 1 70 ? -77.24484 29.40272 -43.70326 1.000 107.20626 70 ASP C C 1
ATOM 2826 O O . ASP C 1 70 ? -77.89919 29.96399 -44.58456 1.000 117.24500 70 ASP C O 1
ATOM 2831 N N . LEU C 1 71 ? -77.71451 29.21572 -42.46741 1.000 109.83662 71 LEU C N 1
ATOM 2832 C CA . LEU C 1 71 ? -79.04413 29.69439 -42.09867 1.000 109.96112 71 LEU C CA 1
ATOM 2833 C C . LEU C 1 71 ? -79.15305 31.20644 -42.24728 1.000 121.40462 71 LEU C C 1
ATOM 2834 O O . LEU C 1 71 ? -80.19351 31.72281 -42.67224 1.000 111.88753 71 LEU C O 1
ATOM 2839 N N . ARG C 1 72 ? -78.09542 31.93302 -41.88014 1.000 126.28199 72 ARG C N 1
ATOM 2840 C CA . ARG C 1 72 ? -78.13225 33.39125 -41.93136 1.000 127.27654 72 ARG C CA 1
ATOM 2841 C C . ARG C 1 72 ? -78.19681 33.88414 -43.37192 1.000 124.76732 72 ARG C C 1
ATOM 2842 O O . ARG C 1 72 ? -78.97021 34.79433 -43.69531 1.000 124.14017 72 ARG C O 1
ATOM 2850 N N . GLN C 1 73 ? -77.36206 33.30984 -44.24322 1.000 131.68092 73 GLN C N 1
ATOM 2851 C CA . GLN C 1 73 ? -77.33969 33.70367 -45.64946 1.000 130.01469 73 GLN C CA 1
ATOM 2852 C C . GLN C 1 73 ? -78.68834 33.46994 -46.31952 1.000 123.21917 73 GLN C C 1
ATOM 2853 O O . GLN C 1 73 ? -79.20553 34.34394 -47.02493 1.000 129.69453 73 GLN C O 1
ATOM 2859 N N . HIS C 1 74 ? -79.27351 32.29276 -46.11112 1.000 116.98604 74 HIS C N 1
ATOM 2860 C CA . HIS C 1 74 ? -80.53935 31.94814 -46.74461 1.000 100.81390 74 HIS C CA 1
ATOM 2861 C C . HIS C 1 74 ? -81.74724 32.48241 -45.98972 1.000 113.17447 74 HIS C C 1
ATOM 2862 O O . HIS C 1 74 ? -82.87704 32.30505 -46.45917 1.000 106.25934 74 HIS C O 1
ATOM 2869 N N . GLY C 1 75 ? -81.53804 33.12552 -44.84327 1.000 122.70448 75 GLY C N 1
ATOM 2870 C CA . GLY C 1 75 ? -82.64206 33.65106 -44.05890 1.000 101.53662 75 GLY C CA 1
ATOM 2871 C C . GLY C 1 75 ? -83.59249 32.59051 -43.55107 1.000 100.46085 75 GLY C C 1
ATOM 2872 O O . GLY C 1 75 ? -84.78906 32.85960 -43.40037 1.000 94.43748 75 GLY C O 1
ATOM 2873 N N . VAL C 1 76 ? -83.09401 31.38452 -43.28736 1.000 86.52009 76 VAL C N 1
ATOM 2874 C CA . VAL C 1 76 ? -83.91804 30.26639 -42.84501 1.000 102.58308 76 VAL C CA 1
ATOM 2875 C C . VAL C 1 76 ? -83.84053 30.16277 -41.32871 1.000 114.85006 76 VAL C C 1
ATOM 2876 O O . VAL C 1 76 ? -82.74742 30.04927 -40.76045 1.000 116.42157 76 VAL C O 1
ATOM 2880 N N . GLU C 1 77 ? -85.00306 30.18976 -40.67511 1.000 126.80975 77 GLU C N 1
ATOM 2881 C CA . GLU C 1 77 ? -85.10730 30.01195 -39.23384 1.000 112.99838 77 GLU C CA 1
ATOM 2882 C C . GLU C 1 77 ? -85.99972 28.84365 -38.85191 1.000 106.18865 77 GLU C C 1
ATOM 2883 O O . GLU C 1 77 ? -86.08737 28.51497 -37.66316 1.000 123.18300 77 GLU C O 1
ATOM 2889 N N . ARG C 1 78 ? -86.65346 28.21239 -39.82060 1.000 111.68807 78 ARG C N 1
ATOM 2890 C CA . ARG C 1 78 ? -87.52838 27.07400 -39.60099 1.000 114.10596 78 ARG C CA 1
ATOM 2891 C C . ARG C 1 78 ? -86.95617 25.87281 -40.33860 1.000 99.12509 78 ARG C C 1
ATOM 2892 O O . ARG C 1 78 ? -86.51215 25.99065 -41.48460 1.000 97.76663 78 ARG C O 1
ATOM 2900 N N . ILE C 1 79 ? -86.97426 24.71558 -39.68329 1.000 94.22533 79 ILE C N 1
ATOM 2901 C CA . ILE C 1 79 ? -86.47540 23.47820 -40.26596 1.000 84.21960 79 ILE C CA 1
ATOM 2902 C C . ILE C 1 79 ? -87.51840 22.39373 -40.04718 1.000 102.22983 79 ILE C C 1
ATOM 2903 O O . ILE C 1 79 ? -88.20428 22.36395 -39.02118 1.000 110.15932 79 ILE C O 1
ATOM 2908 N N . LEU C 1 80 ? -87.64527 21.50047 -41.02168 1.000 101.93032 80 LEU C N 1
ATOM 2909 C CA . LEU C 1 80 ? -88.54104 20.35757 -40.91465 1.000 98.75782 80 LEU C CA 1
ATOM 2910 C C . LEU C 1 80 ? -87.71271 19.08477 -40.81408 1.000 100.64503 80 LEU C C 1
ATOM 2911 O O . LEU C 1 80 ? -86.88110 18.80924 -41.68550 1.000 112.89351 80 LEU C O 1
ATOM 2916 N N . VAL C 1 81 ? -87.94004 18.31837 -39.75264 1.000 98.95563 81 VAL C N 1
ATOM 2917 C CA . VAL C 1 81 ? -87.35387 16.99669 -39.58150 1.000 102.90307 81 VAL C CA 1
ATOM 2918 C C . VAL C 1 81 ? -88.49213 16.00956 -39.38241 1.000 105.86612 81 VAL C C 1
ATOM 2919 O O . VAL C 1 81 ? -89.44029 16.28632 -38.64042 1.000 120.60361 81 VAL C O 1
ATOM 2923 N N . ALA C 1 82 ? -88.40407 14.86288 -40.05033 1.000 83.75937 82 ALA C N 1
ATOM 2924 C CA . ALA C 1 82 ? -89.46083 13.86482 -39.98020 1.000 86.56615 82 ALA C CA 1
ATOM 2925 C C . ALA C 1 82 ? -88.88095 12.51363 -40.35842 1.000 111.53205 82 ALA C C 1
ATOM 2926 O O . ALA C 1 82 ? -87.95992 12.44811 -41.18096 1.000 105.20932 82 ALA C O 1
ATOM 2928 N N . PRO C 1 83 ? -89.38113 11.42586 -39.77336 1.000 106.65787 83 PRO C N 1
ATOM 2929 C CA . PRO C 1 83 ? -88.94136 10.09101 -40.19991 1.000 99.76542 83 PRO C CA 1
ATOM 2930 C C . PRO C 1 83 ? -89.44881 9.81125 -41.60584 1.000 109.78954 83 PRO C C 1
ATOM 2931 O O . PRO C 1 83 ? -90.63718 9.97447 -41.89240 1.000 110.57455 83 PRO C O 1
ATOM 2935 N N . SER C 1 84 ? -88.54495 9.38032 -42.48345 1.000 112.19809 84 SER C N 1
ATOM 2936 C CA . SER C 1 84 ? -88.90768 9.22917 -43.88617 1.000 114.66529 84 SER C CA 1
ATOM 2937 C C . SER C 1 84 ? -87.92751 8.31043 -44.59386 1.000 106.93792 84 SER C C 1
ATOM 2938 O O . SER C 1 84 ? -86.71203 8.48909 -44.48096 1.000 106.12534 84 SER C O 1
ATOM 2941 N N . ASP C 1 85 ? -88.46509 7.33336 -45.32057 1.000 113.93526 85 ASP C N 1
ATOM 2942 C CA . ASP C 1 85 ? -87.70385 6.54016 -46.27288 1.000 119.16765 85 ASP C CA 1
ATOM 2943 C C . ASP C 1 85 ? -88.02691 6.90767 -47.71372 1.000 105.93019 85 ASP C C 1
ATOM 2944 O O . ASP C 1 85 ? -87.43849 6.33189 -48.63680 1.000 100.57093 85 ASP C O 1
ATOM 2949 N N . THR C 1 86 ? -88.94103 7.85556 -47.92267 1.000 107.55615 86 THR C N 1
ATOM 2950 C CA . THR C 1 86 ? -89.39460 8.24833 -49.24854 1.000 111.63573 86 THR C CA 1
ATOM 2951 C C . THR C 1 86 ? -90.09978 9.59835 -49.16555 1.000 107.11265 86 THR C C 1
ATOM 2952 O O . THR C 1 86 ? -90.86518 9.85141 -48.23126 1.000 103.37921 86 THR C O 1
ATOM 2956 N N . LEU C 1 87 ? -89.83605 10.45386 -50.15141 1.000 120.59946 87 LEU C N 1
ATOM 2957 C CA . LEU C 1 87 ? -90.43536 11.77783 -50.25242 1.000 110.59896 87 LEU C CA 1
ATOM 2958 C C . LEU C 1 87 ? -91.47805 11.78974 -51.36282 1.000 117.19913 87 LEU C C 1
ATOM 2959 O O . LEU C 1 87 ? -91.27585 11.19034 -52.42432 1.000 98.64720 87 LEU C O 1
ATOM 2964 N N . TYR C 1 88 ? -92.59612 12.46454 -51.11185 1.000 115.81090 88 TYR C N 1
ATOM 2965 C CA . TYR C 1 88 ? -93.70489 12.52208 -52.05282 1.000 102.56806 88 TYR C CA 1
ATOM 2966 C C . TYR C 1 88 ? -93.80133 13.91468 -52.65866 1.000 105.77486 88 TYR C C 1
ATOM 2967 O O . TYR C 1 88 ? -93.64696 14.92155 -51.95989 1.000 117.02910 88 TYR C O 1
ATOM 2976 N N . ARG C 1 89 ? -94.05863 13.96136 -53.96184 1.000 125.02452 89 ARG C N 1
ATOM 2977 C CA . ARG C 1 89 ? -94.02664 15.19904 -54.72567 1.000 122.28651 89 ARG C CA 1
ATOM 2978 C C . ARG C 1 89 ? -95.45023 15.69399 -54.93652 1.000 116.49899 89 ARG C C 1
ATOM 2979 O O . ARG C 1 89 ? -96.33936 14.91072 -55.28637 1.000 107.54733 89 ARG C O 1
ATOM 2987 N N . PHE C 1 90 ? -95.66246 16.98894 -54.72285 1.000 100.46348 90 PHE C N 1
ATOM 2988 C CA . PHE C 1 90 ? -96.99187 17.56889 -54.85009 1.000 99.46824 90 PHE C CA 1
ATOM 2989 C C . PHE C 1 90 ? -96.86351 19.06808 -55.07705 1.000 97.22811 90 PHE C C 1
ATOM 2990 O O . PHE C 1 90 ? -95.77784 19.64510 -54.98485 1.000 103.08578 90 PHE C O 1
ATOM 2998 N N . PHE C 1 91 ? -97.99743 19.69058 -55.37855 1.000 100.42883 91 PHE C N 1
ATOM 2999 C CA . PHE C 1 91 ? -98.07699 21.12099 -55.62798 1.000 97.62016 91 PHE C CA 1
ATOM 3000 C C . PHE C 1 91 ? -99.12749 21.73358 -54.72039 1.000 104.73753 91 PHE C C 1
ATOM 3001 O O . PHE C 1 91 ? -100.19664 21.15292 -54.51799 1.000 105.03453 91 PHE C O 1
ATOM 3009 N N . ILE C 1 92 ? -98.82620 22.90675 -54.17471 1.000 104.03872 92 ILE C N 1
ATOM 3010 C CA . ILE C 1 92 ? -99.80366 23.68333 -53.41787 1.000 113.46551 92 ILE C CA 1
ATOM 3011 C C . ILE C 1 92 ? -99.78964 25.11474 -53.92804 1.000 105.32738 92 ILE C C 1
ATOM 3012 O O . ILE C 1 92 ? -98.79868 25.83587 -53.74971 1.000 96.40541 92 ILE C O 1
ATOM 3017 N N . ASP C 1 93 ? -100.89718 25.52991 -54.54408 1.000 107.81207 93 ASP C N 1
ATOM 3018 C CA . ASP C 1 93 ? -101.04208 26.86643 -55.11483 1.000 105.51222 93 ASP C CA 1
ATOM 3019 C C . ASP C 1 93 ? -99.93255 27.16050 -56.11399 1.000 106.37621 93 ASP C C 1
ATOM 3020 O O . ASP C 1 93 ? -99.50219 28.30536 -56.26196 1.000 109.81624 93 ASP C O 1
ATOM 3025 N N . GLY C 1 94 ? -99.45978 26.12387 -56.80278 1.000 111.12335 94 GLY C N 1
ATOM 3026 C CA . GLY C 1 94 ? -98.41957 26.27938 -57.79339 1.000 94.58618 94 GLY C CA 1
ATOM 3027 C C . GLY C 1 94 ? -97.00253 26.13451 -57.28322 1.000 112.02966 94 GLY C C 1
ATOM 3028 O O . GLY C 1 94 ? -96.06313 26.30639 -58.06934 1.000 105.25911 94 GLY C O 1
ATOM 3029 N N . GLN C 1 95 ? -96.81086 25.83584 -56.00021 1.000 125.82959 95 GLN C N 1
ATOM 3030 C CA . GLN C 1 95 ? -95.47507 25.70986 -55.42938 1.000 109.32914 95 GLN C CA 1
ATOM 3031 C C . GLN C 1 95 ? -94.99897 24.26340 -55.48319 1.000 113.50820 95 GLN C C 1
ATOM 3032 O O . GLN C 1 95 ? -95.68642 23.35510 -55.00508 1.000 101.25652 95 GLN C O 1
ATOM 3038 N N . ASP C 1 96 ? -93.82311 24.05788 -56.07273 1.000 119.17150 96 ASP C N 1
ATOM 3039 C CA . ASP C 1 96 ? -93.19957 22.74077 -56.09688 1.000 112.31745 96 ASP C CA 1
ATOM 3040 C C . ASP C 1 96 ? -92.75081 22.36305 -54.68795 1.000 119.06468 96 ASP C C 1
ATOM 3041 O O . ASP C 1 96 ? -91.92681 23.06074 -54.08661 1.000 108.32986 96 ASP C O 1
ATOM 3046 N N . GLN C 1 97 ? -93.28955 21.26447 -54.15842 1.000 88.62295 97 GLN C N 1
ATOM 3047 C CA . GLN C 1 97 ? -93.01765 20.85464 -52.78871 1.000 109.07666 97 GLN C CA 1
ATOM 3048 C C . GLN C 1 97 ? -92.73150 19.36060 -52.71209 1.000 112.33521 97 GLN C C 1
ATOM 3049 O O . GLN C 1 97 ? -93.04531 18.59236 -53.62541 1.000 114.60049 97 GLN C O 1
ATOM 3055 N N . GLU C 1 98 ? -92.12950 18.96684 -51.58822 1.000 111.89041 98 GLU C N 1
ATOM 3056 C CA . GLU C 1 98 ? -91.85592 17.57568 -51.24484 1.000 112.30470 98 GLU C CA 1
ATOM 3057 C C . GLU C 1 98 ? -92.27826 17.33492 -49.80143 1.000 116.68957 98 GLU C C 1
ATOM 3058 O O . GLU C 1 98 ? -92.01384 18.16718 -48.92588 1.000 125.75640 98 GLU C O 1
ATOM 3064 N N . TRP C 1 99 ? -92.95996 16.21652 -49.56163 1.000 102.72770 99 TRP C N 1
ATOM 3065 C CA . TRP C 1 99 ? -93.42471 15.86782 -48.23267 1.000 96.36803 99 TRP C CA 1
ATOM 3066 C C . TRP C 1 99 ? -92.80998 14.54799 -47.78792 1.000 103.52177 99 TRP C C 1
ATOM 3067 O O . TRP C 1 99 ? -92.87413 13.55830 -48.53067 1.000 110.47541 99 TRP C O 1
ATOM 3078 N N . PRO C 1 100 ? -92.20109 14.49017 -46.59931 1.000 95.06446 100 PRO C N 1
ATOM 3079 C CA . PRO C 1 100 ? -91.49553 13.26916 -46.18561 1.000 85.33794 100 PRO C CA 1
ATOM 3080 C C . PRO C 1 100 ? -92.40238 12.15850 -45.68919 1.000 98.32500 100 PRO C C 1
ATOM 3081 O O . PRO C 1 100 ? -91.93160 11.02317 -45.53753 1.000 97.47690 100 PRO C O 1
ATOM 3085 N N . VAL C 1 101 ? -93.67455 12.43820 -45.43388 1.000 106.70184 101 VAL C N 1
ATOM 3086 C CA . VAL C 1 101 ? -94.59849 11.44565 -44.90512 1.000 114.93092 101 VAL C CA 1
ATOM 3087 C C . VAL C 1 101 ? -95.68891 11.17727 -45.93100 1.000 119.15838 101 VAL C C 1
ATOM 3088 O O . VAL C 1 101 ? -96.07988 12.05917 -46.70271 1.000 110.47078 101 VAL C O 1
ATOM 3092 N N . ARG C 1 102 ? -96.16090 9.92906 -45.94936 1.000 128.24416 102 ARG C N 1
ATOM 3093 C CA . ARG C 1 102 ? -97.19283 9.52615 -46.89436 1.000 104.80760 102 ARG C CA 1
ATOM 3094 C C . ARG C 1 102 ? -98.47664 10.32881 -46.72072 1.000 107.22025 102 ARG C C 1
ATOM 3095 O O . ARG C 1 102 ? -99.23395 10.48310 -47.68547 1.000 105.06375 102 ARG C O 1
ATOM 3103 N N . GLY C 1 103 ? -98.72367 10.86563 -45.52801 1.000 107.47873 103 GLY C N 1
ATOM 3104 C CA . GLY C 1 103 ? -99.94277 11.59488 -45.23426 1.000 107.48262 103 GLY C CA 1
ATOM 3105 C C . GLY C 1 103 ? -99.68486 13.07036 -44.99310 1.000 102.42951 103 GLY C C 1
ATOM 3106 O O . GLY C 1 103 ? -98.62345 13.45943 -44.50261 1.000 103.42969 103 GLY C O 1
ATOM 3107 N N . ILE C 1 104 ? -100.66843 13.89132 -45.34563 1.000 106.25684 104 ILE C N 1
ATOM 3108 C CA . ILE C 1 104 ? -100.63899 15.32496 -45.07628 1.000 106.20589 104 ILE C CA 1
ATOM 3109 C C . ILE C 1 104 ? -102.07328 15.78516 -44.86288 1.000 113.44419 104 ILE C C 1
ATOM 3110 O O . ILE C 1 104 ? -102.99846 15.30961 -45.52724 1.000 112.61997 104 ILE C O 1
ATOM 3115 N N . THR C 1 105 ? -102.26339 16.68544 -43.90980 1.000 109.90521 105 THR C N 1
ATOM 3116 C CA . THR C 1 105 ? -103.59740 17.13331 -43.54834 1.000 120.36608 105 THR C CA 1
ATOM 3117 C C . THR C 1 105 ? -103.91632 18.46134 -44.22489 1.000 118.45017 105 THR C C 1
ATOM 3118 O O . THR C 1 105 ? -103.02745 19.19949 -44.65587 1.000 120.13417 105 THR C O 1
ATOM 3122 N N . GLY C 1 106 ? -105.21610 18.73869 -44.34087 1.000 119.22788 106 GLY C N 1
ATOM 3123 C CA . GLY C 1 106 ? -105.64945 19.97016 -44.98110 1.000 117.62648 106 GLY C CA 1
ATOM 3124 C C . GLY C 1 106 ? -105.11808 21.20907 -44.28895 1.000 123.56696 106 GLY C C 1
ATOM 3125 O O . GLY C 1 106 ? -104.79787 22.20726 -44.94000 1.000 124.13139 106 GLY C O 1
ATOM 3126 N N . VAL C 1 107 ? -105.02212 21.16616 -42.95868 1.000 126.30101 107 VAL C N 1
ATOM 3127 C CA . VAL C 1 107 ? -104.51073 22.31884 -42.22567 1.000 127.43643 107 VAL C CA 1
ATOM 3128 C C . VAL C 1 107 ? -103.03561 22.54129 -42.54467 1.000 108.87138 107 VAL C C 1
ATOM 3129 O O . VAL C 1 107 ? -102.57541 23.68487 -42.63755 1.000 105.24782 107 VAL C O 1
ATOM 3133 N N . VAL C 1 108 ? -102.27347 21.45974 -42.72754 1.000 100.05396 108 VAL C N 1
ATOM 3134 C CA . VAL C 1 108 ? -100.87343 21.59718 -43.11750 1.000 109.75405 108 VAL C CA 1
ATOM 3135 C C . VAL C 1 108 ? -100.76210 22.16814 -44.52705 1.000 122.24026 108 VAL C C 1
ATOM 3136 O O . VAL C 1 108 ? -99.94126 23.05671 -44.78783 1.000 108.12758 108 VAL C O 1
ATOM 3140 N N . LEU C 1 109 ? -101.57675 21.66223 -45.45728 1.000 120.58692 109 LEU C N 1
ATOM 3141 C CA . LEU C 1 109 ? -101.58378 22.18285 -46.82166 1.000 118.39686 109 LEU C CA 1
ATOM 3142 C C . LEU C 1 109 ? -101.88534 23.67697 -46.84070 1.000 119.31032 109 LEU C C 1
ATOM 3143 O O . LEU C 1 109 ? -101.11585 24.47321 -47.39054 1.000 124.76021 109 LEU C O 1
ATOM 3148 N N . LYS C 1 110 ? -103.02300 24.07312 -46.26308 1.000 115.59459 110 LYS C N 1
ATOM 3149 C CA . LYS C 1 110 ? -103.36149 25.49094 -46.18867 1.000 107.89894 110 LYS C CA 1
ATOM 3150 C C . LYS C 1 110 ? -102.29684 26.29297 -45.45000 1.000 110.18433 110 LYS C C 1
ATOM 3151 O O . LYS C 1 110 ? -102.12967 27.48852 -45.71354 1.000 104.43243 110 LYS C O 1
ATOM 3157 N N . THR C 1 111 ? -101.56914 25.66072 -44.52674 1.000 117.73230 111 THR C N 1
ATOM 3158 C CA . THR C 1 111 ? -100.45193 26.33830 -43.87477 1.000 115.54251 111 THR C CA 1
ATOM 3159 C C . THR C 1 111 ? -99.27816 26.49933 -44.83241 1.000 116.63903 111 THR C C 1
ATOM 3160 O O . THR C 1 111 ? -98.67057 27.57387 -44.91080 1.000 118.13292 111 THR C O 1
ATOM 3164 N N . LEU C 1 112 ? -98.92391 25.42689 -45.54592 1.000 114.59026 112 LEU C N 1
ATOM 3165 C CA . LEU C 1 112 ? -97.88397 25.52592 -46.56494 1.000 116.89360 112 LEU C CA 1
ATOM 3166 C C . LEU C 1 112 ? -98.21957 26.60608 -47.58467 1.000 97.53522 112 LEU C C 1
ATOM 3167 O O . LEU C 1 112 ? -97.33262 27.33277 -48.04776 1.000 95.34841 112 LEU C O 1
ATOM 3172 N N . ALA C 1 113 ? -99.49878 26.72447 -47.94730 1.000 100.60986 113 ALA C N 1
ATOM 3173 C CA . ALA C 1 113 ? -99.93751 27.74633 -48.88873 1.000 121.26193 113 ALA C CA 1
ATOM 3174 C C . ALA C 1 113 ? -99.85129 29.15345 -48.31331 1.000 113.40560 113 ALA C C 1
ATOM 3175 O O . ALA C 1 113 ? -99.98411 30.12123 -49.06915 1.000 105.47861 113 ALA C O 1
ATOM 3177 N N . GLY C 1 114 ? -99.62049 29.29331 -47.00997 1.000 119.51503 114 GLY C N 1
ATOM 3178 C CA . GLY C 1 114 ? -99.53105 30.60580 -46.40358 1.000 117.77431 114 GLY C CA 1
ATOM 3179 C C . GLY C 1 114 ? -100.85085 31.30598 -46.18796 1.000 107.85043 114 GLY C C 1
ATOM 3180 O O . GLY C 1 114 ? -100.88015 32.53871 -46.11795 1.000 104.36538 114 GLY C O 1
ATOM 3181 N N . VAL C 1 115 ? -101.94752 30.56223 -46.08525 1.000 108.36882 115 VAL C N 1
ATOM 3182 C CA . VAL C 1 115 ? -103.25839 31.14328 -45.84719 1.000 122.92060 115 VAL C CA 1
ATOM 3183 C C . VAL C 1 115 ? -103.66901 30.85804 -44.40970 1.000 135.59996 115 VAL C C 1
ATOM 3184 O O . VAL C 1 115 ? -103.10318 29.99810 -43.72763 1.000 136.22991 115 VAL C O 1
ATOM 3188 N N . ASP C 1 116 ? -104.66308 31.60743 -43.94434 1.000 134.15785 116 ASP C N 1
ATOM 3189 C CA . ASP C 1 116 ? -105.29005 31.33330 -42.65971 1.000 137.24323 116 ASP C CA 1
ATOM 3190 C C . ASP C 1 116 ? -106.23796 30.15143 -42.83840 1.000 145.62610 116 ASP C C 1
ATOM 3191 O O . ASP C 1 116 ? -107.26704 30.27974 -43.51599 1.000 139.51471 116 ASP C O 1
ATOM 3196 N N . PRO C 1 117 ? -105.91134 28.98612 -42.27043 1.000 144.41671 117 PRO C N 1
ATOM 3197 C CA . PRO C 1 117 ? -106.70057 27.77004 -42.54181 1.000 136.93856 117 PRO C CA 1
ATOM 3198 C C . PRO C 1 117 ? -108.18490 27.90461 -42.25354 1.000 135.32497 117 PRO C C 1
ATOM 3199 O O . PRO C 1 117 ? -108.99355 27.20399 -42.87670 1.000 137.35263 117 PRO C O 1
ATOM 3203 N N . ALA C 1 118 ? -108.57077 28.77018 -41.31418 1.000 141.38843 118 ALA C N 1
ATOM 3204 C CA . ALA C 1 118 ? -109.98723 28.93524 -41.00866 1.000 144.65063 118 ALA C CA 1
ATOM 3205 C C . ALA C 1 118 ? -110.74285 29.61097 -42.14701 1.000 148.37595 118 ALA C C 1
ATOM 3206 O O . ALA C 1 118 ? -111.91902 29.30520 -42.37367 1.000 150.76480 118 ALA C O 1
ATOM 3208 N N . ALA C 1 119 ? -110.09886 30.52352 -42.86939 1.000 149.91674 119 ALA C N 1
ATOM 3209 C CA . ALA C 1 119 ? -110.78245 31.31933 -43.88018 1.000 147.20752 119 ALA C CA 1
ATOM 3210 C C . ALA C 1 119 ? -110.68435 30.72676 -45.28122 1.000 129.74476 119 ALA C C 1
ATOM 3211 O O . ALA C 1 119 ? -111.23159 31.31080 -46.22204 1.000 128.57412 119 ALA C O 1
ATOM 3213 N N . PHE C 1 120 ? -110.01594 29.58727 -45.44821 1.000 138.59608 120 PHE C N 1
ATOM 3214 C CA . PHE C 1 120 ? -109.78831 29.00918 -46.76409 1.000 123.50637 120 PHE C CA 1
ATOM 3215 C C . PHE C 1 120 ? -110.12557 27.52728 -46.74446 1.000 123.67461 120 PHE C C 1
ATOM 3216 O O . PHE C 1 120 ? -110.13843 26.88158 -45.69356 1.000 137.67480 120 PHE C O 1
ATOM 3224 N N . GLU C 1 121 ? -110.41802 27.00290 -47.92877 1.000 122.28779 121 GLU C N 1
ATOM 3225 C CA . GLU C 1 121 ? -110.54375 25.57433 -48.15582 1.000 130.14403 121 GLU C CA 1
ATOM 3226 C C . GLU C 1 121 ? -109.50443 25.15299 -49.18478 1.000 121.66534 121 GLU C C 1
ATOM 3227 O O . GLU C 1 121 ? -109.19094 25.90737 -50.11058 1.000 137.19209 121 GLU C O 1
ATOM 3233 N N . VAL C 1 122 ? -108.97600 23.94208 -49.02874 1.000 116.36043 122 VAL C N 1
ATOM 3234 C CA . VAL C 1 122 ? -107.99690 23.38985 -49.95718 1.000 115.29985 122 VAL C CA 1
ATOM 3235 C C . VAL C 1 122 ? -108.62724 22.20709 -50.67957 1.000 123.17062 122 VAL C C 1
ATOM 3236 O O . VAL C 1 122 ? -109.31426 21.37926 -50.06759 1.000 126.02541 122 VAL C O 1
ATOM 3240 N N . PHE C 1 123 ? -108.41233 22.14770 -51.99068 1.000 118.77628 123 PHE C N 1
ATOM 3241 C CA . PHE C 1 123 ? -108.94802 21.09563 -52.83870 1.000 121.42949 123 PHE C CA 1
ATOM 3242 C C . PHE C 1 123 ? -107.81471 20.40074 -53.57251 1.000 128.57382 123 PHE C C 1
ATOM 3243 O O . PHE C 1 123 ? -106.83585 21.04099 -53.96707 1.000 132.14137 123 PHE C O 1
ATOM 3251 N N . LEU C 1 124 ? -107.95381 19.09282 -53.76372 1.000 128.60444 124 LEU C N 1
ATOM 3252 C CA . LEU C 1 124 ? -107.13373 18.38832 -54.74083 1.000 123.08224 124 LEU C CA 1
ATOM 3253 C C . LEU C 1 124 ? -107.72113 18.65655 -56.11873 1.000 129.57912 124 LEU C C 1
ATOM 3254 O O . LEU C 1 124 ? -108.79593 18.14821 -56.45463 1.000 134.72022 124 LEU C O 1
ATOM 3259 N N . VAL C 1 125 ? -107.02277 19.45573 -56.91627 1.000 140.01727 125 VAL C N 1
ATOM 3260 C CA . VAL C 1 125 ? -107.52837 19.85255 -58.22385 1.000 137.48868 125 VAL C CA 1
ATOM 3261 C C . VAL C 1 125 ? -107.35302 18.68508 -59.18616 1.000 134.54588 125 VAL C C 1
ATOM 3262 O O . VAL C 1 125 ? -106.23576 18.19376 -59.38590 1.000 134.81505 125 VAL C O 1
ATOM 3266 N N . ILE C 1 126 ? -108.45374 18.24129 -59.77459 1.000 133.21135 126 ILE C N 1
ATOM 3267 C CA . ILE C 1 126 ? -108.43180 17.18837 -60.78887 1.000 137.85483 126 ILE C CA 1
ATOM 3268 C C . ILE C 1 126 ? -108.78498 17.84231 -62.12087 1.000 145.63958 126 ILE C C 1
ATOM 3269 O O . ILE C 1 126 ? -109.92056 18.30655 -62.30128 1.000 141.43036 126 ILE C O 1
ATOM 3274 N N . PRO C 1 127 ? -107.85535 17.91109 -63.06856 1.000 149.04004 127 PRO C N 1
ATOM 3275 C CA . PRO C 1 127 ? -108.15953 18.54109 -64.35822 1.000 137.44513 127 PRO C CA 1
ATOM 3276 C C . PRO C 1 127 ? -109.22465 17.75712 -65.11095 1.000 134.45060 127 PRO C C 1
ATOM 3277 O O . PRO C 1 127 ? -109.09175 16.55287 -65.33887 1.000 143.75879 127 PRO C O 1
ATOM 3281 N N . GLY C 1 128 ? -110.28746 18.45790 -65.50501 1.000 129.50600 128 GLY C N 1
ATOM 3282 C CA . GLY C 1 128 ? -111.38596 17.85568 -66.23040 1.000 146.08117 128 GLY C CA 1
ATOM 3283 C C . GLY C 1 128 ? -112.38281 17.09546 -65.38502 1.000 142.61428 128 GLY C C 1
ATOM 3284 O O . GLY C 1 128 ? -113.46312 16.75877 -65.88625 1.000 147.11388 128 GLY C O 1
ATOM 3285 N N . ASP C 1 129 ? -112.06795 16.81648 -64.12543 1.000 152.37116 129 ASP C N 1
ATOM 3286 C CA . ASP C 1 129 ? -112.97233 16.12996 -63.21826 1.000 154.57241 129 ASP C CA 1
ATOM 3287 C C . ASP C 1 129 ? -113.30033 17.02914 -62.03254 1.000 163.10905 129 ASP C C 1
ATOM 3288 O O . ASP C 1 129 ? -112.74605 18.11947 -61.87218 1.000 159.68208 129 ASP C O 1
ATOM 3293 N N . ASP C 1 130 ? -114.21948 16.55234 -61.19855 1.000 171.15521 130 ASP C N 1
ATOM 3294 C CA . ASP C 1 130 ? -114.64908 17.30985 -60.03405 1.000 173.12569 130 ASP C CA 1
ATOM 3295 C C . ASP C 1 130 ? -113.53322 17.34226 -58.99974 1.000 169.89161 130 ASP C C 1
ATOM 3296 O O . ASP C 1 130 ? -112.82281 16.35338 -58.79772 1.000 159.17386 130 ASP C O 1
ATOM 3301 N N . ASP C 1 131 ? -113.38461 18.48302 -58.33592 1.000 172.65472 131 ASP C N 1
ATOM 3302 C CA . ASP C 1 131 ? -112.32737 18.64056 -57.34943 1.000 164.85566 131 ASP C CA 1
ATOM 3303 C C . ASP C 1 131 ? -112.71957 18.02075 -56.01763 1.000 164.87683 131 ASP C C 1
ATOM 3304 O O . ASP C 1 131 ? -113.88082 18.07680 -55.60245 1.000 164.72806 131 ASP C O 1
ATOM 3309 N N . ILE C 1 132 ? -111.72992 17.44147 -55.34633 1.000 162.15448 132 ILE C N 1
ATOM 3310 C CA . ILE C 1 132 ? -111.91539 16.75534 -54.07543 1.000 144.18274 132 ILE C CA 1
ATOM 3311 C C . ILE C 1 132 ? -111.42230 17.66614 -52.95994 1.000 143.29904 132 ILE C C 1
ATOM 3312 O O . ILE C 1 132 ? -110.24777 18.05473 -52.93950 1.000 142.42288 132 ILE C O 1
ATOM 3317 N N . ARG C 1 133 ? -112.31277 17.99321 -52.02413 1.000 134.58975 133 ARG C N 1
ATOM 3318 C CA . ARG C 1 133 ? -111.96855 18.86764 -50.90991 1.000 134.05345 133 ARG C CA 1
ATOM 3319 C C . ARG C 1 133 ? -111.21417 18.10315 -49.82982 1.000 127.54180 133 ARG C C 1
ATOM 3320 O O . ARG C 1 133 ? -111.61601 17.00366 -49.43687 1.000 117.12496 133 ARG C O 1
ATOM 3328 N N . VAL C 1 134 ? -110.12044 18.69124 -49.35312 1.000 133.12894 134 VAL C N 1
ATOM 3329 C CA . VAL C 1 134 ? -109.31395 18.12514 -48.27841 1.000 136.74527 134 VAL C CA 1
ATOM 3330 C C . VAL C 1 134 ? -109.66239 18.85153 -46.98673 1.000 138.14941 134 VAL C C 1
ATOM 3331 O O . VAL C 1 134 ? -109.40989 20.05485 -46.85638 1.000 135.26000 134 VAL C O 1
ATOM 3335 N N . GLU C 1 135 ? -110.23437 18.12647 -46.02997 1.000 139.83095 135 GLU C N 1
ATOM 3336 C CA . GLU C 1 135 ? -110.57777 18.71899 -44.74495 1.000 146.27276 135 GLU C CA 1
ATOM 3337 C C . GLU C 1 135 ? -109.31536 19.06252 -43.96130 1.000 142.97411 135 GLU C C 1
ATOM 3338 O O . GLU C 1 135 ? -108.25641 18.45975 -44.15468 1.000 149.12008 135 GLU C O 1
ATOM 3344 N N . ASP C 1 136 ? -109.43897 20.06439 -43.08439 1.000 153.69430 136 ASP C N 1
ATOM 3345 C CA . ASP C 1 136 ? -108.30620 20.53834 -42.29098 1.000 157.52855 136 ASP C CA 1
ATOM 3346 C C . ASP C 1 136 ? -107.55226 19.39237 -41.62439 1.000 149.02158 136 ASP C C 1
ATOM 3347 O O . ASP C 1 136 ? -106.31819 19.33342 -41.67182 1.000 145.27032 136 ASP C O 1
ATOM 3352 N N . HIS C 1 137 ? -108.28038 18.47182 -40.99483 1.000 146.48551 137 HIS C N 1
ATOM 3353 C CA . HIS C 1 137 ? -107.67420 17.38496 -40.23920 1.000 142.01021 137 HIS C CA 1
ATOM 3354 C C . HIS C 1 137 ? -107.84314 16.03069 -40.91776 1.000 146.06712 137 HIS C C 1
ATOM 3355 O O . HIS C 1 137 ? -107.50226 15.00195 -40.32262 1.000 145.44325 137 HIS C O 1
ATOM 3362 N N . GLU C 1 138 ? -108.35916 16.00609 -42.14466 1.000 148.83472 138 GLU C N 1
ATOM 3363 C CA . GLU C 1 138 ? -108.32629 14.79590 -42.95564 1.000 143.28980 138 GLU C CA 1
ATOM 3364 C C . GLU C 1 138 ? -106.89638 14.47543 -43.36689 1.000 138.53098 138 GLU C C 1
ATOM 3365 O O . GLU C 1 138 ? -106.19170 15.32816 -43.91477 1.000 139.74065 138 GLU C O 1
ATOM 3371 N N . LEU C 1 139 ? -106.47413 13.23861 -43.12174 1.000 136.24247 139 LEU C N 1
ATOM 3372 C CA . LEU C 1 139 ? -105.14924 12.79245 -43.53429 1.000 132.11835 139 LEU C CA 1
ATOM 3373 C C . LEU C 1 139 ? -105.21724 12.36276 -44.99477 1.000 125.03095 139 LEU C C 1
ATOM 3374 O O . LEU C 1 139 ? -105.81444 11.33151 -45.32112 1.000 134.62789 139 LEU C O 1
ATOM 3379 N N . PHE C 1 140 ? -104.60219 13.15310 -45.87246 1.000 124.62212 140 PHE C N 1
ATOM 3380 C CA . PHE C 1 140 ? -104.63041 12.90472 -47.30743 1.000 124.14985 140 PHE C CA 1
ATOM 3381 C C . PHE C 1 140 ? -103.47626 11.99640 -47.70935 1.000 119.90605 140 PHE C C 1
ATOM 3382 O O . PHE C 1 140 ? -102.34334 12.17125 -47.25244 1.000 124.39648 140 PHE C O 1
ATOM 3390 N N . ASP C 1 141 ? -103.77339 11.02243 -48.56635 1.000 118.27947 141 ASP C N 1
ATOM 3391 C CA . ASP C 1 141 ? -102.78537 10.03905 -49.00513 1.000 122.48906 141 ASP C CA 1
ATOM 3392 C C . ASP C 1 141 ? -102.05165 10.59134 -50.22148 1.000 135.96714 141 ASP C C 1
ATOM 3393 O O . ASP C 1 141 ? -102.59473 10.62106 -51.32848 1.000 131.92147 141 ASP C O 1
ATOM 3398 N N . LEU C 1 142 ? -100.81067 11.03332 -50.01799 1.000 133.10596 142 LEU C N 1
ATOM 3399 C CA . LEU C 1 142 ? -99.98871 11.52229 -51.11792 1.000 120.45504 142 LEU C CA 1
ATOM 3400 C C . LEU C 1 142 ? -99.34278 10.40007 -51.92128 1.000 122.13289 142 LEU C C 1
ATOM 3401 O O . LEU C 1 142 ? -98.66234 10.68328 -52.91303 1.000 140.82592 142 LEU C O 1
ATOM 3406 N N . ALA C 1 143 ? -99.54496 9.14297 -51.52864 1.000 122.88245 143 ALA C N 1
ATOM 3407 C CA . ALA C 1 143 ? -99.00761 7.99730 -52.25190 1.000 124.79339 143 ALA C CA 1
ATOM 3408 C C . ALA C 1 143 ? -99.84186 7.62092 -53.46657 1.000 123.89628 143 ALA C C 1
ATOM 3409 O O . ALA C 1 143 ? -99.52811 6.62639 -54.12977 1.000 122.63929 143 ALA C O 1
ATOM 3411 N N . ARG C 1 144 ? -100.89846 8.37473 -53.75476 1.000 140.69081 144 ARG C N 1
ATOM 3412 C CA . ARG C 1 144 ? -101.71203 8.13086 -54.93581 1.000 147.21091 144 ARG C CA 1
ATOM 3413 C C . ARG C 1 144 ? -100.88422 8.28207 -56.20602 1.000 149.14072 144 ARG C C 1
ATOM 3414 O O . ARG C 1 144 ? -99.94135 9.07706 -56.27173 1.000 145.13823 144 ARG C O 1
ATOM 3422 N N . LYS C 1 145 ? -101.23918 7.49102 -57.21701 1.000 133.87672 145 LYS C N 1
ATOM 3423 C CA . LYS C 1 145 ? -100.58567 7.59736 -58.51279 1.000 127.15923 145 LYS C CA 1
ATOM 3424 C C . LYS C 1 145 ? -100.76824 9.00304 -59.06663 1.000 133.07734 145 LYS C C 1
ATOM 3425 O O . LYS C 1 145 ? -101.87727 9.54483 -59.06592 1.000 136.76663 145 LYS C O 1
ATOM 3431 N N . GLY C 1 146 ? -99.67699 9.59187 -59.53958 1.000 142.84796 146 GLY C N 1
ATOM 3432 C CA . GLY C 1 146 ? -99.70220 10.93442 -60.07818 1.000 136.19915 146 GLY C CA 1
ATOM 3433 C C . GLY C 1 146 ? -99.21467 11.96412 -59.07230 1.000 133.45962 146 GLY C C 1
ATOM 3434 O O . GLY C 1 146 ? -99.08343 11.70883 -57.87225 1.000 139.24622 146 GLY C O 1
ATOM 3435 N N . VAL C 1 147 ? -98.94643 13.15792 -59.58982 1.000 124.01756 147 VAL C N 1
ATOM 3436 C CA . VAL C 1 147 ? -98.53809 14.29323 -58.77028 1.000 102.64220 147 VAL C CA 1
ATOM 3437 C C . VAL C 1 147 ? -99.78522 15.06336 -58.35571 1.000 118.30388 147 VAL C C 1
ATOM 3438 O O . VAL C 1 147 ? -100.55912 15.51850 -59.20519 1.000 126.75401 147 VAL C O 1
ATOM 3442 N N . GLU C 1 148 ? -99.98519 15.19485 -57.04892 1.000 125.36146 148 GLU C N 1
ATOM 3443 C CA . GLU C 1 148 ? -101.19799 15.78974 -56.50694 1.000 120.39354 148 GLU C CA 1
ATOM 3444 C C . GLU C 1 148 ? -101.12873 17.31069 -56.60232 1.000 116.75154 148 GLU C C 1
ATOM 3445 O O . GLU C 1 148 ? -100.13085 17.92094 -56.20710 1.000 114.82681 148 GLU C O 1
ATOM 3451 N N . HIS C 1 149 ? -102.18809 17.92201 -57.12530 1.000 118.16842 149 HIS C N 1
ATOM 3452 C CA . HIS C 1 149 ? -102.25465 19.36746 -57.31406 1.000 108.54852 149 HIS C CA 1
ATOM 3453 C C . HIS C 1 149 ? -103.30196 19.94846 -56.37532 1.000 122.98581 149 HIS C C 1
ATOM 3454 O O . HIS C 1 149 ? -104.48763 19.61870 -56.48303 1.000 129.04446 149 HIS C O 1
ATOM 3461 N N . PHE C 1 150 ? -102.86277 20.80489 -55.45653 1.000 115.80896 150 PHE C N 1
ATOM 3462 C CA . PHE C 1 150 ? -103.73363 21.39583 -54.45178 1.000 116.48341 150 PHE C CA 1
ATOM 3463 C C . PHE C 1 150 ? -103.82016 22.90261 -54.65494 1.000 111.18468 150 PHE C C 1
ATOM 3464 O O . PHE C 1 150 ? -102.83007 23.55091 -55.00966 1.000 106.23616 150 PHE C O 1
ATOM 3472 N N . GLN C 1 151 ? -105.00807 23.45710 -54.42311 1.000 114.85479 151 GLN C N 1
ATOM 3473 C CA . GLN C 1 151 ? -105.23437 24.88881 -54.55370 1.000 120.13999 151 GLN C CA 1
ATOM 3474 C C . GLN C 1 151 ? -106.21223 25.34570 -53.48342 1.000 122.40714 151 GLN C C 1
ATOM 3475 O O . GLN C 1 151 ? -107.19071 24.65232 -53.19046 1.000 125.91727 151 GLN C O 1
ATOM 3481 N N . THR C 1 152 ? -105.93654 26.50740 -52.89664 1.000 120.33245 152 THR C N 1
ATOM 3482 C CA . THR C 1 152 ? -106.74503 27.04454 -51.81248 1.000 131.04700 152 THR C CA 1
ATOM 3483 C C . THR C 1 152 ? -107.76969 28.03170 -52.35685 1.000 127.83313 152 THR C C 1
ATOM 3484 O O . THR C 1 152 ? -107.46143 28.84935 -53.22975 1.000 127.97742 152 THR C O 1
ATOM 3488 N N . VAL C 1 153 ? -108.99081 27.94236 -51.83432 1.000 132.46360 153 VAL C N 1
ATOM 3489 C CA . VAL C 1 153 ? -110.11115 28.78555 -52.23439 1.000 137.21554 153 VAL C CA 1
ATOM 3490 C C . VAL C 1 153 ? -110.65501 29.46909 -50.98851 1.000 132.32758 153 VAL C C 1
ATOM 3491 O O . VAL C 1 153 ? -110.80748 28.82448 -49.94356 1.000 129.61320 153 VAL C O 1
ATOM 3495 N N . LYS C 1 154 ? -110.92302 30.77240 -51.08951 1.000 129.74168 154 LYS C N 1
ATOM 3496 C CA . LYS C 1 154 ? -111.47959 31.49958 -49.95448 1.000 124.06376 154 LYS C CA 1
ATOM 3497 C C . LYS C 1 154 ? -112.79872 30.88235 -49.51122 1.000 134.42208 154 LYS C C 1
ATOM 3498 O O . LYS C 1 154 ? -113.71894 30.70148 -50.31487 1.000 113.98927 154 LYS C O 1
ATOM 3504 N N . ARG C 1 155 ? -112.88067 30.55997 -48.22235 1.000 151.24511 155 ARG C N 1
ATOM 3505 C CA . ARG C 1 155 ? -114.08218 29.99288 -47.61990 1.000 149.16532 155 ARG C CA 1
ATOM 3506 C C . ARG C 1 155 ? -114.99059 31.12399 -47.16117 1.000 152.78281 155 ARG C C 1
ATOM 3507 O O . ARG C 1 155 ? -114.75205 31.72241 -46.10972 1.000 163.66524 155 ARG C O 1
ATOM 3515 N N . LYS C 1 156 ? -116.00847 31.43038 -47.96912 1.000 151.55751 156 LYS C N 1
ATOM 3516 C CA . LYS C 1 156 ? -116.99114 32.46885 -47.67148 1.000 161.55241 156 LYS C CA 1
ATOM 3517 C C . LYS C 1 156 ? -117.25788 32.61783 -46.17236 1.000 177.20655 156 LYS C C 1
ATOM 3518 O O . LYS C 1 156 ? -116.97827 33.66786 -45.58610 1.000 183.84494 156 LYS C O 1
ATOM 3520 N N . ALA C 1 157 ? -117.75850 31.56918 -45.51485 1.000 175.19235 157 ALA C N 1
ATOM 3521 C CA . ALA C 1 157 ? -118.00196 31.66517 -44.07711 1.000 172.06922 157 ALA C CA 1
ATOM 3522 C C . ALA C 1 157 ? -116.98602 30.83574 -43.30230 1.000 169.51805 157 ALA C C 1
ATOM 3523 O O . ALA C 1 157 ? -117.05897 29.59598 -43.32093 1.000 166.03886 157 ALA C O 1
ATOM 3525 N N . PRO C 1 158 ? -116.01600 31.46804 -42.59911 1.000 173.84419 158 PRO C N 1
ATOM 3526 C CA . PRO C 1 158 ? -115.11481 30.70055 -41.72317 1.000 181.57080 158 PRO C CA 1
ATOM 3527 C C . PRO C 1 158 ? -115.86647 29.73147 -40.81495 1.000 188.22653 158 PRO C C 1
ATOM 3528 O O . PRO C 1 158 ? -116.56693 30.14608 -39.88489 1.000 179.26204 158 PRO C O 1
ATOM 3532 N N . ALA C 1 159 ? -115.73636 28.43507 -41.10203 1.000 178.89294 159 ALA C N 1
ATOM 3533 C CA . ALA C 1 159 ? -116.51109 27.38265 -40.44301 1.000 175.56498 159 ALA C CA 1
ATOM 3534 C C . ALA C 1 159 ? -115.72223 26.72612 -39.31332 1.000 169.75510 159 ALA C C 1
ATOM 3535 O O . ALA C 1 159 ? -116.30292 26.19935 -38.36130 1.000 168.03586 159 ALA C O 1
ATOM 3537 N N . ARG D 1 10 ? -63.74849 29.52918 -56.18812 1.000 168.86046 10 ARG D N 1
ATOM 3538 C CA . ARG D 1 10 ? -62.87565 28.39403 -56.46923 1.000 155.07300 10 ARG D CA 1
ATOM 3539 C C . ARG D 1 10 ? -61.59145 28.47312 -55.64368 1.000 161.12396 10 ARG D C 1
ATOM 3540 O O . ARG D 1 10 ? -60.77616 29.37435 -55.83985 1.000 164.91453 10 ARG D O 1
ATOM 3542 N N . VAL D 1 11 ? -61.42333 27.53044 -54.71754 1.000 137.22648 11 VAL D N 1
ATOM 3543 C CA . VAL D 1 11 ? -60.26989 27.48738 -53.82220 1.000 138.45327 11 VAL D CA 1
ATOM 3544 C C . VAL D 1 11 ? -59.30650 26.39725 -54.27382 1.000 139.03229 11 VAL D C 1
ATOM 3545 O O . VAL D 1 11 ? -59.67965 25.22025 -54.35414 1.000 135.66382 11 VAL D O 1
ATOM 3549 N N . ALA D 1 12 ? -58.06603 26.78641 -54.56209 1.000 143.73980 12 ALA D N 1
ATOM 3550 C CA . ALA D 1 12 ? -57.01758 25.84440 -54.93134 1.000 134.60293 12 ALA D CA 1
ATOM 3551 C C . ALA D 1 12 ? -56.25043 25.44413 -53.67660 1.000 141.38766 12 ALA D C 1
ATOM 3552 O O . ALA D 1 12 ? -55.80232 26.30899 -52.91703 1.000 144.16159 12 ALA D O 1
ATOM 3554 N N . VAL D 1 13 ? -56.10278 24.13765 -53.45931 1.000 125.69236 13 VAL D N 1
ATOM 3555 C CA . VAL D 1 13 ? -55.33463 23.60550 -52.33899 1.000 123.34406 13 VAL D CA 1
ATOM 3556 C C . VAL D 1 13 ? -54.40585 22.50340 -52.83093 1.000 128.09403 13 VAL D C 1
ATOM 3557 O O . VAL D 1 13 ? -54.76538 21.72533 -53.72189 1.000 123.87990 13 VAL D O 1
ATOM 3561 N N . GLN D 1 14 ? -53.20670 22.44055 -52.25369 1.000 124.45766 14 GLN D N 1
ATOM 3562 C CA . GLN D 1 14 ? -52.31719 21.31396 -52.49931 1.000 117.13266 14 GLN D CA 1
ATOM 3563 C C . GLN D 1 14 ? -52.70906 20.15598 -51.59525 1.000 114.48563 14 GLN D C 1
ATOM 3564 O O . GLN D 1 14 ? -52.82678 20.31814 -50.37659 1.000 117.17922 14 GLN D O 1
ATOM 3570 N N . VAL D 1 15 ? -52.91364 18.98902 -52.19353 1.000 107.94081 15 VAL D N 1
ATOM 3571 C CA . VAL D 1 15 ? -53.24973 17.77710 -51.45997 1.000 113.52292 15 VAL D CA 1
ATOM 3572 C C . VAL D 1 15 ? -52.02299 16.87945 -51.45279 1.000 116.82827 15 VAL D C 1
ATOM 3573 O O . VAL D 1 15 ? -51.52319 16.48654 -52.51402 1.000 122.89508 15 VAL D O 1
ATOM 3577 N N . PHE D 1 16 ? -51.54480 16.55390 -50.25759 1.000 103.43484 16 PHE D N 1
ATOM 3578 C CA . PHE D 1 16 ? -50.35171 15.74507 -50.07292 1.000 108.56448 16 PHE D CA 1
ATOM 3579 C C . PHE D 1 16 ? -50.73860 14.30991 -49.75003 1.000 114.19978 16 PHE D C 1
ATOM 3580 O O . PHE D 1 16 ? -51.78813 14.04751 -49.15693 1.000 115.79318 16 PHE D O 1
ATOM 3588 N N . ASP D 1 17 ? -49.88048 13.38004 -50.15118 1.000 109.49602 17 ASP D N 1
ATOM 3589 C CA . ASP D 1 17 ? -50.00549 11.99867 -49.72553 1.000 119.05464 17 ASP D CA 1
ATOM 3590 C C . ASP D 1 17 ? -48.96737 11.71894 -48.64269 1.000 125.84957 17 ASP D C 1
ATOM 3591 O O . ASP D 1 17 ? -48.23060 12.60655 -48.20503 1.000 112.89050 17 ASP D O 1
ATOM 3596 N N . GLU D 1 18 ? -48.89855 10.45619 -48.22099 1.000 132.73818 18 GLU D N 1
ATOM 3597 C CA . GLU D 1 18 ? -48.02050 10.07908 -47.12029 1.000 132.68128 18 GLU D CA 1
ATOM 3598 C C . GLU D 1 18 ? -46.55630 10.34785 -47.42713 1.000 139.20265 18 GLU D C 1
ATOM 3599 O O . GLU D 1 18 ? -45.74865 10.45814 -46.49878 1.000 138.89017 18 GLU D O 1
ATOM 3605 N N . ASN D 1 19 ? -46.19918 10.46329 -48.69962 1.000 137.54855 19 ASN D N 1
ATOM 3606 C CA . ASN D 1 19 ? -44.83376 10.75745 -49.09462 1.000 122.72064 19 ASN D CA 1
ATOM 3607 C C . ASN D 1 19 ? -44.61618 12.24542 -49.30905 1.000 125.63846 19 ASN D C 1
ATOM 3608 O O . ASN D 1 19 ? -43.52239 12.64581 -49.72215 1.000 124.09495 19 ASN D O 1
ATOM 3613 N N . LEU D 1 20 ? -45.64268 13.06054 -49.05279 1.000 120.29148 20 LEU D N 1
ATOM 3614 C CA . LEU D 1 20 ? -45.60452 14.50450 -49.25530 1.000 128.25234 20 LEU D CA 1
ATOM 3615 C C . LEU D 1 20 ? -45.44408 14.85620 -50.72904 1.000 137.84991 20 LEU D C 1
ATOM 3616 O O . LEU D 1 20 ? -44.84798 15.87803 -51.07389 1.000 136.45513 20 LEU D O 1
ATOM 3621 N N . ASN D 1 21 ? -45.97274 14.00306 -51.60156 1.000 134.11226 21 ASN D N 1
ATOM 3622 C CA . ASN D 1 21 ? -46.14451 14.33562 -53.00583 1.000 126.26380 21 ASN D CA 1
ATOM 3623 C C . ASN D 1 21 ? -47.47387 15.06334 -53.15316 1.000 130.23383 21 ASN D C 1
ATOM 3624 O O . ASN D 1 21 ? -48.51059 14.57076 -52.69532 1.000 139.87366 21 ASN D O 1
ATOM 3629 N N . ALA D 1 22 ? -47.44350 16.22801 -53.79215 1.000 133.78174 22 ALA D N 1
ATOM 3630 C CA . ALA D 1 22 ? -48.60160 17.10655 -53.84635 1.000 135.25083 22 ALA D CA 1
ATOM 3631 C C . ALA D 1 22 ? -49.35095 16.98547 -55.16723 1.000 134.20460 22 ALA D C 1
ATOM 3632 O O . ALA D 1 22 ? -48.78262 16.63347 -56.20394 1.000 132.16955 22 ALA D O 1
ATOM 3634 N N . LYS D 1 23 ? -50.64659 17.28337 -55.10773 1.000 133.10683 23 LYS D N 1
ATOM 3635 C CA . LYS D 1 23 ? -51.48781 17.43958 -56.28522 1.000 124.91991 23 LYS D CA 1
ATOM 3636 C C . LYS D 1 23 ? -52.40113 18.62988 -56.05006 1.000 130.05573 23 LYS D C 1
ATOM 3637 O O . LYS D 1 23 ? -53.09270 18.68880 -55.02899 1.000 142.24192 23 LYS D O 1
ATOM 3643 N N . ASP D 1 24 ? -52.40152 19.57357 -56.98560 1.000 118.66307 24 ASP D N 1
ATOM 3644 C CA . ASP D 1 24 ? -53.28915 20.72019 -56.87016 1.000 135.61258 24 ASP D CA 1
ATOM 3645 C C . ASP D 1 24 ? -54.72810 20.27071 -57.08906 1.000 133.54196 24 ASP D C 1
ATOM 3646 O O . ASP D 1 24 ? -55.01753 19.50376 -58.01256 1.000 138.39821 24 ASP D O 1
ATOM 3651 N N . VAL D 1 25 ? -55.62886 20.73712 -56.22805 1.000 131.42491 25 VAL D N 1
ATOM 3652 C CA . VAL D 1 25 ? -57.04417 20.39617 -56.29865 1.000 119.38533 25 VAL D CA 1
ATOM 3653 C C . VAL D 1 25 ? -57.84468 21.68324 -56.18172 1.000 130.40665 25 VAL D C 1
ATOM 3654 O O . VAL D 1 25 ? -57.57132 22.51244 -55.30669 1.000 130.90732 25 VAL D O 1
ATOM 3658 N N . HIS D 1 26 ? -58.82822 21.84877 -57.05910 1.000 124.90015 26 HIS D N 1
ATOM 3659 C CA . HIS D 1 26 ? -59.68124 23.02694 -57.06382 1.000 129.23034 26 HIS D CA 1
ATOM 3660 C C . HIS D 1 26 ? -61.01156 22.67654 -56.41057 1.000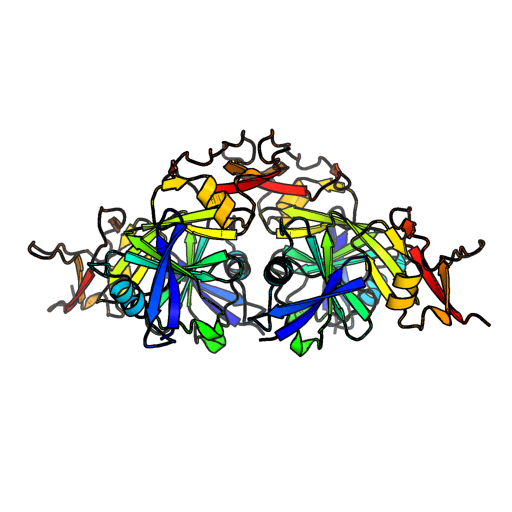 137.93088 26 HIS D C 1
ATOM 3661 O O . HIS D 1 26 ? -61.62699 21.66030 -56.75135 1.000 160.35330 26 HIS D O 1
ATOM 3668 N N . LEU D 1 27 ? -61.44224 23.50871 -55.46640 1.000 139.39569 27 LEU D N 1
ATOM 3669 C CA . LEU D 1 27 ? -62.67676 23.29402 -54.72625 1.000 131.90873 27 LEU D CA 1
ATOM 3670 C C . LEU D 1 27 ? -63.69325 24.37745 -55.05242 1.000 145.55627 27 LEU D C 1
ATOM 3671 O O . LEU D 1 27 ? -63.34774 25.55835 -55.14674 1.000 142.48369 27 LEU D O 1
ATOM 3676 N N . THR D 1 28 ? -64.95207 23.97026 -55.20597 1.000 145.89160 28 THR D N 1
ATOM 3677 C CA . THR D 1 28 ? -66.03554 24.92115 -55.41581 1.000 152.89556 28 THR D CA 1
ATOM 3678 C C . THR D 1 28 ? -66.50537 25.56580 -54.12003 1.000 154.82492 28 THR D C 1
ATOM 3679 O O . THR D 1 28 ? -67.16966 26.60714 -54.16498 1.000 158.05215 28 THR D O 1
ATOM 3683 N N . ASP D 1 29 ? -66.18021 24.97074 -52.97608 1.000 165.89227 29 ASP D N 1
ATOM 3684 C CA . ASP D 1 29 ? -66.62658 25.45195 -51.67649 1.000 161.55454 29 ASP D CA 1
ATOM 3685 C C . ASP D 1 29 ? -65.42283 25.81372 -50.81837 1.000 157.86642 29 ASP D C 1
ATOM 3686 O O . ASP D 1 29 ? -64.56388 24.94913 -50.57091 1.000 158.76731 29 ASP D O 1
ATOM 3691 N N . PRO D 1 30 ? -65.30539 27.05941 -50.34754 1.000 130.07382 30 PRO D N 1
ATOM 3692 C CA . PRO D 1 30 ? -64.19925 27.40244 -49.44056 1.000 136.87320 30 PRO D CA 1
ATOM 3693 C C . PRO D 1 30 ? -64.33311 26.78525 -48.05882 1.000 141.84921 30 PRO D C 1
ATOM 3694 O O . PRO D 1 30 ? -63.35528 26.79699 -47.29922 1.000 131.75591 30 PRO D O 1
ATOM 3698 N N . VAL D 1 31 ? -65.50128 26.25322 -47.71079 1.000 133.89314 31 VAL D N 1
ATOM 3699 C CA . VAL D 1 31 ? -65.69764 25.52916 -46.45720 1.000 115.37460 31 VAL D CA 1
ATOM 3700 C C . VAL D 1 31 ? -66.09468 24.09845 -46.80313 1.000 126.86064 31 VAL D C 1
ATOM 3701 O O . VAL D 1 31 ? -67.27888 23.74118 -46.70766 1.000 120.75516 31 VAL D O 1
ATOM 3705 N N . PRO D 1 32 ? -65.15763 23.25324 -47.21724 1.000 128.48572 32 PRO D N 1
ATOM 370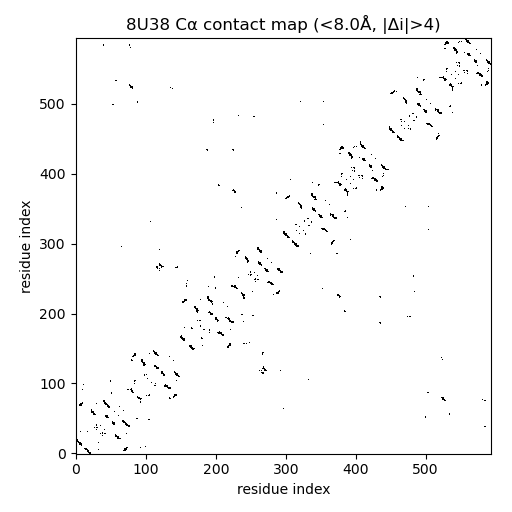6 C CA . PRO D 1 32 ? -65.50421 21.87027 -47.54370 1.000 113.62225 32 PRO D CA 1
ATOM 3707 C C . PRO D 1 32 ? -65.61924 21.00871 -46.29653 1.000 110.61531 32 PRO D C 1
ATOM 3708 O O . PRO D 1 32 ? -65.18904 21.37636 -45.20261 1.000 118.15090 32 PRO D O 1
ATOM 3712 N N . THR D 1 33 ? -66.21844 19.84139 -46.48504 1.000 116.93691 33 THR D N 1
ATOM 3713 C CA . THR D 1 33 ? -66.17591 18.79428 -45.48071 1.000 113.79725 33 THR D CA 1
ATOM 3714 C C . THR D 1 33 ? -65.00979 17.85156 -45.76612 1.000 105.07991 33 THR D C 1
ATOM 3715 O O . THR D 1 33 ? -64.34233 17.94188 -46.79791 1.000 111.15957 33 THR D O 1
ATOM 3719 N N . GLY D 1 34 ? -64.75373 16.94537 -44.82214 1.000 105.03867 34 GLY D N 1
ATOM 3720 C CA . GLY D 1 34 ? -63.71334 15.95373 -45.03854 1.000 111.01782 34 GLY D CA 1
ATOM 3721 C C . GLY D 1 34 ? -64.00072 15.06909 -46.23495 1.000 120.71165 34 GLY D C 1
ATOM 3722 O O . GLY D 1 34 ? -63.09917 14.74967 -47.01475 1.000 118.64689 34 GLY D O 1
ATOM 3723 N N . ARG D 1 35 ? -65.26225 14.66056 -46.39242 1.000 124.23840 35 ARG D N 1
ATOM 3724 C CA . ARG D 1 35 ? -65.66241 13.88754 -47.56415 1.000 117.49342 35 ARG D CA 1
ATOM 3725 C C . ARG D 1 35 ? -65.41900 14.66219 -48.85366 1.000 125.69438 35 ARG D C 1
ATOM 3726 O O . ARG D 1 35 ? -64.85732 14.12446 -49.81612 1.000 121.84826 35 ARG D O 1
ATOM 3734 N N . GLN D 1 36 ? -65.84496 15.92913 -48.89205 1.000 119.27175 36 GLN D N 1
ATOM 3735 C CA . GLN D 1 36 ? -65.68139 16.73601 -50.09839 1.000 108.91592 36 GLN D CA 1
ATOM 3736 C C . GLN D 1 36 ? -64.22039 16.82083 -50.52281 1.000 99.36797 36 GLN D C 1
ATOM 3737 O O . GLN D 1 36 ? -63.91202 16.75357 -51.71850 1.000 118.82311 36 GLN D O 1
ATOM 3743 N N . ILE D 1 37 ? -63.30731 16.97977 -49.56186 1.000 111.76048 37 ILE D N 1
ATOM 3744 C CA . ILE D 1 37 ? -61.88267 17.00727 -49.88840 1.000 117.39841 37 ILE D CA 1
ATOM 3745 C C . ILE D 1 37 ? -61.44393 15.67222 -50.47927 1.000 103.55562 37 ILE D C 1
ATOM 3746 O O . ILE D 1 37 ? -60.78692 15.62302 -51.52562 1.000 112.33106 37 ILE D O 1
ATOM 3751 N N . ILE D 1 38 ? -61.78169 14.56987 -49.80439 1.000 106.71868 38 ILE D N 1
ATOM 3752 C CA . ILE D 1 38 ? -61.35862 13.25079 -50.27053 1.000 118.36349 38 ILE D CA 1
ATOM 3753 C C . ILE D 1 38 ? -61.93777 12.96021 -51.64895 1.000 125.07923 38 ILE D C 1
ATOM 3754 O O . ILE D 1 38 ? -61.25241 12.41540 -52.52523 1.000 113.31245 38 ILE D O 1
ATOM 3759 N N . LYS D 1 39 ? -63.21212 13.30361 -51.85716 1.000 130.16118 39 LYS D N 1
ATOM 3760 C CA . LYS D 1 39 ? -63.82577 13.13333 -53.17060 1.000 113.09340 39 LYS D CA 1
ATOM 3761 C C . LYS D 1 39 ? -63.08185 13.93771 -54.23162 1.000 105.20262 39 LYS D C 1
ATOM 3762 O O . LYS D 1 39 ? -62.73440 13.41309 -55.29620 1.000 126.19947 39 LYS D O 1
ATOM 3768 N N . ALA D 1 40 ? -62.82009 15.21703 -53.95182 1.000 105.59445 40 ALA D N 1
ATOM 3769 C CA . ALA D 1 40 ? -62.13013 16.06229 -54.92134 1.000 106.91737 40 ALA D CA 1
ATOM 3770 C C . ALA D 1 40 ? -60.71372 15.56557 -55.19549 1.000 108.36486 40 ALA D C 1
ATOM 3771 O O . ALA D 1 40 ? -60.22921 15.65022 -56.32971 1.000 123.55125 40 ALA D O 1
ATOM 3773 N N . ALA D 1 41 ? -60.02997 15.04614 -54.17227 1.000 120.60989 41 ALA D N 1
ATOM 3774 C CA . ALA D 1 41 ? -58.70169 14.47297 -54.37529 1.000 127.83764 41 ALA D CA 1
ATOM 3775 C C . ALA D 1 41 ? -58.71345 13.23456 -55.26303 1.000 108.39202 41 ALA D C 1
ATOM 3776 O O . ALA D 1 41 ? -57.64077 12.77429 -55.66596 1.000 109.94270 41 ALA D O 1
ATOM 3778 N N . GLY D 1 42 ? -59.88391 12.69202 -55.57681 1.000 108.86608 42 GLY D N 1
ATOM 3779 C CA . GLY D 1 42 ? -59.99333 11.50767 -56.41032 1.000 111.29877 42 GLY D CA 1
ATOM 3780 C C . GLY D 1 42 ? -59.58178 10.22967 -55.71312 1.000 123.15105 42 GLY D C 1
ATOM 3781 O O . GLY D 1 42 ? -58.87272 9.40084 -56.30165 1.000 118.77563 42 GLY D O 1
ATOM 3782 N N . LYS D 1 43 ? -60.01416 10.05049 -54.46959 1.000 122.91018 43 LYS D N 1
ATOM 3783 C CA . LYS D 1 43 ? -59.72840 8.86315 -53.68199 1.000 107.42264 43 LYS D CA 1
ATOM 3784 C C . LYS D 1 43 ? -61.04520 8.22296 -53.26812 1.000 108.35553 43 LYS D C 1
ATOM 3785 O O . LYS D 1 43 ? -61.96891 8.91518 -52.82852 1.000 121.74701 43 LYS D O 1
ATOM 3791 N N . HIS D 1 44 ? -61.12874 6.90485 -53.40078 1.000 107.76993 44 HIS D N 1
ATOM 3792 C CA . HIS D 1 44 ? -62.29908 6.16087 -52.96246 1.000 110.96669 44 HIS D CA 1
ATOM 3793 C C . HIS D 1 44 ? -61.83539 4.80502 -52.45821 1.000 128.10201 44 HIS D C 1
ATOM 3794 O O . HIS D 1 44 ? -60.77855 4.31506 -52.87431 1.000 120.80853 44 HIS D O 1
ATOM 3801 N N . PRO D 1 45 ? -62.60298 4.16528 -51.55884 1.000 137.60175 45 PRO D N 1
ATOM 3802 C CA . PRO D 1 45 ? -63.79583 4.66125 -50.84306 1.000 118.50476 45 PRO D CA 1
ATOM 3803 C C . PRO D 1 45 ? -63.46135 5.74247 -49.81920 1.000 127.03501 45 PRO D C 1
ATOM 3804 O O . PRO D 1 45 ? -62.38332 5.74045 -49.23489 1.000 126.20491 45 PRO D O 1
ATOM 3808 N N . VAL D 1 46 ? -64.38667 6.68022 -49.60241 1.000 133.03012 46 VAL D N 1
ATOM 3809 C CA . VAL D 1 46 ? -64.12902 7.80442 -48.70565 1.000 126.38911 46 VAL D CA 1
ATOM 3810 C C . VAL D 1 46 ? -63.84632 7.31576 -47.28785 1.000 126.78625 46 VAL D C 1
ATOM 3811 O O . VAL D 1 46 ? -62.98774 7.86480 -46.58595 1.000 131.98280 46 VAL D O 1
ATOM 3815 N N . ASP D 1 47 ? -64.54360 6.26498 -46.85031 1.000 127.22656 47 ASP D N 1
ATOM 3816 C CA . ASP D 1 47 ? -64.41228 5.79319 -45.47560 1.000 117.01976 47 ASP D CA 1
ATOM 3817 C C . ASP D 1 47 ? -63.05238 5.17720 -45.16891 1.000 116.63483 47 ASP D C 1
ATOM 3818 O O . ASP D 1 47 ? -62.76582 4.92255 -43.99468 1.000 126.95617 47 ASP D O 1
ATOM 3823 N N . ASP D 1 48 ? -62.21388 4.93013 -46.17400 1.000 102.15613 48 ASP D N 1
ATOM 3824 C CA . ASP D 1 48 ? -60.90218 4.33302 -45.95908 1.000 104.68501 48 ASP D CA 1
ATOM 3825 C C . ASP D 1 48 ? -59.76103 5.34818 -46.00443 1.000 108.10660 48 ASP D C 1
ATOM 3826 O O . ASP D 1 48 ? -58.59381 4.94669 -45.96929 1.000 108.71646 48 ASP D O 1
ATOM 3831 N N . TYR D 1 49 ? -60.06041 6.64544 -46.07394 1.000 95.79352 49 TYR D N 1
ATOM 3832 C CA . TYR D 1 49 ? -59.03935 7.67562 -46.22731 1.000 105.18398 49 TYR D CA 1
ATOM 3833 C C . TYR D 1 49 ? -59.09732 8.66385 -45.06893 1.000 112.86233 49 TYR D C 1
ATOM 3834 O O . TYR D 1 49 ? -60.18039 9.08197 -44.64577 1.000 110.11217 49 TYR D O 1
ATOM 3843 N N . ALA D 1 50 ? -57.92298 9.02437 -44.55500 1.000 116.85171 50 ALA D N 1
ATOM 3844 C CA . ALA D 1 50 ? -57.78280 10.04857 -43.52900 1.000 95.81558 50 ALA D CA 1
ATOM 3845 C C . ALA D 1 50 ? -57.42196 11.38345 -44.16677 1.000 95.88535 50 ALA D C 1
ATOM 3846 O O . ALA D 1 50 ? -56.64942 11.43590 -45.12761 1.000 125.12089 50 ALA D O 1
ATOM 3848 N N . VAL D 1 51 ? -57.97533 12.46186 -43.61989 1.000 103.10831 51 VAL D N 1
ATOM 3849 C CA . VAL D 1 51 ? -57.70050 13.81652 -44.08378 1.000 116.08667 51 VAL D CA 1
ATOM 3850 C C . VAL D 1 51 ? -57.22807 14.65359 -42.90065 1.000 106.47692 51 VAL D C 1
ATOM 3851 O O . VAL D 1 51 ? -57.85525 14.64390 -41.83497 1.000 100.86286 51 VAL D O 1
ATOM 3855 N N . LEU D 1 52 ? -56.10581 15.35212 -43.07974 1.000 93.06642 52 LEU D N 1
ATOM 3856 C CA . LEU D 1 52 ? -55.48533 16.14188 -42.01918 1.000 97.28383 52 LEU D CA 1
ATOM 3857 C C . LEU D 1 52 ? -55.10006 17.50518 -42.57526 1.000 101.95233 52 LEU D C 1
ATOM 3858 O O . LEU D 1 52 ? -54.17549 17.60744 -43.38770 1.000 106.00258 52 LEU D O 1
ATOM 3863 N N . ALA D 1 53 ? -55.80694 18.54659 -42.14228 1.000 99.06097 53 ALA D N 1
ATOM 3864 C CA . ALA D 1 53 ? -55.43959 19.90636 -42.51438 1.000 97.94501 53 ALA D CA 1
ATOM 3865 C C . ALA D 1 53 ? -54.04620 20.23560 -41.99520 1.000 95.01639 53 ALA D C 1
ATOM 3866 O O . ALA D 1 53 ? -53.74636 20.03206 -40.81623 1.000 104.66463 53 ALA D O 1
ATOM 3868 N N . TRP D 1 54 ? -53.19167 20.74355 -42.87942 1.000 106.66278 54 TRP D N 1
ATOM 3869 C CA . TRP D 1 54 ? -51.81151 21.07828 -42.52806 1.000 98.74014 54 TRP D CA 1
ATOM 3870 C C . TRP D 1 54 ? -51.76284 22.55079 -42.13299 1.000 101.85149 54 TRP D C 1
ATOM 3871 O O . TRP D 1 54 ? -51.76255 23.43876 -42.98950 1.000 110.46562 54 TRP D O 1
ATOM 3882 N N . MET D 1 55 ? -51.72752 22.80620 -40.82634 1.000 113.35630 55 MET D N 1
ATOM 3883 C CA . MET D 1 55 ? -51.84903 24.15413 -40.29611 1.000 105.38607 55 MET D CA 1
ATOM 3884 C C . MET D 1 55 ? -50.61586 24.99357 -40.63612 1.000 101.98015 55 MET D C 1
ATOM 3885 O O . MET D 1 55 ? -49.56861 24.45665 -41.00660 1.000 102.35121 55 MET D O 1
ATOM 3890 N N . PRO D 1 56 ? -50.72391 26.32343 -40.52842 1.000 100.67442 56 PRO D N 1
ATOM 3891 C CA . PRO D 1 56 ? -49.55932 27.17790 -40.82068 1.000 102.90295 56 PRO D CA 1
ATOM 3892 C C . PRO D 1 56 ? -48.34717 26.90031 -39.94609 1.000 122.10910 56 PRO D C 1
ATOM 3893 O O . PRO D 1 56 ? -47.21280 27.06978 -40.41141 1.000 129.12966 56 PRO D O 1
ATOM 3897 N N . ASP D 1 57 ? -48.54267 26.48611 -38.69362 1.000 118.20969 57 ASP D N 1
ATOM 3898 C CA . ASP D 1 57 ? -47.43602 26.12777 -37.81674 1.000 100.50357 57 ASP D CA 1
ATOM 3899 C C . ASP D 1 57 ? -47.00984 24.67162 -37.98215 1.000 112.18749 57 ASP D C 1
ATOM 3900 O O . ASP D 1 57 ? -46.39008 24.10607 -37.07286 1.000 109.31372 57 ASP D O 1
ATOM 3905 N N . ASN D 1 58 ? -47.35159 24.05706 -39.11574 1.000 113.50698 58 ASN D N 1
ATOM 3906 C CA . ASN D 1 58 ? -46.99798 22.69363 -39.50341 1.000 111.07786 58 ASN D CA 1
ATOM 3907 C C . ASN D 1 58 ? -47.65487 21.62576 -38.64082 1.000 112.91329 58 ASN D C 1
ATOM 3908 O O . ASN D 1 58 ? -47.27352 20.45248 -38.72854 1.000 107.07291 58 ASN D O 1
ATOM 3913 N N . ALA D 1 59 ? -48.62598 21.98701 -37.80997 1.000 120.85192 59 ALA D N 1
ATOM 3914 C CA . ALA D 1 59 ? -49.36047 20.99074 -37.04745 1.000 128.89143 59 ALA D CA 1
ATOM 3915 C C . ALA D 1 59 ? -50.41086 20.34318 -37.93887 1.000 121.87720 59 ALA D C 1
ATOM 3916 O O . ALA D 1 59 ? -51.06548 21.01587 -38.73942 1.000 121.39893 59 ALA D O 1
ATOM 3918 N N . LEU D 1 60 ? -50.56341 19.03014 -37.80938 1.000 104.49213 60 LEU D N 1
ATOM 3919 C CA . LEU D 1 60 ? -51.54355 18.28146 -38.58762 1.000 110.66504 60 LEU D CA 1
ATOM 3920 C C . LEU D 1 60 ? -52.80302 18.11091 -37.74767 1.000 104.84396 60 LEU D C 1
ATOM 3921 O O . LEU D 1 60 ? -52.78538 17.42560 -36.72025 1.000 102.03608 60 LEU D O 1
ATOM 3926 N N . ARG D 1 61 ? -53.89679 18.72868 -38.19492 1.000 93.16289 61 ARG D N 1
ATOM 3927 C CA . ARG D 1 61 ? -55.16212 18.68110 -37.47974 1.000 97.24429 61 ARG D CA 1
ATOM 3928 C C . ARG D 1 61 ? -56.10553 17.73119 -38.19983 1.000 94.02305 61 ARG D C 1
ATOM 3929 O O . ARG D 1 61 ? -56.51520 18.02190 -39.33495 1.000 107.24696 61 ARG D O 1
ATOM 3937 N N . PRO D 1 62 ? -56.46601 16.59597 -37.60228 1.000 100.67064 62 PRO D N 1
ATOM 3938 C CA . PRO D 1 62 ? -57.37805 15.66240 -38.27397 1.000 110.54417 62 PRO D CA 1
ATOM 3939 C C . PRO D 1 62 ? -58.75800 16.26615 -38.47722 1.000 109.23684 62 PRO D C 1
ATOM 3940 O O . PRO D 1 62 ? -59.27187 16.99774 -37.62742 1.000 113.95498 62 PRO D O 1
ATOM 3944 N N . LEU D 1 63 ? -59.35288 15.95119 -39.62421 1.000 93.98697 63 LEU D N 1
ATOM 3945 C CA . LEU D 1 63 ? -60.70370 16.37156 -39.95106 1.000 104.30598 63 LEU D CA 1
ATOM 3946 C C . LEU D 1 63 ? -61.59097 15.14724 -40.12495 1.000 105.06786 63 LEU D C 1
ATOM 3947 O O . LEU D 1 63 ? -61.15095 14.10622 -40.62285 1.000 95.17770 63 LEU D O 1
ATOM 3952 N N . HIS D 1 64 ? -62.84542 15.28130 -39.71428 1.000 98.60049 64 HIS D N 1
ATOM 3953 C CA . HIS D 1 64 ? -63.83106 14.23758 -39.93845 1.000 102.84297 64 HIS D CA 1
ATOM 3954 C C . HIS D 1 64 ? -64.49861 14.42446 -41.29314 1.000 107.55220 64 HIS D C 1
ATOM 3955 O O . HIS D 1 64 ? -64.48817 15.51135 -41.87541 1.000 105.70046 64 HIS D O 1
ATOM 3962 N N . LEU D 1 65 ? -65.08515 13.33492 -41.79325 1.000 129.17578 65 LEU D N 1
ATOM 3963 C CA . LEU D 1 65 ? -65.74946 13.38575 -43.09025 1.000 118.94592 65 LEU D CA 1
ATOM 3964 C C . LEU D 1 65 ? -66.89103 14.39387 -43.10005 1.000 109.57664 65 LEU D C 1
ATOM 3965 O O . LEU D 1 65 ? -67.18127 14.98932 -44.14325 1.000 121.19911 65 LEU D O 1
ATOM 3970 N N . ASP D 1 66 ? -67.54590 14.60179 -41.95941 1.000 119.47162 66 ASP D N 1
ATOM 3971 C CA . ASP D 1 66 ? -68.63724 15.55929 -41.85447 1.000 123.82901 66 ASP D CA 1
ATOM 3972 C C . ASP D 1 66 ? -68.21675 16.86376 -41.19562 1.000 126.16708 66 ASP D C 1
ATOM 3973 O O . ASP D 1 66 ? -69.06599 17.73504 -40.98377 1.000 122.75545 66 ASP D O 1
ATOM 3978 N N . GLU D 1 67 ? -66.93772 17.02357 -40.86596 1.000 121.14293 67 GLU D N 1
ATOM 3979 C CA . GLU D 1 67 ? -66.48438 18.23357 -40.19425 1.000 123.21881 67 GLU D CA 1
ATOM 3980 C C . GLU D 1 67 ? -66.21304 19.31246 -41.23426 1.000 117.89748 67 GLU D C 1
ATOM 3981 O O . GLU D 1 67 ? -65.35509 19.14121 -42.10696 1.000 111.66347 67 GLU D O 1
ATOM 3987 N N . THR D 1 68 ? -66.93569 20.42426 -41.13316 1.000 126.61488 68 THR D N 1
ATOM 3988 C CA . THR D 1 68 ? -66.70390 21.56378 -42.00555 1.000 117.62437 68 THR D CA 1
ATOM 3989 C C . THR D 1 68 ? -65.46216 22.31059 -41.54099 1.000 120.61373 68 THR D C 1
ATOM 3990 O O . THR D 1 68 ? -65.22912 22.46109 -40.33838 1.000 132.43278 68 THR D O 1
ATOM 3994 N N . PHE D 1 69 ? -64.66371 22.78471 -42.49590 1.000 102.54828 69 PHE D N 1
ATOM 3995 C CA . PHE D 1 69 ? -63.40234 23.45135 -42.17581 1.000 116.98676 69 PHE D CA 1
ATOM 3996 C C . PHE D 1 69 ? -63.23845 24.66062 -43.08476 1.000 114.42406 69 PHE D C 1
ATOM 3997 O O . PHE D 1 69 ? -63.10555 24.51353 -44.30354 1.000 119.40780 69 PHE D O 1
ATOM 4005 N N . ASP D 1 70 ? -63.24607 25.85119 -42.49110 1.000 124.72357 70 ASP D N 1
ATOM 4006 C CA . ASP D 1 70 ? -63.03893 27.09378 -43.23060 1.000 118.67017 70 ASP D CA 1
ATOM 4007 C C . ASP D 1 70 ? -61.54167 27.23050 -43.47867 1.000 119.72692 70 ASP D C 1
ATOM 4008 O O . ASP D 1 70 ? -60.77904 27.59612 -42.58053 1.000 120.82162 70 ASP D O 1
ATOM 4013 N N . LEU D 1 71 ? -61.11773 26.91617 -44.70522 1.000 127.83372 71 LEU D N 1
ATOM 4014 C CA . LEU D 1 71 ? -59.70046 26.98212 -45.04939 1.000 114.97664 71 LEU D CA 1
ATOM 4015 C C . LEU D 1 71 ? -59.15434 28.39694 -44.90485 1.000 125.43835 71 LEU D C 1
ATOM 4016 O O . LEU D 1 71 ? -58.02326 28.59036 -44.44430 1.000 121.60714 71 LEU D O 1
ATOM 4021 N N . ARG D 1 72 ? -59.93971 29.39813 -45.30407 1.000 134.95350 72 ARG D N 1
ATOM 4022 C CA . ARG D 1 72 ? -59.46704 30.77854 -45.26299 1.000 140.31180 72 ARG D CA 1
ATOM 4023 C C . ARG D 1 72 ? -59.28917 31.26641 -43.83003 1.000 140.23680 72 ARG D C 1
ATOM 4024 O O . ARG D 1 72 ? -58.30121 31.94391 -43.52166 1.000 144.09521 72 ARG D O 1
ATOM 4032 N N . GLN D 1 73 ? -60.24430 30.95514 -42.94891 1.000 146.23821 73 GLN D N 1
ATOM 4033 C CA . GLN D 1 73 ? -60.14301 31.38561 -41.55677 1.000 140.81355 73 GLN D CA 1
ATOM 4034 C C . GLN D 1 73 ? -58.86567 30.86653 -40.90922 1.000 139.60331 73 GLN D C 1
ATOM 4035 O O . GLN D 1 73 ? -58.14082 31.61796 -40.24585 1.000 142.73374 73 GLN D O 1
ATOM 4041 N N . HIS D 1 74 ? -58.57155 29.58225 -41.09685 1.000 117.86706 74 HIS D N 1
ATOM 4042 C CA . HIS D 1 74 ? -57.38719 28.97032 -40.51254 1.000 134.16171 74 HIS D CA 1
ATOM 4043 C C . HIS D 1 74 ? -56.13747 29.18790 -41.35077 1.000 137.11086 74 HIS D C 1
ATOM 4044 O O . HIS D 1 74 ? -55.05012 28.77075 -40.93396 1.000 120.63102 74 HIS D O 1
ATOM 4051 N N . GLY D 1 75 ? -56.26468 29.82784 -42.51058 1.000 138.74537 75 GLY D N 1
ATOM 4052 C CA . GLY D 1 75 ? -55.11716 30.03799 -43.37237 1.000 123.51233 75 GLY D CA 1
ATOM 4053 C C . GLY D 1 75 ? -54.49966 28.75151 -43.86423 1.000 132.15996 75 GLY D C 1
ATOM 4054 O O . GLY D 1 75 ? -53.28527 28.69716 -44.08551 1.000 130.07764 75 GLY D O 1
ATOM 4055 N N . VAL D 1 76 ? -55.30451 27.70919 -44.04347 1.000 128.01747 76 VAL D N 1
ATOM 4056 C CA . VAL D 1 76 ? -54.81150 26.39954 -44.44575 1.000 127.33685 76 VAL D CA 1
ATOM 4057 C C . VAL D 1 76 ? -54.94648 26.29048 -45.95587 1.000 137.52459 76 VAL D C 1
ATOM 4058 O O . VAL D 1 76 ? -56.04068 26.46112 -46.50718 1.000 138.42432 76 VAL D O 1
ATOM 4062 N N . GLU D 1 77 ? -53.82903 26.00757 -46.62119 1.000 135.98303 77 GLU D N 1
ATOM 4063 C CA . GLU D 1 77 ? -53.78999 25.81956 -48.06077 1.000 114.32265 77 GLU D CA 1
ATOM 4064 C C . GLU D 1 77 ? -53.23224 24.46257 -48.45567 1.000 123.07300 77 GLU D C 1
ATOM 4065 O O . GLU D 1 77 ? -53.25166 24.12394 -49.64518 1.000 124.04076 77 GLU D O 1
ATOM 4071 N N . ARG D 1 78 ? -52.74963 23.68140 -47.49324 1.000 119.49703 78 ARG D N 1
ATOM 4072 C CA . ARG D 1 78 ? -52.19750 22.35582 -47.71619 1.000 112.96807 78 ARG D CA 1
ATOM 4073 C C . ARG D 1 78 ? -53.03900 21.34148 -46.95723 1.000 98.58807 78 ARG D C 1
ATOM 4074 O O . ARG D 1 78 ? -53.42705 21.58126 -45.81037 1.000 115.17326 78 ARG D O 1
ATOM 4082 N N . ILE D 1 79 ? -53.31873 20.20870 -47.59506 1.000 101.36307 79 ILE D N 1
ATOM 4083 C CA . ILE D 1 79 ? -54.08008 19.13179 -46.97775 1.000 97.46741 79 ILE D CA 1
ATOM 4084 C C . ILE D 1 79 ? -53.33795 17.82603 -47.21954 1.000 103.59344 79 ILE D C 1
ATOM 4085 O O . ILE D 1 79 ? -52.73183 17.62072 -48.27565 1.000 116.69461 79 ILE D O 1
ATOM 4090 N N . LEU D 1 80 ? -53.39026 16.93681 -46.23206 1.000 96.58057 80 LEU D N 1
ATOM 4091 C CA . LEU D 1 80 ? -52.80284 15.60675 -46.33355 1.000 111.15942 80 LEU D CA 1
ATOM 4092 C C . LEU D 1 80 ? -53.92985 14.58775 -46.39733 1.000 114.68909 80 LEU D C 1
ATOM 4093 O O . LEU D 1 80 ? -54.78305 14.54496 -45.50475 1.000 102.99878 80 LEU D O 1
ATOM 4098 N N . VAL D 1 81 ? -53.93216 13.77154 -47.44621 1.000 111.75729 81 VAL D N 1
ATOM 4099 C CA . VAL D 1 81 ? -54.87342 12.66867 -47.57824 1.000 105.81520 81 VAL D CA 1
ATOM 4100 C C . VAL D 1 81 ? -54.08614 11.38094 -47.75144 1.000 99.37352 81 VAL D C 1
ATOM 4101 O O . VAL D 1 81 ? -53.11719 11.33311 -48.51752 1.000 120.33417 81 VAL D O 1
ATOM 4105 N N . ALA D 1 82 ? -54.50148 10.33757 -47.03589 1.000 94.97779 82 ALA D N 1
ATOM 4106 C CA . ALA D 1 82 ? -53.80732 9.06079 -47.08749 1.000 112.70412 82 ALA D CA 1
ATOM 4107 C C . ALA D 1 82 ? -54.75605 7.96688 -46.62993 1.000 117.48286 82 ALA D C 1
ATOM 4108 O O . ALA D 1 82 ? -55.58235 8.20352 -45.74076 1.000 114.11835 82 ALA D O 1
ATOM 4110 N N . PRO D 1 83 ? -54.66065 6.76726 -47.20091 1.000 119.84225 83 PRO D N 1
ATOM 4111 C CA . PRO D 1 83 ? -55.46130 5.63997 -46.70175 1.000 117.94146 83 PRO D CA 1
ATOM 4112 C C . PRO D 1 83 ? -54.97644 5.21612 -45.32313 1.000 109.16193 83 PRO D C 1
ATOM 4113 O O . PRO D 1 83 ? -53.77861 5.01561 -45.10900 1.000 101.31134 83 PRO D O 1
ATOM 4117 N N . SER D 1 84 ? -55.91383 5.07041 -44.38810 1.000 107.08323 84 SER D N 1
ATOM 4118 C CA . SER D 1 84 ? -55.53271 4.79808 -43.00850 1.000 106.16791 84 SER D CA 1
ATOM 4119 C C . SER D 1 84 ? -56.70181 4.19516 -42.24682 1.000 103.41300 84 SER D C 1
ATOM 4120 O O . SER D 1 84 ? -57.82205 4.71099 -42.30700 1.000 102.66690 84 SER D O 1
ATOM 4123 N N . ASP D 1 85 ? -56.43005 3.10207 -41.53714 1.000 97.75884 85 ASP D N 1
ATOM 4124 C CA . ASP D 1 85 ? -57.34318 2.53940 -40.55445 1.000 107.78564 85 ASP D CA 1
ATOM 4125 C C . ASP D 1 85 ? -56.89233 2.83303 -39.13118 1.000 111.01452 85 ASP D C 1
ATOM 4126 O O . ASP D 1 85 ? -57.56595 2.42538 -38.17800 1.000 104.22081 85 ASP D O 1
ATOM 4131 N N . THR D 1 86 ? -55.77094 3.53598 -38.97634 1.000 104.32985 86 THR D N 1
ATOM 4132 C CA . THR D 1 86 ? -55.19123 3.83263 -37.67672 1.000 99.05569 86 THR D CA 1
ATOM 4133 C C . THR D 1 86 ? -54.18875 4.97304 -37.81799 1.000 91.58879 86 THR D C 1
ATOM 4134 O O . THR D 1 86 ? -53.41322 5.01568 -38.77674 1.000 94.84763 86 THR D O 1
ATOM 4138 N N . LEU D 1 87 ? -54.21965 5.89320 -36.85780 1.000 115.45562 87 LEU D N 1
ATOM 4139 C CA . LEU D 1 87 ? -53.30886 7.02696 -36.80380 1.000 111.31018 87 LEU D CA 1
ATOM 4140 C C . LEU D 1 87 ? -52.29008 6.79011 -35.69814 1.000 113.54786 87 LEU D C 1
ATOM 4141 O O . LEU D 1 87 ? -52.63615 6.30589 -34.61552 1.000 90.02673 87 LEU D O 1
ATOM 4146 N N . TYR D 1 88 ? -51.03544 7.12637 -35.97305 1.000 107.61139 88 TYR D N 1
ATOM 4147 C CA . TYR D 1 88 ? -49.94558 6.88290 -35.04274 1.000 89.72609 88 TYR D CA 1
ATOM 4148 C C . TYR D 1 88 ? -49.47360 8.21141 -34.47087 1.000 107.59068 88 TYR D C 1
ATOM 4149 O O . TYR D 1 88 ? -49.35209 9.20241 -35.19875 1.000 105.60220 88 TYR D O 1
ATOM 4158 N N . ARG D 1 89 ? -49.21037 8.22757 -33.16726 1.000 126.82655 89 ARG D N 1
ATOM 4159 C CA . ARG D 1 89 ? -48.91523 9.45916 -32.45097 1.000 108.80099 89 ARG D CA 1
ATOM 4160 C C . ARG D 1 89 ? -47.41551 9.59379 -32.22744 1.000 97.57604 89 ARG D C 1
ATOM 4161 O O . ARG D 1 89 ? -46.74698 8.63657 -31.82571 1.000 107.80215 89 ARG D O 1
ATOM 4169 N N . PHE D 1 90 ? -46.89317 10.78944 -32.49043 1.000 96.26471 90 PHE D N 1
ATOM 4170 C CA . PHE D 1 90 ? -45.46593 11.04206 -32.35261 1.000 99.13610 90 PHE D CA 1
ATOM 4171 C C . PHE D 1 90 ? -45.24148 12.53666 -32.17832 1.000 106.65681 90 PHE D C 1
ATOM 4172 O O . PHE D 1 90 ? -46.15953 13.35006 -32.30756 1.000 112.41626 90 PHE D O 1
ATOM 4180 N N . PHE D 1 91 ? -43.99550 12.88355 -31.88370 1.000 97.91668 91 PHE D N 1
ATOM 4181 C CA . PHE D 1 91 ? -43.57975 14.26284 -31.70353 1.000 98.33069 91 PHE D CA 1
ATOM 4182 C C . PHE D 1 91 ? -42.40047 14.53576 -32.61849 1.000 99.33654 91 PHE D C 1
ATOM 4183 O O . PHE D 1 91 ? -41.51374 13.69098 -32.77017 1.000 110.85220 91 PHE D O 1
ATOM 4191 N N . ILE D 1 92 ? -42.39104 15.71129 -33.23288 1.000 91.37263 92 ILE D N 1
ATOM 4192 C CA . ILE D 1 92 ? -41.24187 16.16131 -34.00346 1.000 117.83508 92 ILE D CA 1
ATOM 4193 C C . ILE D 1 92 ? -40.87061 17.55853 -33.53567 1.000 112.81603 92 ILE D C 1
ATOM 4194 O O . ILE D 1 92 ? -41.62756 18.51765 -33.74346 1.000 110.45260 92 ILE D O 1
ATOM 4199 N N . ASP D 1 93 ? -39.69992 17.66918 -32.90938 1.000 108.35517 93 ASP D N 1
ATOM 4200 C CA . ASP D 1 93 ? -39.21493 18.91288 -32.32299 1.000 112.06491 93 ASP D CA 1
ATOM 4201 C C . ASP D 1 93 ? -40.21813 19.46915 -31.31786 1.000 113.98418 93 ASP D C 1
ATOM 4202 O O . ASP D 1 93 ? -40.35210 20.68413 -31.16190 1.000 111.54459 93 ASP D O 1
ATOM 4207 N N . GLY D 1 94 ? -40.93708 18.57633 -30.63458 1.000 99.95929 94 GLY D N 1
ATOM 4208 C CA . GLY D 1 94 ? -41.89410 18.96947 -29.62253 1.000 94.50776 94 GLY D CA 1
ATOM 4209 C C . GLY D 1 94 ? -43.31497 19.18929 -30.09423 1.000 109.21731 94 GLY D C 1
ATOM 4210 O O . GLY D 1 94 ? -44.16248 19.57732 -29.28103 1.000 121.63598 94 GLY D O 1
ATOM 4211 N N . GLN D 1 95 ? -43.60996 18.96252 -31.36934 1.000 104.26563 95 GLN D N 1
ATOM 4212 C CA . GLN D 1 95 ? -44.94827 19.19327 -31.89634 1.000 100.35564 95 GLN D CA 1
ATOM 4213 C C . GLN D 1 95 ? -45.78501 17.92142 -31.82587 1.000 114.93216 95 GLN D C 1
ATOM 4214 O O . GLN D 1 95 ? -45.36680 16.86704 -32.31480 1.000 101.93763 95 GLN D O 1
ATOM 4220 N N . ASP D 1 96 ? -46.96275 18.02310 -31.20912 1.000 126.76002 96 ASP D N 1
ATOM 4221 C CA . ASP D 1 96 ? -47.89846 16.90546 -31.19443 1.000 106.24387 96 ASP D CA 1
ATOM 4222 C C . ASP D 1 96 ? -48.41515 16.68181 -32.60976 1.000 107.51139 96 ASP D C 1
ATOM 4223 O O . ASP D 1 96 ? -49.03631 17.57397 -33.19674 1.000 107.00547 96 ASP D O 1
ATOM 4228 N N . GLN D 1 97 ? -48.15768 15.49731 -33.15926 1.000 111.27847 97 GLN D N 1
ATOM 4229 C CA . GLN D 1 97 ? -48.50988 15.18641 -34.53426 1.000 103.82782 97 GLN D CA 1
ATOM 4230 C C . GLN D 1 97 ? -49.16574 13.81493 -34.59467 1.000 106.53689 97 GLN D C 1
ATOM 4231 O O . GLN D 1 97 ? -49.04213 13.00244 -33.67629 1.000 109.91387 97 GLN D O 1
ATOM 4237 N N . GLU D 1 98 ? -49.86234 13.56682 -35.70197 1.000 117.99345 98 GLU D N 1
ATOM 4238 C CA . GLU D 1 98 ? -50.47640 12.27731 -35.99854 1.000 118.92490 98 GLU D CA 1
ATOM 4239 C C . GLU D 1 98 ? -50.14549 11.89961 -37.43516 1.000 120.68801 98 GLU D C 1
ATOM 4240 O O . GLU D 1 98 ? -50.20566 12.74578 -38.33528 1.000 118.47494 98 GLU D O 1
ATOM 4246 N N . TRP D 1 99 ? -49.76163 10.64255 -37.64087 1.000 103.92031 99 TRP D N 1
ATOM 4247 C CA . TRP D 1 99 ? -49.39983 10.17232 -38.95883 1.000 105.00346 99 TRP D CA 1
ATOM 4248 C C . TRP D 1 99 ? -50.33084 9.04554 -39.37957 1.000 112.25160 99 TRP D C 1
ATOM 4249 O O . TRP D 1 99 ? -50.50153 8.07378 -38.62957 1.000 113.42551 99 TRP D O 1
ATOM 4260 N N . PRO D 1 100 ? -50.94663 9.13203 -40.56153 1.000 114.00889 100 PRO D N 1
ATOM 4261 C CA . PRO D 1 100 ? -51.94548 8.12814 -40.95012 1.000 97.42343 100 PRO D CA 1
ATOM 4262 C C . PRO D 1 100 ? -51.35460 6.81292 -41.42182 1.000 106.76859 100 PRO D C 1
ATOM 4263 O O . PRO D 1 100 ? -52.09306 5.82369 -41.51689 1.000 101.07348 100 PRO D O 1
ATOM 4267 N N . VAL D 1 101 ? -50.05540 6.75454 -41.68897 1.000 119.92836 101 VAL D N 1
ATOM 4268 C CA . VAL D 1 101 ? -49.42549 5.54580 -42.19907 1.000 124.19919 101 VAL D CA 1
ATOM 4269 C C . VAL D 1 101 ? -48.44033 5.01862 -41.16678 1.000 123.21967 101 VAL D C 1
ATOM 4270 O O . VAL D 1 101 ? -47.81734 5.77763 -40.41654 1.000 118.02924 101 VAL D O 1
ATOM 4274 N N . ARG D 1 102 ? -48.32237 3.69001 -41.13127 1.000 126.98677 102 ARG D N 1
ATOM 4275 C CA . ARG D 1 102 ? -47.45767 3.01623 -40.17082 1.000 115.98274 102 ARG D CA 1
ATOM 4276 C C . ARG D 1 102 ? -45.99691 3.42940 -40.32230 1.000 121.85862 102 ARG D C 1
ATOM 4277 O O . ARG D 1 102 ? -45.23407 3.37409 -39.35001 1.000 116.19413 102 ARG D O 1
ATOM 4285 N N . GLY D 1 103 ? -45.59459 3.86437 -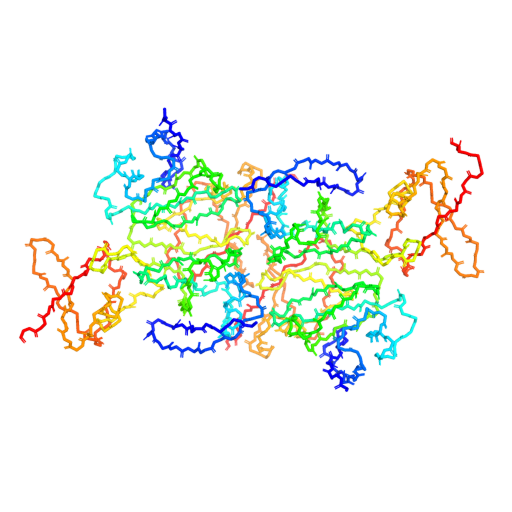41.51491 1.000 124.71579 103 GLY D N 1
ATOM 4286 C CA . GLY D 1 103 ? -44.21735 4.22897 -41.79385 1.000 112.00801 103 GLY D CA 1
ATOM 4287 C C . GLY D 1 103 ? -44.06549 5.71573 -42.05813 1.000 114.10430 103 GLY D C 1
ATOM 4288 O O . GLY D 1 103 ? -44.98302 6.36722 -42.56000 1.000 117.27474 103 GLY D O 1
ATOM 4289 N N . ILE D 1 104 ? -42.90167 6.25367 -41.70184 1.000 112.80687 104 ILE D N 1
ATOM 4290 C CA . ILE D 1 104 ? -42.54792 7.64141 -41.99213 1.000 113.62607 104 ILE D CA 1
ATOM 4291 C C . ILE D 1 104 ? -41.03682 7.72237 -42.16571 1.000 117.38200 104 ILE D C 1
ATOM 4292 O O . ILE D 1 104 ? -40.27969 7.04188 -41.46709 1.000 115.68275 104 ILE D O 1
ATOM 4297 N N . THR D 1 105 ? -40.60037 8.54034 -43.11580 1.000 127.73931 105 THR D N 1
ATOM 4298 C CA . THR D 1 105 ? -39.19183 8.65081 -43.46103 1.000 124.04226 105 THR D CA 1
ATOM 4299 C C . THR D 1 105 ? -38.55053 9.86115 -42.79024 1.000 122.37216 105 THR D C 1
ATOM 4300 O O . THR D 1 105 ? -39.22544 10.80112 -42.36245 1.000 123.32894 105 THR D O 1
ATOM 4304 N N . GLY D 1 106 ? -37.22176 9.80249 -42.67320 1.000 119.61578 106 GLY D N 1
ATOM 4305 C CA . GLY D 1 106 ? -36.48971 10.89968 -42.06126 1.000 122.64756 106 GLY D CA 1
ATOM 4306 C C . GLY D 1 106 ? -36.67003 12.21225 -42.79959 1.000 116.91301 106 GLY D C 1
ATOM 4307 O O . GLY D 1 106 ? -36.74223 13.27755 -42.18212 1.000 124.14758 106 GLY D O 1
ATOM 4308 N N . VAL D 1 107 ? -36.74096 12.15545 -44.13218 1.000 110.65685 107 VAL D N 1
ATOM 4309 C CA . VAL D 1 107 ? -36.91063 13.37669 -44.91483 1.000 115.53968 107 VAL D CA 1
ATOM 4310 C C . VAL D 1 107 ? -38.28873 13.98501 -44.67139 1.000 124.66396 107 VAL D C 1
ATOM 4311 O O . VAL D 1 107 ? -38.43893 15.21176 -44.63232 1.000 128.18534 107 VAL D O 1
ATOM 4315 N N . VAL D 1 108 ? -39.31498 13.14565 -44.50597 1.000 112.98286 108 VAL D N 1
ATOM 4316 C CA . VAL D 1 108 ? -40.64244 13.65371 -44.17039 1.000 112.29156 108 VAL D CA 1
ATOM 4317 C C . VAL D 1 108 ? -40.63899 14.26744 -42.77653 1.000 122.61966 108 VAL D C 1
ATOM 4318 O O . VAL D 1 108 ? -41.22720 15.33239 -42.54977 1.000 125.10723 108 VAL D O 1
ATOM 4322 N N . LEU D 1 109 ? -40.00491 13.59022 -41.81619 1.000 113.87568 109 LEU D N 1
ATOM 4323 C CA . LEU D 1 109 ? -39.87697 14.13501 -40.46860 1.000 108.81656 109 LEU D CA 1
ATOM 4324 C C . LEU D 1 109 ? -39.17921 15.49017 -40.49311 1.000 115.89938 109 LEU D C 1
ATOM 4325 O O . LEU D 1 109 ? -39.69814 16.48052 -39.96530 1.000 111.53453 109 LEU D O 1
ATOM 4330 N N . LYS D 1 110 ? -37.98187 15.54532 -41.08662 1.000 120.25658 110 LYS D N 1
ATOM 4331 C CA . LYS D 1 110 ? -37.27341 16.81543 -41.21971 1.000 117.77093 110 LYS D CA 1
ATOM 4332 C C . LYS D 1 110 ? -38.10340 17.84737 -41.97092 1.000 114.47020 110 LYS D C 1
ATOM 4333 O O . LYS D 1 110 ? -37.93236 19.05280 -41.76181 1.000 110.27039 110 LYS D O 1
ATOM 4339 N N . THR D 1 111 ? -38.99682 17.40074 -42.85378 1.000 123.61884 111 THR D N 1
ATOM 4340 C CA . THR D 1 111 ? -39.91767 18.33028 -43.49787 1.000 125.80969 111 THR D CA 1
ATOM 4341 C C . THR D 1 111 ? -40.97535 18.80985 -42.51061 1.000 124.22610 111 THR D C 1
ATOM 4342 O O . THR D 1 111 ? -41.25018 20.01201 -42.41553 1.000 118.56508 111 THR D O 1
ATOM 4346 N N . LEU D 1 112 ? -41.58419 17.87871 -41.76851 1.000 117.50218 112 LEU D N 1
ATOM 4347 C CA . LEU D 1 112 ? -42.52187 18.26518 -40.71751 1.000 123.34582 112 LEU D CA 1
ATOM 4348 C C . LEU D 1 112 ? -41.87038 19.21049 -39.71643 1.000 117.59249 112 LEU D C 1
ATOM 4349 O O . LEU D 1 112 ? -42.50846 20.15488 -39.23683 1.000 124.40416 112 LEU D O 1
ATOM 4354 N N . ALA D 1 113 ? -40.59432 18.98274 -39.39992 1.000 109.32900 113 ALA D N 1
ATOM 4355 C CA . ALA D 1 113 ? -39.88603 19.84644 -38.46439 1.000 108.83943 113 ALA D CA 1
ATOM 4356 C C . ALA D 1 113 ? -39.66063 21.24781 -39.01043 1.000 100.26981 113 ALA D C 1
ATOM 4357 O O . ALA D 1 113 ? -39.24788 22.12919 -38.24967 1.000 111.77347 113 ALA D O 1
ATOM 4359 N N . GLY D 1 114 ? -39.91250 21.47292 -40.29757 1.000 107.11646 114 GLY D N 1
ATOM 4360 C CA . GLY D 1 114 ? -39.70261 22.78202 -40.87814 1.000 114.43327 114 GLY D CA 1
ATOM 4361 C C . GLY D 1 114 ? -38.25154 23.12601 -41.10341 1.000 111.38757 114 GLY D C 1
ATOM 4362 O O . GLY D 1 114 ? -37.90620 24.30816 -41.17195 1.000 119.48805 114 GLY D O 1
ATOM 4363 N N . VAL D 1 115 ? -37.38789 22.12244 -41.21712 1.000 113.24120 115 VAL D N 1
ATOM 4364 C CA . VAL D 1 115 ? -35.96804 22.33561 -41.44036 1.000 119.09157 115 VAL D CA 1
ATOM 4365 C C . VAL D 1 115 ? -35.63283 21.97140 -42.87887 1.000 129.08345 115 VAL D C 1
ATOM 4366 O O . VAL D 1 115 ? -36.39725 21.29850 -43.57639 1.000 117.63549 115 VAL D O 1
ATOM 4370 N N . ASP D 1 116 ? -34.46762 22.42929 -43.32370 1.000 148.01089 116 ASP D N 1
ATOM 4371 C CA . ASP D 1 116 ? -33.94268 22.01389 -44.61542 1.000 146.12953 116 ASP D CA 1
ATOM 4372 C C . ASP D 1 116 ? -33.38388 20.60437 -44.46061 1.000 152.44028 116 ASP D C 1
ATOM 4373 O O . ASP D 1 116 ? -32.35884 20.42249 -43.79131 1.000 155.51591 116 ASP D O 1
ATOM 4378 N N . PRO D 1 117 ? -34.03128 19.58634 -45.03863 1.000 134.03236 117 PRO D N 1
ATOM 4379 C CA . PRO D 1 117 ? -33.60800 18.19762 -44.77880 1.000 140.31841 117 PRO D CA 1
ATOM 4380 C C . PRO D 1 117 ? -32.14418 17.92603 -45.07799 1.000 133.42181 117 PRO D C 1
ATOM 4381 O O . PRO D 1 117 ? -31.54295 17.04648 -44.44711 1.000 136.97453 117 PRO D O 1
ATOM 4385 N N . ALA D 1 118 ? -31.55071 18.65183 -46.02682 1.000 131.85337 118 ALA D N 1
ATOM 4386 C CA . ALA D 1 118 ? -30.14091 18.44617 -46.33880 1.000 145.44320 118 ALA D CA 1
ATOM 4387 C C . ALA D 1 118 ? -29.23304 18.92591 -45.21277 1.000 148.85873 118 ALA D C 1
ATOM 4388 O O . ALA D 1 118 ? -28.16467 18.34512 -44.98940 1.000 141.02928 118 ALA D O 1
ATOM 4390 N N . ALA D 1 119 ? -29.63201 19.97550 -44.50035 1.000 160.40283 119 ALA D N 1
ATOM 4391 C CA . ALA D 1 119 ? -28.78255 20.61342 -43.50399 1.000 158.57616 119 ALA D CA 1
ATOM 4392 C C . ALA D 1 119 ? -28.99978 20.07934 -42.09411 1.000 152.19325 119 ALA D C 1
ATOM 4393 O O . ALA D 1 119 ? -28.35390 20.56495 -41.16033 1.000 153.32426 119 ALA D O 1
ATOM 4395 N N . PHE D 1 120 ? -29.88351 19.10248 -41.90939 1.000 137.45849 120 PHE D N 1
ATOM 4396 C CA . PHE D 1 120 ? -30.24730 18.63799 -40.58028 1.000 133.18426 120 PHE D CA 1
ATOM 4397 C C . PHE D 1 120 ? -30.21170 17.11833 -40.51936 1.000 137.62296 120 PHE D C 1
ATOM 4398 O O . PHE D 1 120 ? -30.32198 16.42717 -41.53557 1.000 130.26776 120 PHE D O 1
ATOM 4406 N N . GLU D 1 121 ? -30.05346 16.60787 -39.30223 1.000 131.26736 121 GLU D N 1
ATOM 4407 C CA . GLU D 1 121 ? -30.22835 15.19672 -39.00616 1.000 127.42265 121 GLU D CA 1
ATOM 4408 C C . GLU D 1 121 ? -31.36640 15.05464 -38.00716 1.000 129.02876 121 GLU D C 1
ATOM 4409 O O . GLU D 1 121 ? -31.53149 15.89375 -37.11744 1.000 140.57763 121 GLU D O 1
ATOM 4415 N N . VAL D 1 122 ? -32.14048 13.98131 -38.14311 1.000 129.82916 122 VAL D N 1
ATOM 4416 C CA . VAL D 1 122 ? -33.24771 13.69265 -37.23954 1.000 118.04119 122 VAL D CA 1
ATOM 4417 C C . VAL D 1 122 ? -32.93697 12.41758 -36.46775 1.000 123.66681 122 VAL D C 1
ATOM 4418 O O . VAL D 1 122 ? -32.45479 11.42983 -37.03726 1.000 119.99994 122 VAL D O 1
ATOM 4422 N N . PHE D 1 123 ? -33.19864 12.44951 -35.16400 1.000 116.28918 123 PHE D N 1
ATOM 4423 C CA . PHE D 1 123 ? -32.98270 11.31132 -34.28621 1.000 109.45591 123 PHE D CA 1
ATOM 4424 C C . PHE D 1 123 ? -34.28088 10.96313 -33.57834 1.000 120.10378 123 PHE D C 1
ATOM 4425 O O . PHE D 1 123 ? -35.06350 11.85152 -33.22609 1.000 123.19445 123 PHE D O 1
ATOM 4433 N N . LEU D 1 124 ? -34.50828 9.66856 -33.37629 1.000 117.97414 124 LEU D N 1
ATOM 4434 C CA . LEU D 1 124 ? -35.50145 9.21678 -32.40959 1.000 120.11470 124 LEU D CA 1
ATOM 4435 C C . LEU D 1 124 ? -34.86338 9.30382 -31.02966 1.000 124.44237 124 LEU D C 1
ATOM 4436 O O . LEU D 1 124 ? -33.99125 8.49709 -30.69016 1.000 128.62402 124 LEU D O 1
ATOM 4441 N N . VAL D 1 125 ? -35.29298 10.27482 -30.23169 1.000 120.44033 125 VAL D N 1
ATOM 4442 C CA . VAL D 1 125 ? -34.67675 10.51588 -28.93225 1.000 120.84910 125 VAL D CA 1
ATOM 4443 C C . VAL D 1 125 ? -35.17699 9.47317 -27.94105 1.000 117.79051 125 VAL D C 1
ATOM 4444 O O . VAL D 1 125 ? -36.38405 9.35368 -27.70165 1.000 125.11699 125 VAL D O 1
ATOM 4448 N N . ILE D 1 126 ? -34.24885 8.71053 -27.37079 1.000 119.08498 126 ILE D N 1
ATOM 4449 C CA . ILE D 1 126 ? -34.52838 7.73617 -26.32712 1.000 123.27786 126 ILE D CA 1
ATOM 4450 C C . ILE D 1 126 ? -33.87689 8.24156 -25.03861 1.000 136.49891 126 ILE D C 1
ATOM 4451 O O . ILE D 1 126 ? -32.64243 8.31613 -24.96059 1.000 130.10924 126 ILE D O 1
ATOM 4456 N N . PRO D 1 127 ? -34.65596 8.60458 -24.02437 1.000 136.33749 127 PRO D N 1
ATOM 4457 C CA . PRO D 1 127 ? -34.06268 9.10527 -22.77771 1.000 124.47900 127 PRO D CA 1
ATOM 4458 C C . PRO D 1 127 ? -33.24639 8.03361 -22.06657 1.000 121.94156 127 PRO D C 1
ATOM 4459 O O . PRO D 1 127 ? -33.72952 6.93129 -21.80028 1.000 116.94839 127 PRO D O 1
ATOM 4463 N N . GLY D 1 128 ? -31.99155 8.37129 -21.76299 1.000 126.39966 128 GLY D N 1
ATOM 4464 C CA . GLY D 1 128 ? -31.08415 7.48706 -21.05915 1.000 122.16792 128 GLY D CA 1
ATOM 4465 C C . GLY D 1 128 ? -30.43052 6.40791 -21.89361 1.000 126.17158 128 GLY D C 1
ATOM 4466 O O . GLY D 1 128 ? -29.46515 5.79036 -21.42635 1.000 126.32840 128 GLY D O 1
ATOM 4467 N N . ASP D 1 129 ? -30.90967 6.15840 -23.10493 1.000 144.14354 129 ASP D N 1
ATOM 4468 C CA . ASP D 1 129 ? -30.32249 5.17620 -24.00484 1.000 147.08967 129 ASP D CA 1
ATOM 4469 C C . ASP D 1 129 ? -29.85558 5.87662 -25.27924 1.000 148.55864 129 ASP D C 1
ATOM 4470 O O . ASP D 1 129 ? -30.05889 7.07842 -25.46520 1.000 146.20792 129 ASP D O 1
ATOM 4475 N N . ASP D 1 130 ? -29.22133 5.10952 -26.16119 1.000 146.23018 130 ASP D N 1
ATOM 4476 C CA . ASP D 1 130 ? -28.66960 5.67285 -27.38422 1.000 155.83552 130 ASP D CA 1
ATOM 4477 C C . ASP D 1 130 ? -29.77911 6.09547 -28.33831 1.000 150.81078 130 ASP D C 1
ATOM 4478 O O . ASP D 1 130 ? -30.79304 5.40686 -28.48619 1.000 142.53087 130 ASP D O 1
ATOM 4483 N N . ASP D 1 131 ? -29.57687 7.23827 -28.98932 1.000 155.84343 131 ASP D N 1
ATOM 4484 C CA . ASP D 1 131 ? -30.53803 7.74877 -29.95581 1.000 150.04851 131 ASP D CA 1
ATOM 4485 C C . ASP D 1 131 ? -30.32827 7.08563 -31.30846 1.000 146.58830 131 ASP D C 1
ATOM 4486 O O . ASP D 1 131 ? -29.19602 6.79395 -31.70484 1.000 147.76168 131 ASP D O 1
ATOM 4491 N N . ILE D 1 132 ? -31.42586 6.85448 -32.01872 1.000 145.15422 132 ILE D N 1
ATOM 4492 C CA . ILE D 1 132 ? -31.39325 6.21393 -33.32561 1.000 135.69937 132 ILE D CA 1
ATOM 4493 C C . ILE D 1 132 ? -31.56553 7.28072 -34.39454 1.000 121.25730 132 ILE D C 1
ATOM 4494 O O . ILE D 1 132 ? -32.57621 7.99320 -34.41621 1.000 132.82441 132 ILE D O 1
ATOM 4499 N N . ARG D 1 133 ? -30.58629 7.39099 -35.28552 1.000 122.21724 133 ARG D N 1
ATOM 4500 C CA . ARG D 1 133 ? -30.68293 8.34568 -36.37742 1.000 127.15057 133 ARG D CA 1
ATOM 4501 C C . ARG D 1 133 ? -31.59082 7.77117 -37.45376 1.000 125.30406 133 ARG D C 1
ATOM 4502 O O . ARG D 1 133 ? -31.46459 6.59804 -37.81643 1.000 125.63528 133 ARG D O 1
ATOM 4510 N N . VAL D 1 134 ? -32.50102 8.59133 -37.96670 1.000 126.91325 134 VAL D N 1
ATOM 4511 C CA . VAL D 1 134 ? -33.40374 8.18630 -39.03872 1.000 135.81398 134 VAL D CA 1
ATOM 4512 C C . VAL D 1 134 ? -32.87565 8.72215 -40.36144 1.000 131.31002 134 VAL D C 1
ATOM 4513 O O . VAL D 1 134 ? -32.83142 9.93917 -40.57327 1.000 125.20801 134 VAL D O 1
ATOM 4517 N N . GLU D 1 135 ? -32.51391 7.81793 -41.26635 1.000 145.64918 135 GLU D N 1
ATOM 4518 C CA . GLU D 1 135 ? -32.04355 8.22381 -42.58246 1.000 145.60078 135 GLU D CA 1
ATOM 4519 C C . GLU D 1 135 ? -33.17142 8.87806 -43.37184 1.000 143.28112 135 GLU D C 1
ATOM 4520 O O . GLU D 1 135 ? -34.35598 8.62973 -43.12773 1.000 145.01766 135 GLU D O 1
ATOM 4526 N N . ASP D 1 136 ? -32.78181 9.76707 -44.29190 1.000 143.60089 136 ASP D N 1
ATOM 4527 C CA . ASP D 1 136 ? -33.74443 10.48197 -45.12634 1.000 144.37259 136 ASP D CA 1
ATOM 4528 C C . ASP D 1 136 ? -34.75650 9.52851 -45.74439 1.000 143.57337 136 ASP D C 1
ATOM 4529 O O . ASP D 1 136 ? -35.96107 9.80228 -45.76084 1.000 139.51633 136 ASP D O 1
ATOM 4534 N N . HIS D 1 137 ? -34.27728 8.40661 -46.27487 1.000 141.89343 137 HIS D N 1
ATOM 4535 C CA . HIS D 1 137 ? -35.12026 7.45559 -46.97949 1.000 135.57820 137 HIS D CA 1
ATOM 4536 C C . HIS D 1 137 ? -35.31871 6.16309 -46.19662 1.000 136.63758 137 HIS D C 1
ATOM 4537 O O . HIS D 1 137 ? -35.89266 5.20656 -46.72933 1.000 138.69136 137 HIS D O 1
ATOM 4544 N N . GLU D 1 138 ? -34.84632 6.10745 -44.95134 1.000 146.18214 138 GLU D N 1
ATOM 4545 C CA . GLU D 1 138 ? -35.24274 5.04207 -44.03944 1.000 142.11459 138 GLU D CA 1
ATOM 4546 C C . GLU D 1 138 ? -36.70182 5.23673 -43.64958 1.000 133.40532 138 GLU D C 1
ATOM 4547 O O . GLU D 1 138 ? -37.07624 6.29823 -43.14137 1.000 133.35145 138 GLU D O 1
ATOM 4553 N N . LEU D 1 139 ? -37.52246 4.21524 -43.87238 1.000 130.42128 139 LEU D N 1
ATOM 4554 C CA . LEU D 1 139 ? -38.92408 4.24072 -43.46730 1.000 125.84637 139 LEU D CA 1
ATOM 4555 C C . LEU D 1 139 ? -39.01698 3.75169 -42.02651 1.000 134.48646 139 LEU D C 1
ATOM 4556 O O . LEU D 1 139 ? -38.79186 2.56859 -41.74971 1.000 129.20555 139 LEU D O 1
ATOM 4561 N N . PHE D 1 140 ? -39.35531 4.65477 -41.11022 1.000 129.80919 140 PHE D N 1
ATOM 4562 C CA . PHE D 1 140 ? -39.41933 4.31644 -39.69641 1.000 109.54190 140 PHE D CA 1
ATOM 4563 C C . PHE D 1 140 ? -40.79697 3.76375 -39.35559 1.000 116.27520 140 PHE D C 1
ATOM 4564 O O . PHE D 1 140 ? -41.82053 4.29434 -39.79493 1.000 116.62315 140 PHE D O 1
ATOM 4572 N N . ASP D 1 141 ? -40.81163 2.69255 -38.56494 1.000 122.21494 141 ASP D N 1
ATOM 4573 C CA . ASP D 1 141 ? -42.04251 1.98971 -38.20728 1.000 122.17857 141 ASP D CA 1
ATOM 4574 C C . ASP D 1 141 ? -42.64362 2.66876 -36.98229 1.000 125.43462 141 ASP D C 1
ATOM 4575 O O . ASP D 1 141 ? -42.15714 2.50015 -35.86183 1.000 127.22149 141 ASP D O 1
ATOM 4580 N N . LEU D 1 142 ? -43.70776 3.44346 -37.19528 1.000 123.74271 142 LEU D N 1
ATOM 4581 C CA . LEU D 1 142 ? -44.39216 4.12203 -36.10118 1.000 120.81131 142 LEU D CA 1
ATOM 4582 C C . LEU D 1 142 ? -45.35187 3.22558 -35.33056 1.000 113.88202 142 LEU D C 1
ATOM 4583 O O . LEU D 1 142 ? -45.94678 3.69077 -34.35274 1.000 135.70544 142 LEU D O 1
ATOM 4588 N N . ALA D 1 143 ? -45.52170 1.96623 -35.72968 1.000 105.17787 143 ALA D N 1
ATOM 4589 C CA . ALA D 1 143 ? -46.39329 1.06255 -34.98957 1.000 104.20421 143 ALA D CA 1
ATOM 4590 C C . ALA D 1 143 ? -45.71718 0.48604 -33.75654 1.000 128.36215 143 ALA D C 1
ATOM 4591 O O . ALA D 1 143 ? -46.33401 -0.31103 -33.04150 1.000 131.43772 143 ALA D O 1
ATOM 4593 N N . ARG D 1 144 ? -44.47256 0.87324 -33.49962 1.000 137.53757 144 ARG D N 1
ATOM 4594 C CA . ARG D 1 144 ? -43.76813 0.45067 -32.30091 1.000 136.74213 144 ARG D CA 1
ATOM 4595 C C . ARG D 1 144 ? -44.48719 0.94530 -31.05112 1.000 139.00969 144 ARG D C 1
ATOM 4596 O O . ARG D 1 144 ? -45.13574 1.99590 -31.05281 1.000 135.96501 144 ARG D O 1
ATOM 4604 N N . LYS D 1 145 ? -44.38809 0.15313 -29.98526 1.000 137.65163 145 LYS D N 1
ATOM 4605 C CA . LYS D 1 145 ? -44.96637 0.52762 -28.70147 1.000 118.30240 145 LYS D CA 1
ATOM 4606 C C . LYS D 1 145 ? -44.37854 1.83866 -28.19421 1.000 129.57690 145 LYS D C 1
ATOM 4607 O O . LYS D 1 145 ? -43.16205 2.04630 -28.21812 1.000 101.92324 145 LYS D O 1
ATOM 4613 N N . GLY D 1 146 ? -45.25214 2.71884 -27.71736 1.000 128.30682 146 GLY D N 1
ATOM 4614 C CA . GLY D 1 146 ? -44.84470 4.00318 -27.18986 1.000 125.86780 146 GLY D CA 1
ATOM 4615 C C . GLY D 1 146 ? -45.06310 5.13539 -28.17771 1.000 110.00722 146 GLY D C 1
ATOM 4616 O O . GLY D 1 146 ? -45.31634 4.93883 -29.36874 1.000 130.05943 146 GLY D O 1
ATOM 4617 N N . VAL D 1 147 ? -44.96710 6.34917 -27.64902 1.000 111.69927 147 VAL D N 1
ATOM 4618 C CA . VAL D 1 147 ? -45.07358 7.56208 -28.44947 1.000 109.28554 147 VAL D CA 1
ATOM 4619 C C . VAL D 1 147 ? -43.67590 7.94684 -28.91644 1.000 114.11472 147 VAL D C 1
ATOM 4620 O O . VAL D 1 147 ? -42.77281 8.15591 -28.09864 1.000 126.99905 147 VAL D O 1
ATOM 4624 N N . GLU D 1 148 ? -43.49358 8.02368 -30.23166 1.000 123.47918 148 GLU D N 1
ATOM 4625 C CA . GLU D 1 148 ? -42.17834 8.26341 -30.80713 1.000 115.99041 148 GLU D CA 1
ATOM 4626 C C . GLU D 1 148 ? -41.81676 9.73774 -30.67838 1.000 116.46931 148 GLU D C 1
ATOM 4627 O O . GLU D 1 148 ? -42.61029 10.61282 -31.03440 1.000 108.54302 148 GLU D O 1
ATOM 4633 N N . HIS D 1 149 ? -40.62492 10.01341 -30.15885 1.000 120.82757 149 HIS D N 1
ATOM 4634 C CA . HIS D 1 149 ? -40.15100 11.37765 -29.95622 1.000 110.89582 149 HIS D CA 1
ATOM 4635 C C . HIS D 1 149 ? -38.95967 11.63535 -30.86960 1.000 109.75833 149 HIS D C 1
ATOM 4636 O O . HIS D 1 149 ? -37.91522 10.98992 -30.73104 1.000 111.90797 149 HIS D O 1
ATOM 4643 N N . PHE D 1 150 ? -39.11885 12.57796 -31.79577 1.000 109.46827 150 PHE D N 1
ATOM 4644 C CA . PHE D 1 150 ? -38.10181 12.90412 -32.78561 1.000 111.59743 150 PHE D CA 1
ATOM 4645 C C . PHE D 1 150 ? -37.58944 14.32064 -32.56713 1.000 112.29562 150 PHE D C 1
ATOM 4646 O O . PHE D 1 150 ? -38.34900 15.21402 -32.17894 1.000 109.38074 150 PHE D O 1
ATOM 4654 N N . GLN D 1 151 ? -36.29399 14.51663 -32.80689 1.000 111.28874 151 GLN D N 1
ATOM 4655 C CA . GLN D 1 151 ? -35.66618 15.82253 -32.67480 1.000 111.05741 151 GLN D CA 1
ATOM 4656 C C . GLN D 1 151 ? -34.61410 15.97766 -33.76169 1.000 128.07373 151 GLN D C 1
ATOM 4657 O O . GLN D 1 151 ? -33.85737 15.04287 -34.03852 1.000 127.35447 151 GLN D O 1
ATOM 4663 N N . THR D 1 152 ? -34.57391 17.15579 -34.37850 1.000 128.67445 152 THR D N 1
ATOM 4664 C CA . THR D 1 152 ? -33.66338 17.42625 -35.48284 1.000 121.05778 152 THR D CA 1
ATOM 4665 C C . THR D 1 152 ? -32.41579 18.14888 -34.98997 1.000 120.18201 152 THR D C 1
ATOM 4666 O O . THR D 1 152 ? -32.49938 19.06089 -34.16245 1.000 131.83979 152 THR D O 1
ATOM 4670 N N . VAL D 1 153 ? -31.25746 17.73048 -35.49763 1.000 128.44735 153 VAL D N 1
ATOM 4671 C CA . VAL D 1 153 ? -29.97528 18.31425 -35.12482 1.000 125.70600 153 VAL D CA 1
ATOM 4672 C C . VAL D 1 153 ? -29.26126 18.76789 -36.39162 1.000 139.36162 153 VAL D C 1
ATOM 4673 O O . VAL D 1 153 ? -29.20349 18.02054 -37.37558 1.000 139.76852 153 VAL D O 1
ATOM 4677 N N . LYS D 1 154 ? -28.74104 19.99719 -36.37537 1.000 146.94824 154 LYS D N 1
ATOM 4678 C CA . LYS D 1 154 ? -27.97283 20.50708 -37.50875 1.000 140.41120 154 LYS D CA 1
ATOM 4679 C C . LYS D 1 154 ? -26.74874 19.63999 -37.77688 1.000 149.24922 154 LYS D C 1
ATOM 4680 O O . LYS D 1 154 ? -25.99953 19.30095 -36.85234 1.000 144.60004 154 LYS D O 1
ATOM 4686 N N . ARG D 1 155 ? -26.55478 19.27510 -39.04844 1.000 159.45748 155 ARG D N 1
ATOM 4687 C CA . ARG D 1 155 ? -25.43789 18.41892 -39.44856 1.000 152.28861 155 ARG D CA 1
ATOM 4688 C C . ARG D 1 155 ? -24.18993 19.26796 -39.66550 1.000 153.04906 155 ARG D C 1
ATOM 4689 O O . ARG D 1 155 ? -23.97999 19.83049 -40.74253 1.000 167.19973 155 ARG D O 1
ATOM 4691 N N . LYS D 1 156 ? -23.35005 19.33796 -38.63553 1.000 137.41933 156 LYS D N 1
ATOM 4692 C CA . LYS D 1 156 ? -22.11577 20.10607 -38.64653 1.000 141.66462 156 LYS D CA 1
ATOM 4693 C C . LYS D 1 156 ? -21.11981 19.44539 -39.59409 1.000 161.00476 156 LYS D C 1
ATOM 4694 O O . LYS D 1 156 ? -21.44996 19.17883 -40.74762 1.000 169.44770 156 LYS D O 1
#